Protein AF-A0A813C0C6-F1 (afdb_monomer)

pLDDT: mean 76.15, std 18.97, range [23.38, 97.12]

Mean predicted aligned error: 11.46 Å

Structure (mmCIF, N/CA/C/O backbone):
data_AF-A0A813C0C6-F1
#
_entry.id   AF-A0A813C0C6-F1
#
loop_
_atom_site.group_PDB
_atom_site.id
_atom_site.type_symbol
_atom_site.label_atom_id
_atom_site.label_alt_id
_atom_site.label_comp_id
_atom_site.label_asym_id
_atom_site.label_entity_id
_atom_site.label_seq_id
_atom_site.pdbx_PDB_ins_code
_atom_site.Cartn_x
_atom_site.Cartn_y
_atom_site.Cartn_z
_atom_site.occupancy
_atom_site.B_iso_or_equiv
_atom_site.auth_seq_id
_atom_site.auth_comp_id
_atom_site.auth_asym_id
_atom_site.auth_atom_id
_atom_site.pdbx_PDB_model_num
ATOM 1 N N . MET A 1 1 ? 31.265 -5.192 -57.444 1.00 56.19 1 MET A N 1
ATOM 2 C CA . MET A 1 1 ? 31.181 -3.802 -56.944 1.00 56.19 1 MET A CA 1
ATOM 3 C C . MET A 1 1 ? 31.839 -3.743 -55.571 1.00 56.19 1 MET A C 1
ATOM 5 O O . MET A 1 1 ? 31.662 -4.704 -54.824 1.00 56.19 1 MET A O 1
ATOM 9 N N . THR A 1 2 ? 32.615 -2.695 -55.278 1.00 45.66 2 THR A N 1
ATOM 10 C CA . THR A 1 2 ? 33.274 -2.484 -53.974 1.00 45.66 2 THR A CA 1
ATOM 11 C C . THR A 1 2 ? 32.716 -1.204 -53.369 1.00 45.66 2 THR A C 1
ATOM 13 O O . THR A 1 2 ? 32.769 -0.166 -54.023 1.00 45.66 2 THR A O 1
ATOM 16 N N . PHE A 1 3 ? 32.180 -1.284 -52.154 1.00 55.31 3 PHE A N 1
ATOM 17 C CA . PHE A 1 3 ? 31.682 -0.130 -51.405 1.00 55.31 3 PHE A CA 1
ATOM 18 C C . PHE A 1 3 ? 32.626 0.156 -50.244 1.00 55.31 3 PHE A C 1
ATOM 20 O O . PHE A 1 3 ? 32.996 -0.771 -49.528 1.00 55.31 3 PHE A O 1
ATOM 27 N N . ILE A 1 4 ? 33.003 1.424 -50.094 1.00 51.25 4 ILE A N 1
ATOM 28 C CA . ILE A 1 4 ? 33.770 1.969 -48.972 1.00 51.25 4 ILE A CA 1
ATOM 29 C C . ILE A 1 4 ? 32.989 3.220 -48.546 1.00 51.25 4 ILE A C 1
ATOM 31 O O . ILE A 1 4 ? 32.803 4.107 -49.375 1.00 51.25 4 ILE A O 1
ATOM 35 N N . ASN A 1 5 ? 32.487 3.278 -47.307 1.00 47.78 5 ASN A N 1
ATOM 36 C CA . ASN A 1 5 ? 31.740 4.424 -46.750 1.00 47.78 5 ASN A CA 1
ATOM 37 C C . ASN A 1 5 ? 30.477 4.867 -47.533 1.00 47.78 5 ASN A C 1
ATOM 39 O O . ASN A 1 5 ? 30.367 6.028 -47.922 1.00 47.78 5 ASN A O 1
ATOM 43 N N . ALA A 1 6 ? 29.501 3.974 -47.750 1.00 53.12 6 ALA A N 1
ATOM 44 C CA . ALA A 1 6 ? 28.238 4.309 -48.427 1.00 53.12 6 ALA A CA 1
ATOM 45 C C . ALA A 1 6 ? 27.000 4.067 -47.540 1.00 53.12 6 ALA A C 1
ATOM 47 O O . ALA A 1 6 ? 26.873 3.000 -46.942 1.00 53.12 6 ALA A O 1
ATOM 48 N N . THR A 1 7 ? 26.057 5.016 -47.522 1.00 52.62 7 THR A N 1
ATOM 49 C CA . THR A 1 7 ? 24.700 4.870 -46.966 1.00 52.62 7 THR A CA 1
ATOM 50 C C . THR A 1 7 ? 23.769 4.348 -48.064 1.00 52.62 7 THR A C 1
ATOM 52 O O . THR A 1 7 ? 23.291 5.100 -48.909 1.00 52.62 7 THR A O 1
ATOM 55 N N . ALA A 1 8 ? 23.563 3.033 -48.136 1.00 56.53 8 ALA A N 1
ATOM 56 C CA . ALA A 1 8 ? 22.844 2.419 -49.255 1.00 56.53 8 ALA A CA 1
ATOM 57 C C . ALA A 1 8 ? 21.439 1.947 -48.848 1.00 56.53 8 ALA A C 1
ATOM 59 O O . ALA A 1 8 ? 21.352 1.068 -47.998 1.00 56.53 8 ALA A O 1
ATOM 60 N N . PRO A 1 9 ? 20.345 2.441 -49.459 1.00 63.72 9 PRO A N 1
ATOM 61 C CA . PRO A 1 9 ? 19.010 1.963 -49.111 1.00 63.72 9 PRO A CA 1
ATOM 62 C C . PRO A 1 9 ? 18.737 0.555 -49.667 1.00 63.72 9 PRO A C 1
ATOM 64 O O . PRO A 1 9 ? 18.307 -0.306 -48.908 1.00 63.72 9 PRO A O 1
ATOM 67 N N . GLN A 1 10 ? 19.050 0.253 -50.936 1.00 74.50 10 GLN A N 1
ATOM 68 C CA . GLN A 1 10 ? 18.980 -1.111 -51.497 1.00 74.50 10 GLN A CA 1
ATOM 69 C C . GLN A 1 10 ? 19.941 -1.262 -52.692 1.00 74.50 10 GLN A C 1
ATOM 71 O O . GLN A 1 10 ? 19.917 -0.435 -53.601 1.00 74.50 10 GLN A O 1
ATOM 76 N N . ILE A 1 11 ? 20.791 -2.297 -52.715 1.00 79.00 11 ILE A N 1
ATOM 77 C CA . ILE A 1 11 ? 21.700 -2.591 -53.844 1.00 79.00 11 ILE A CA 1
ATOM 78 C C . ILE A 1 11 ? 21.477 -4.021 -54.326 1.00 79.00 11 ILE A C 1
ATOM 80 O O . ILE A 1 11 ? 21.644 -4.972 -53.565 1.00 79.00 11 ILE A O 1
ATOM 84 N N . GLN A 1 12 ? 21.201 -4.183 -55.620 1.00 82.62 12 GLN A N 1
ATOM 85 C CA . GLN A 1 12 ? 21.093 -5.487 -56.272 1.00 82.62 12 GLN A CA 1
ATOM 86 C C . GLN A 1 12 ? 22.272 -5.701 -57.231 1.00 82.62 12 GLN A C 1
ATOM 88 O O . GLN A 1 12 ? 22.540 -4.880 -58.105 1.00 82.62 12 GLN A O 1
ATOM 93 N N . CYS A 1 13 ? 23.002 -6.806 -57.071 1.00 83.31 13 CYS A N 1
ATOM 94 C CA . CYS A 1 13 ? 24.139 -7.176 -57.914 1.00 83.31 13 CYS A CA 1
ATOM 95 C C . CYS A 1 13 ? 23.932 -8.570 -58.522 1.00 83.31 13 CYS A C 1
ATOM 97 O O . CYS A 1 13 ? 23.749 -9.549 -57.804 1.00 83.31 13 CYS A O 1
ATOM 99 N N . ALA A 1 14 ? 24.048 -8.682 -59.849 1.00 79.56 14 ALA A N 1
ATOM 100 C CA . ALA A 1 14 ? 23.760 -9.921 -60.577 1.00 79.56 14 ALA A CA 1
ATOM 101 C C . ALA A 1 14 ? 24.769 -11.067 -60.343 1.00 79.56 14 ALA A C 1
ATOM 103 O O . ALA A 1 14 ? 24.453 -12.221 -60.616 1.00 79.56 14 ALA A O 1
ATOM 104 N N . SER A 1 15 ? 25.992 -10.785 -59.871 1.00 83.31 15 SER A N 1
ATOM 105 C CA . SER A 1 15 ? 27.087 -11.771 -59.905 1.00 83.31 15 SER A CA 1
ATOM 106 C C . SER A 1 15 ? 27.910 -11.875 -58.616 1.00 83.31 15 SER A C 1
ATOM 108 O O . SER A 1 15 ? 27.822 -12.887 -57.919 1.00 83.31 15 SER A O 1
ATOM 110 N N . ARG A 1 16 ? 28.744 -10.878 -58.289 1.00 84.56 16 ARG A N 1
ATOM 111 C CA . ARG A 1 16 ? 29.598 -10.882 -57.084 1.00 84.56 16 ARG A CA 1
ATOM 112 C C . ARG A 1 16 ? 29.627 -9.527 -56.381 1.00 84.56 16 ARG A C 1
ATOM 114 O O . ARG A 1 16 ? 29.935 -8.505 -57.000 1.00 84.56 16 ARG A O 1
ATOM 121 N N . LEU A 1 17 ? 29.405 -9.544 -55.068 1.00 85.25 17 LEU A N 1
ATOM 122 C CA . LEU A 1 17 ? 29.471 -8.366 -54.201 1.00 85.25 17 LEU A CA 1
ATOM 123 C C . LEU A 1 17 ? 30.583 -8.518 -53.152 1.00 85.25 17 LEU A C 1
ATOM 125 O O . LEU A 1 17 ? 30.678 -9.547 -52.483 1.00 85.25 17 LEU A O 1
ATOM 129 N N . ARG A 1 18 ? 31.433 -7.496 -53.001 1.00 86.69 18 ARG A N 1
ATOM 130 C CA . ARG A 1 18 ? 32.457 -7.441 -51.950 1.00 86.69 18 ARG A CA 1
ATOM 131 C C . ARG A 1 18 ? 32.201 -6.218 -51.075 1.00 86.69 18 ARG A C 1
ATOM 133 O O . ARG A 1 18 ? 32.205 -5.099 -51.581 1.00 86.69 18 ARG A O 1
ATOM 140 N N . ILE A 1 19 ? 31.977 -6.452 -49.786 1.00 84.00 19 ILE A N 1
ATOM 141 C CA . ILE A 1 19 ? 31.648 -5.422 -48.792 1.00 84.00 19 ILE A CA 1
ATOM 142 C C . ILE A 1 19 ? 32.852 -5.274 -47.865 1.00 84.00 19 ILE A C 1
ATOM 144 O O . ILE A 1 19 ? 33.279 -6.261 -47.260 1.00 84.00 19 ILE A O 1
ATOM 148 N N . ILE A 1 20 ? 33.417 -4.068 -47.792 1.00 89.06 20 ILE A N 1
ATOM 149 C CA . ILE A 1 20 ? 34.589 -3.749 -46.971 1.00 89.06 20 ILE A CA 1
ATOM 150 C C . ILE A 1 20 ? 34.239 -2.525 -46.131 1.00 89.06 20 ILE A C 1
ATOM 152 O O . ILE A 1 20 ? 34.003 -1.465 -46.699 1.00 89.06 20 ILE A O 1
ATOM 156 N N . ASP A 1 21 ? 34.187 -2.695 -44.808 1.00 86.06 21 ASP A N 1
ATOM 157 C CA . ASP A 1 21 ? 33.961 -1.618 -43.834 1.00 86.06 21 ASP A CA 1
ATOM 158 C C . ASP A 1 21 ? 32.795 -0.687 -44.208 1.00 86.06 21 ASP A C 1
ATOM 160 O O . ASP A 1 21 ? 32.948 0.522 -44.375 1.00 86.06 21 ASP A O 1
ATOM 164 N N . VAL A 1 22 ? 31.606 -1.273 -44.367 1.00 88.00 22 VAL A N 1
ATOM 165 C CA . VAL A 1 22 ? 30.377 -0.510 -44.623 1.00 88.00 22 VAL A CA 1
ATOM 166 C C . VAL A 1 22 ? 29.627 -0.302 -43.314 1.00 88.00 22 VAL A C 1
ATOM 168 O O . VAL A 1 22 ? 29.406 -1.254 -42.568 1.00 88.00 22 VAL A O 1
ATOM 171 N N . SER A 1 23 ? 29.207 0.937 -43.062 1.00 87.25 23 SER A N 1
ATOM 172 C CA . SER A 1 23 ? 28.347 1.294 -41.936 1.00 87.25 23 SER A CA 1
ATOM 173 C C . SER A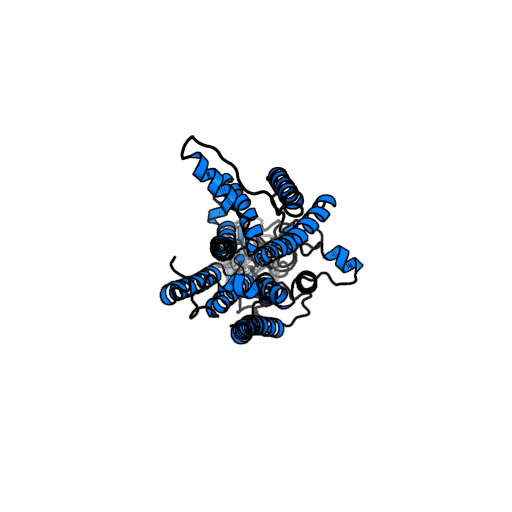 1 23 ? 26.987 1.757 -42.445 1.00 87.25 23 SER A C 1
ATOM 175 O O . SER A 1 23 ? 26.916 2.642 -43.299 1.00 87.25 23 SER A O 1
ATOM 177 N N . VAL A 1 24 ? 25.915 1.146 -41.946 1.00 86.31 24 VAL A N 1
ATOM 178 C CA . VAL A 1 24 ? 24.534 1.491 -42.297 1.00 86.31 24 VAL A CA 1
ATOM 179 C C . VAL A 1 24 ? 23.937 2.325 -41.179 1.00 86.31 24 VAL A C 1
ATOM 181 O O . VAL A 1 24 ? 23.741 1.802 -40.088 1.00 86.31 24 VAL A O 1
ATOM 184 N N . THR A 1 25 ? 23.595 3.582 -41.466 1.00 83.00 25 THR A N 1
ATOM 185 C CA . THR A 1 25 ? 23.006 4.516 -40.496 1.00 83.00 25 THR A CA 1
ATOM 186 C C . THR A 1 25 ? 21.558 4.885 -40.827 1.00 83.00 25 THR A C 1
ATOM 188 O O . THR A 1 25 ? 21.167 5.011 -41.991 1.00 83.00 25 THR A O 1
ATOM 191 N N . GLY A 1 26 ? 20.743 5.050 -39.781 1.00 76.56 26 GLY A N 1
ATOM 192 C CA . GLY A 1 26 ? 19.388 5.623 -39.819 1.00 76.56 26 GLY A CA 1
ATOM 193 C C . GLY A 1 26 ? 18.253 4.801 -40.462 1.00 76.56 26 GLY A C 1
ATOM 194 O O . GLY A 1 26 ? 17.115 4.843 -39.980 1.00 76.56 26 GLY A O 1
ATOM 195 N N . THR A 1 27 ? 18.496 4.062 -41.547 1.00 81.94 27 THR A N 1
ATOM 196 C CA . THR A 1 27 ? 17.434 3.358 -42.298 1.00 81.94 27 THR A CA 1
ATOM 197 C C . THR A 1 27 ? 17.811 1.931 -42.676 1.00 81.94 27 THR A C 1
ATOM 199 O O . THR A 1 27 ? 18.972 1.539 -42.608 1.00 81.94 27 THR A O 1
ATOM 202 N N . THR A 1 28 ? 16.798 1.141 -43.043 1.00 85.50 28 THR A N 1
ATOM 203 C CA . THR A 1 28 ? 16.981 -0.227 -43.531 1.00 85.50 28 THR A CA 1
ATOM 204 C C . THR A 1 28 ? 17.827 -0.223 -44.803 1.00 85.50 28 THR A C 1
ATOM 206 O O . THR A 1 28 ? 17.506 0.498 -45.746 1.00 85.50 28 THR A O 1
ATOM 209 N N . ALA A 1 29 ? 18.861 -1.059 -44.834 1.00 88.81 29 ALA A N 1
ATOM 210 C CA . ALA A 1 29 ? 19.713 -1.284 -45.992 1.00 88.81 29 ALA A CA 1
ATOM 211 C C . ALA A 1 29 ? 19.731 -2.766 -46.342 1.00 88.81 29 ALA A C 1
ATOM 213 O O . ALA A 1 29 ? 19.992 -3.595 -45.471 1.00 88.81 29 ALA A O 1
ATOM 214 N N . SER A 1 30 ? 19.518 -3.091 -47.614 1.00 88.81 30 SER A N 1
ATOM 215 C CA . SER A 1 30 ? 19.574 -4.469 -48.106 1.00 88.81 30 SER A CA 1
ATOM 216 C C . SER A 1 30 ? 20.511 -4.604 -49.305 1.00 88.81 30 SER A C 1
ATOM 218 O O . SER A 1 30 ? 20.494 -3.791 -50.233 1.00 88.81 30 SER A O 1
ATOM 220 N N . LEU A 1 31 ? 21.359 -5.633 -49.279 1.00 88.50 31 LEU A N 1
ATOM 221 C CA . LEU A 1 31 ? 22.332 -5.947 -50.318 1.00 88.50 31 LEU A CA 1
ATOM 222 C C . LEU A 1 31 ? 22.037 -7.346 -50.866 1.00 88.50 31 LEU A C 1
ATOM 224 O O . LEU A 1 31 ? 22.232 -8.351 -50.180 1.00 88.50 31 LEU A O 1
ATOM 228 N N . MET A 1 32 ? 21.596 -7.418 -52.121 1.00 88.88 32 MET A N 1
ATOM 229 C CA . MET A 1 32 ? 21.206 -8.668 -52.771 1.00 88.88 32 MET A CA 1
ATOM 230 C C . MET A 1 32 ? 22.282 -9.136 -53.757 1.00 88.88 32 MET A C 1
ATOM 232 O O . MET A 1 32 ? 22.569 -8.452 -54.743 1.00 88.88 32 MET A O 1
ATOM 236 N N . ALA A 1 33 ? 22.884 -10.304 -53.510 1.00 88.19 33 ALA A N 1
ATOM 237 C CA . ALA A 1 33 ? 23.849 -10.924 -54.421 1.00 88.19 33 ALA A CA 1
ATOM 238 C C . ALA A 1 33 ? 23.989 -12.443 -54.183 1.00 88.19 33 ALA A C 1
ATOM 240 O O . ALA A 1 33 ? 24.119 -12.866 -53.030 1.00 88.19 33 ALA A O 1
ATOM 241 N N . PRO A 1 34 ? 24.082 -13.264 -55.250 1.00 85.75 34 PRO A N 1
ATOM 242 C CA . PRO A 1 34 ? 24.197 -14.721 -55.128 1.00 85.75 34 PRO A CA 1
ATOM 243 C C . PRO A 1 34 ? 25.562 -15.184 -54.589 1.00 85.75 34 PRO A C 1
ATOM 245 O O . PRO A 1 34 ? 25.662 -16.242 -53.973 1.00 85.75 34 PRO A O 1
ATOM 248 N N . LYS A 1 35 ? 26.635 -14.411 -54.809 1.00 86.62 35 LYS A N 1
ATOM 249 C CA . LYS A 1 35 ? 27.965 -14.651 -54.223 1.00 86.62 35 LYS A CA 1
ATOM 250 C C . LYS A 1 35 ? 28.471 -13.371 -53.573 1.00 86.62 35 LYS A C 1
ATOM 252 O O . LYS A 1 35 ? 28.659 -12.358 -54.251 1.00 86.62 35 LYS A O 1
ATOM 257 N N . ARG A 1 36 ? 28.736 -13.423 -52.270 1.00 87.25 36 ARG A N 1
ATOM 258 C CA . ARG A 1 36 ? 29.177 -12.264 -51.489 1.00 87.25 36 ARG A CA 1
ATOM 259 C C . ARG A 1 36 ? 30.358 -12.595 -50.589 1.00 87.25 36 ARG A C 1
ATOM 261 O O . ARG A 1 36 ? 30.463 -13.709 -50.087 1.00 87.25 36 ARG A O 1
ATOM 268 N N . LYS A 1 37 ? 31.241 -11.616 -50.400 1.00 88.75 37 LYS A N 1
ATOM 269 C CA . LYS A 1 37 ? 32.327 -11.664 -49.415 1.00 88.75 37 LYS A CA 1
ATOM 270 C C . LYS A 1 37 ? 32.231 -10.419 -48.538 1.00 88.75 37 LYS A C 1
ATOM 272 O O . LYS A 1 37 ? 32.442 -9.312 -49.037 1.00 88.75 37 LYS A O 1
ATOM 277 N N . ILE A 1 38 ? 31.869 -10.616 -47.272 1.00 89.31 38 ILE A N 1
ATOM 278 C CA . ILE A 1 38 ? 31.649 -9.549 -46.290 1.00 89.31 38 ILE A CA 1
ATOM 279 C C . ILE A 1 38 ? 32.841 -9.525 -45.352 1.00 89.31 38 ILE A C 1
ATOM 281 O O . ILE A 1 38 ? 33.047 -10.482 -44.616 1.00 89.31 38 ILE A O 1
ATOM 285 N N . GLN A 1 39 ? 33.622 -8.449 -45.401 1.00 91.06 39 GLN A N 1
ATOM 286 C CA . GLN A 1 39 ? 34.711 -8.246 -44.454 1.00 91.06 39 GLN A CA 1
ATOM 287 C C . GLN A 1 39 ? 34.178 -7.674 -43.142 1.00 91.06 39 GLN A C 1
ATOM 289 O O . GLN A 1 39 ? 34.472 -8.207 -42.073 1.00 91.06 39 GLN A O 1
ATOM 294 N N . ARG A 1 40 ? 33.369 -6.614 -43.249 1.00 90.94 40 ARG A N 1
ATOM 295 C CA . ARG A 1 40 ? 32.752 -5.930 -42.118 1.00 90.94 40 ARG A CA 1
ATOM 296 C C . ARG A 1 40 ? 31.543 -5.120 -42.582 1.00 90.94 40 ARG A C 1
ATOM 298 O O . ARG A 1 40 ? 31.673 -4.289 -43.482 1.00 90.94 40 ARG A O 1
ATOM 305 N N . LEU A 1 41 ? 30.388 -5.376 -41.978 1.00 90.44 41 LEU A N 1
ATOM 306 C CA . LEU A 1 41 ? 29.182 -4.560 -42.111 1.00 90.44 41 LEU A CA 1
ATOM 307 C C . LEU A 1 41 ? 28.686 -4.225 -40.705 1.00 90.44 41 LEU A C 1
ATOM 309 O O . LEU A 1 41 ? 28.320 -5.135 -39.965 1.00 90.44 41 LEU A O 1
ATOM 313 N N . THR A 1 42 ? 28.696 -2.949 -40.334 1.00 91.44 42 THR A N 1
ATOM 314 C CA . THR A 1 42 ? 28.174 -2.467 -39.050 1.00 91.44 42 THR A CA 1
ATOM 315 C C . THR A 1 42 ? 26.814 -1.824 -39.251 1.00 91.44 42 THR A C 1
ATOM 317 O O . THR A 1 42 ? 26.665 -0.911 -40.063 1.00 91.44 42 THR A O 1
ATOM 320 N N . CYS A 1 43 ? 25.824 -2.296 -38.507 1.00 90.00 43 CYS A N 1
ATOM 321 C CA . CYS A 1 43 ? 24.522 -1.658 -38.432 1.00 90.00 43 CYS A CA 1
ATOM 322 C C . CYS A 1 43 ? 24.523 -0.587 -37.330 1.00 90.00 43 CYS A C 1
ATOM 324 O O . CYS A 1 43 ? 25.255 -0.701 -36.348 1.00 90.00 43 CYS A O 1
ATOM 326 N N . ASP A 1 44 ? 23.717 0.455 -37.493 1.00 88.00 44 ASP A N 1
ATOM 327 C CA . ASP A 1 44 ? 23.472 1.480 -36.475 1.00 88.00 44 ASP A CA 1
ATOM 328 C C . ASP A 1 44 ? 22.428 1.018 -35.440 1.00 88.00 44 ASP A C 1
ATOM 330 O O . ASP A 1 44 ? 21.777 -0.021 -35.598 1.00 88.00 44 ASP A O 1
ATOM 334 N N . ASN A 1 45 ? 22.272 1.776 -34.354 1.00 85.69 45 ASN A N 1
ATOM 335 C CA . ASN A 1 45 ? 21.329 1.459 -33.284 1.00 85.69 45 ASN A CA 1
ATOM 336 C C . ASN A 1 45 ? 19.884 1.377 -33.821 1.00 85.69 45 ASN A C 1
ATOM 338 O O . ASN A 1 45 ? 19.422 2.233 -34.578 1.00 85.69 45 ASN A O 1
ATOM 342 N N . GLY A 1 46 ? 19.148 0.343 -33.404 1.00 84.06 46 GLY A N 1
ATOM 343 C CA . GLY A 1 46 ? 17.768 0.097 -33.844 1.00 84.06 46 GLY A CA 1
ATOM 344 C C . GLY A 1 46 ? 17.628 -0.749 -35.118 1.00 84.06 46 GLY A C 1
ATOM 345 O O . GLY A 1 46 ? 16.502 -0.928 -35.597 1.00 84.06 46 GLY A O 1
ATOM 346 N N . LEU A 1 47 ? 18.732 -1.276 -35.660 1.00 87.88 47 LEU A N 1
ATOM 347 C CA . LEU A 1 47 ? 18.735 -2.161 -36.824 1.00 87.88 47 LEU A CA 1
ATOM 348 C C . LEU A 1 47 ? 19.228 -3.577 -36.464 1.00 87.88 47 LEU A C 1
ATOM 350 O O . LEU A 1 47 ? 20.312 -3.725 -35.922 1.00 87.88 47 LEU A O 1
ATOM 354 N N . GLU A 1 48 ? 18.503 -4.629 -36.845 1.00 91.12 48 GLU A N 1
ATOM 355 C CA . GLU A 1 48 ? 18.983 -6.016 -36.821 1.00 91.12 48 GLU A CA 1
ATOM 356 C C . GLU A 1 48 ? 19.793 -6.376 -38.070 1.00 91.12 48 GLU A C 1
ATOM 358 O O . GLU A 1 48 ? 19.468 -5.983 -39.190 1.00 91.12 48 GLU A O 1
ATOM 363 N N . GLY A 1 49 ? 20.827 -7.194 -37.881 1.00 90.25 49 GLY A N 1
ATOM 364 C CA . GLY A 1 49 ? 21.601 -7.782 -38.961 1.00 90.25 49 GLY A CA 1
ATOM 365 C C . GLY A 1 49 ? 20.799 -8.917 -39.577 1.00 90.25 49 GLY A C 1
ATOM 366 O O . GLY A 1 49 ? 20.433 -9.870 -38.891 1.00 90.25 49 GLY A O 1
ATOM 367 N N . TYR A 1 50 ? 20.530 -8.820 -40.872 1.00 90.31 50 TYR A N 1
ATOM 368 C CA . TYR A 1 50 ? 19.797 -9.827 -41.623 1.00 90.31 50 TYR A CA 1
ATOM 369 C C . TYR A 1 50 ? 20.735 -10.548 -42.577 1.00 90.31 50 TYR A C 1
ATOM 371 O O . TYR A 1 50 ? 21.518 -9.919 -43.293 1.00 90.31 50 TYR A O 1
ATOM 379 N N . LEU A 1 51 ? 20.647 -11.874 -42.591 1.00 90.19 51 LEU A N 1
ATOM 380 C CA . LEU A 1 51 ? 21.460 -12.721 -43.443 1.00 90.19 51 LEU A CA 1
ATOM 381 C C . LEU A 1 51 ? 20.615 -13.879 -43.984 1.00 90.19 51 LEU A C 1
ATOM 383 O O . LEU A 1 51 ? 20.314 -14.830 -43.270 1.00 90.19 51 LEU A O 1
ATOM 387 N N . ASP A 1 52 ? 20.288 -13.811 -45.269 1.00 90.88 52 ASP A N 1
ATOM 388 C CA . ASP A 1 52 ? 19.628 -14.868 -46.035 1.00 90.88 52 ASP A CA 1
ATOM 389 C C . ASP A 1 52 ? 20.494 -15.280 -47.239 1.00 90.88 52 ASP A C 1
ATOM 391 O O . ASP A 1 52 ? 21.445 -14.594 -47.604 1.00 90.88 52 ASP A O 1
ATOM 395 N N . LYS A 1 53 ? 20.215 -16.410 -47.894 1.00 88.00 53 LYS A N 1
ATOM 396 C CA . LYS A 1 53 ? 20.994 -16.920 -49.036 1.00 88.00 53 LYS A CA 1
ATOM 397 C C . LYS A 1 53 ? 21.220 -15.872 -50.124 1.00 88.00 53 LYS A C 1
ATOM 399 O O . LYS A 1 53 ? 22.313 -15.834 -50.682 1.00 88.00 53 LYS A O 1
ATOM 404 N N . MET A 1 54 ? 20.254 -14.992 -50.373 1.00 86.44 54 MET A N 1
ATOM 405 C CA . MET A 1 54 ? 20.340 -13.970 -51.423 1.00 86.44 54 MET A CA 1
ATOM 406 C C . MET A 1 54 ? 20.554 -12.552 -50.895 1.00 86.44 54 MET A C 1
ATOM 408 O O . MET A 1 54 ? 21.012 -11.702 -51.655 1.00 86.44 54 MET A O 1
ATOM 412 N N . GLU A 1 55 ? 20.275 -12.309 -49.618 1.00 88.19 55 GLU A N 1
ATOM 413 C CA . GLU A 1 55 ? 20.160 -10.973 -49.043 1.00 88.19 55 GLU A CA 1
ATOM 414 C C . GLU A 1 55 ? 21.041 -10.829 -47.800 1.00 88.19 55 GLU A C 1
ATOM 416 O O . GLU A 1 55 ? 21.148 -11.727 -46.965 1.00 88.19 55 GLU A O 1
ATOM 421 N N . THR A 1 56 ? 21.732 -9.704 -47.668 1.00 89.94 56 THR A N 1
ATOM 422 C CA . THR A 1 56 ? 22.410 -9.344 -46.423 1.00 89.94 56 THR A CA 1
ATOM 423 C C . THR A 1 56 ? 22.292 -7.859 -46.185 1.00 89.94 56 THR A C 1
ATOM 425 O O . THR A 1 56 ? 22.476 -7.069 -47.106 1.00 89.94 56 THR A O 1
ATOM 428 N N . GLY A 1 57 ? 21.992 -7.467 -44.957 1.00 91.19 57 GLY A N 1
ATOM 429 C CA . GLY A 1 57 ? 21.694 -6.078 -44.679 1.00 91.19 57 GLY A CA 1
ATOM 430 C C . GLY A 1 57 ? 21.436 -5.795 -43.214 1.00 91.19 57 GLY A C 1
ATOM 431 O O . GLY A 1 57 ? 21.631 -6.647 -42.350 1.00 91.19 57 GLY A O 1
ATOM 432 N N . CYS A 1 58 ? 20.979 -4.578 -42.968 1.00 91.69 58 CYS A N 1
ATOM 433 C CA . CYS A 1 58 ? 20.549 -4.093 -41.670 1.00 91.69 58 CYS A CA 1
ATOM 434 C C . CYS A 1 58 ? 19.078 -3.694 -41.804 1.00 91.69 58 CYS A C 1
ATOM 436 O O . CYS A 1 58 ? 18.768 -2.777 -42.562 1.00 91.69 58 CYS A O 1
ATOM 438 N N . HIS A 1 59 ? 18.169 -4.370 -41.110 1.00 90.75 59 HIS A N 1
ATOM 439 C CA . HIS A 1 59 ? 16.735 -4.069 -41.136 1.00 90.75 59 HIS A CA 1
ATOM 440 C C . HIS A 1 59 ? 16.313 -3.424 -39.833 1.00 90.75 59 HIS A C 1
ATOM 442 O O . HIS A 1 59 ? 16.861 -3.737 -38.789 1.00 90.75 59 HIS A O 1
ATOM 448 N N . ARG A 1 60 ? 15.313 -2.542 -39.857 1.00 89.12 60 ARG A N 1
ATOM 449 C CA . ARG A 1 60 ? 14.696 -2.085 -38.605 1.00 89.12 60 ARG A CA 1
ATOM 450 C C . ARG A 1 60 ? 14.181 -3.272 -37.800 1.00 89.12 60 ARG A C 1
ATOM 452 O O . ARG A 1 60 ? 13.606 -4.197 -38.376 1.00 89.12 60 ARG A O 1
ATOM 459 N N . CYS A 1 61 ? 14.348 -3.201 -36.479 1.00 89.25 61 CYS A N 1
ATOM 460 C CA . CYS A 1 61 ? 13.743 -4.172 -35.577 1.00 89.25 61 CYS A CA 1
ATOM 461 C C . CYS A 1 61 ? 12.248 -4.336 -35.891 1.00 89.25 61 CYS A C 1
ATOM 463 O O . CYS A 1 61 ? 11.537 -3.365 -36.173 1.00 89.25 61 CYS A O 1
ATOM 465 N N . ARG A 1 62 ? 11.767 -5.579 -35.838 1.00 90.44 62 ARG A N 1
ATOM 466 C CA . ARG A 1 62 ? 10.347 -5.889 -36.046 1.00 90.44 62 ARG A CA 1
ATOM 467 C C . ARG A 1 62 ? 9.481 -5.191 -34.988 1.00 90.44 62 ARG A C 1
ATOM 469 O O . ARG A 1 62 ? 9.961 -4.970 -33.876 1.00 90.44 62 ARG A O 1
ATOM 476 N N . PRO A 1 63 ? 8.200 -4.892 -35.273 1.00 87.19 63 PRO A N 1
ATOM 477 C CA . PRO A 1 63 ? 7.297 -4.316 -34.279 1.00 87.19 63 PRO A CA 1
ATOM 478 C C . PRO A 1 63 ? 7.298 -5.120 -32.972 1.00 87.19 63 PRO A C 1
ATOM 480 O O . PRO A 1 63 ? 7.148 -6.342 -32.989 1.00 87.19 63 PRO A O 1
ATOM 483 N N . GLY A 1 64 ? 7.488 -4.433 -31.843 1.00 88.44 64 GLY A N 1
ATOM 484 C CA . GLY A 1 64 ? 7.620 -5.066 -30.527 1.00 88.44 64 GLY A CA 1
ATOM 485 C C . GLY A 1 64 ? 9.032 -5.553 -30.185 1.00 88.44 64 GLY A C 1
ATOM 486 O O . GLY A 1 64 ? 9.201 -6.177 -29.140 1.00 88.44 64 GLY A O 1
ATOM 487 N N . PHE A 1 65 ? 10.035 -5.265 -31.016 1.00 91.38 65 PHE A N 1
ATOM 488 C CA . PHE A 1 65 ? 11.451 -5.473 -30.728 1.00 91.38 65 PHE A CA 1
ATOM 489 C C . PHE A 1 65 ? 12.220 -4.154 -30.844 1.00 91.38 65 PHE A C 1
ATOM 491 O O . PHE A 1 65 ? 11.872 -3.289 -31.642 1.00 91.38 65 PHE A O 1
ATOM 498 N N . PHE A 1 66 ? 13.281 -4.004 -30.059 1.00 89.81 66 PHE A N 1
ATOM 499 C CA . PHE A 1 66 ? 14.104 -2.799 -30.019 1.00 89.81 66 PHE A CA 1
ATOM 500 C C . PHE A 1 66 ? 15.568 -3.146 -29.744 1.00 89.81 66 PHE A C 1
ATOM 502 O O . PHE A 1 66 ? 15.888 -4.242 -29.285 1.00 89.81 66 PHE A O 1
ATOM 509 N N . GLN A 1 67 ? 16.463 -2.199 -30.005 1.00 87.94 67 GLN A N 1
ATOM 510 C CA . GLN A 1 67 ? 17.886 -2.344 -29.732 1.00 87.94 67 GLN A CA 1
ATOM 511 C C . GLN A 1 67 ? 18.424 -1.064 -29.107 1.00 87.94 67 GLN A C 1
ATOM 513 O O . GLN A 1 67 ? 18.329 0.001 -29.710 1.00 87.94 67 GLN A O 1
ATOM 518 N N . LEU A 1 68 ? 18.980 -1.184 -27.899 1.00 79.12 68 LEU A N 1
ATOM 519 C CA . LEU A 1 68 ? 19.523 -0.044 -27.163 1.00 79.12 68 LEU A CA 1
ATOM 520 C C . LEU A 1 68 ? 20.962 0.262 -27.544 1.00 79.12 68 LEU A C 1
ATOM 522 O O . LEU A 1 68 ? 21.258 1.410 -27.810 1.00 79.12 68 LEU A O 1
ATOM 526 N N . GLN A 1 69 ? 21.860 -0.719 -27.573 1.00 81.44 69 GLN A N 1
ATOM 527 C CA . GLN A 1 69 ? 23.282 -0.409 -27.687 1.00 81.44 69 GLN A CA 1
ATOM 528 C C . GLN A 1 69 ? 23.985 -1.310 -28.688 1.00 81.44 69 GLN A C 1
ATOM 530 O O . GLN A 1 69 ? 23.844 -2.529 -28.618 1.00 81.44 69 GLN A O 1
ATOM 535 N N . GLY A 1 70 ? 24.766 -0.681 -29.571 1.00 75.88 70 GLY A N 1
ATOM 536 C CA . GLY A 1 70 ? 25.691 -1.323 -30.495 1.00 75.88 70 GLY A CA 1
ATOM 537 C C . GLY A 1 70 ? 24.962 -2.179 -31.517 1.00 75.88 70 GLY A C 1
ATOM 538 O O . GLY A 1 70 ? 24.654 -3.337 -31.233 1.00 75.88 70 GLY A O 1
ATOM 539 N N . GLY A 1 71 ? 24.705 -1.611 -32.697 1.00 83.00 71 GLY A N 1
ATOM 540 C CA . GLY A 1 71 ? 24.154 -2.359 -33.820 1.00 83.00 71 GLY A CA 1
ATOM 541 C C . GLY A 1 71 ? 24.979 -3.619 -34.134 1.00 83.00 71 GLY A C 1
ATOM 542 O O . GLY A 1 71 ? 26.183 -3.672 -33.855 1.00 83.00 71 GLY A O 1
ATOM 543 N N . PRO A 1 72 ? 24.346 -4.673 -34.667 1.00 88.75 72 PRO A N 1
ATOM 544 C CA . PRO A 1 72 ? 25.032 -5.901 -35.013 1.00 88.75 72 PRO A CA 1
ATOM 545 C C . PRO A 1 72 ? 26.097 -5.650 -36.081 1.00 88.75 72 PRO A C 1
ATOM 547 O O . PRO A 1 72 ? 25.958 -4.831 -36.991 1.00 88.75 72 PRO A O 1
ATOM 550 N N . GLU A 1 73 ? 27.173 -6.407 -35.963 1.00 90.94 73 GLU A N 1
ATOM 551 C CA . GLU A 1 73 ? 28.300 -6.429 -36.867 1.00 90.94 73 GLU A CA 1
ATOM 552 C C . GLU A 1 73 ? 28.360 -7.787 -37.570 1.00 90.94 73 GLU A C 1
ATOM 554 O O . GLU A 1 73 ? 28.541 -8.834 -36.941 1.00 90.94 73 GLU A O 1
ATOM 559 N N . ILE A 1 74 ? 28.233 -7.778 -38.895 1.00 89.25 74 ILE A N 1
ATOM 560 C CA . ILE A 1 74 ? 28.378 -8.974 -39.726 1.00 89.25 74 ILE A CA 1
ATOM 561 C C . ILE A 1 74 ? 29.839 -9.060 -40.173 1.00 89.25 74 ILE A C 1
ATOM 563 O O . ILE A 1 74 ? 30.322 -8.202 -40.921 1.00 89.25 74 ILE A O 1
ATOM 567 N N . ARG A 1 75 ? 30.550 -10.085 -39.692 1.00 90.44 75 ARG A N 1
ATOM 568 C CA . ARG A 1 75 ? 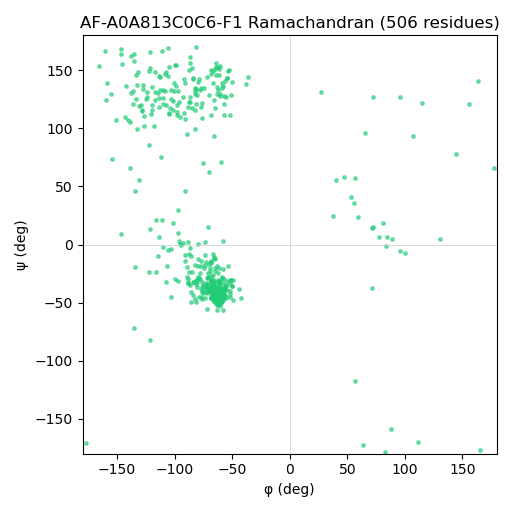31.970 -10.327 -39.998 1.00 90.44 75 ARG A CA 1
ATOM 569 C C . ARG A 1 75 ? 32.143 -11.496 -40.966 1.00 90.44 75 ARG A C 1
ATOM 571 O O . ARG A 1 75 ? 31.187 -12.214 -41.270 1.00 90.44 75 ARG A O 1
ATOM 578 N N . ASN A 1 76 ? 33.376 -11.642 -41.466 1.00 79.88 76 ASN A N 1
ATOM 579 C CA . ASN A 1 76 ? 33.817 -12.778 -42.282 1.00 79.88 76 ASN A CA 1
ATOM 580 C C . ASN A 1 76 ? 33.193 -14.089 -41.762 1.00 79.88 76 ASN A C 1
ATOM 582 O O . ASN A 1 76 ? 33.111 -14.289 -40.556 1.00 79.88 76 ASN A O 1
ATOM 586 N N . ASP A 1 77 ? 32.742 -14.941 -42.684 1.00 75.12 77 ASP A N 1
ATOM 587 C CA . ASP A 1 77 ? 32.025 -16.207 -42.430 1.00 75.12 77 ASP A CA 1
ATOM 588 C C . ASP A 1 77 ? 30.522 -16.089 -42.144 1.00 75.12 77 ASP A C 1
ATOM 590 O O . ASP A 1 77 ? 29.900 -17.037 -41.671 1.00 75.12 77 ASP A O 1
ATOM 594 N N . ASN A 1 78 ? 29.903 -14.960 -42.516 1.00 76.38 78 ASN A N 1
ATOM 595 C CA . ASN A 1 78 ? 28.458 -14.744 -42.372 1.00 76.38 78 ASN A CA 1
ATOM 596 C C . ASN A 1 78 ? 27.975 -14.857 -40.911 1.00 76.38 78 ASN A C 1
ATOM 598 O O . ASN A 1 78 ? 26.802 -15.130 -40.655 1.00 76.38 78 ASN A O 1
ATOM 602 N N . GLN A 1 79 ? 28.868 -14.643 -39.946 1.00 84.62 79 GLN A N 1
ATOM 603 C CA . GLN A 1 79 ? 28.510 -14.639 -38.539 1.00 84.62 79 GLN A CA 1
ATOM 604 C C . GLN A 1 79 ? 28.035 -13.238 -38.150 1.00 84.62 79 GLN A C 1
ATOM 606 O O . GLN A 1 79 ? 28.757 -12.250 -38.306 1.00 84.62 79 GLN A O 1
ATOM 611 N N . VAL A 1 80 ? 26.805 -13.156 -37.644 1.00 85.25 80 VAL A N 1
ATOM 612 C CA . VAL A 1 80 ? 26.280 -11.938 -37.025 1.00 85.25 80 VAL A CA 1
ATOM 613 C C . VAL A 1 80 ? 26.792 -11.906 -35.588 1.00 85.25 80 VAL A C 1
ATOM 615 O O . VAL A 1 80 ? 26.491 -12.791 -34.789 1.00 85.25 80 VAL A O 1
ATOM 618 N N . THR A 1 81 ? 27.615 -10.913 -35.279 1.00 81.62 81 THR A N 1
ATOM 619 C CA . THR A 1 81 ? 28.181 -10.667 -33.949 1.00 81.62 81 THR A CA 1
ATOM 620 C C . THR A 1 81 ? 27.624 -9.356 -33.403 1.00 81.62 81 THR A C 1
ATOM 622 O O . THR A 1 81 ? 27.387 -8.436 -34.169 1.00 81.62 81 THR A O 1
ATOM 625 N N . GLY A 1 82 ? 27.382 -9.244 -32.098 1.00 81.38 82 GLY A N 1
ATOM 626 C CA . GLY A 1 82 ? 26.807 -8.033 -31.493 1.00 81.38 82 GLY A CA 1
ATOM 627 C C . GLY A 1 82 ? 25.391 -8.233 -30.959 1.00 81.38 82 GLY A C 1
ATOM 628 O O . GLY A 1 82 ? 24.919 -9.363 -30.818 1.00 81.38 82 GLY A O 1
ATOM 629 N N . HIS A 1 83 ? 24.736 -7.134 -30.588 1.00 79.31 83 HIS A N 1
ATOM 630 C CA . HIS A 1 83 ? 23.417 -7.188 -29.971 1.00 79.31 83 HIS A CA 1
ATOM 631 C C . HIS A 1 83 ? 22.335 -7.334 -31.046 1.00 79.31 83 HIS A C 1
ATOM 633 O O . HIS A 1 83 ? 22.305 -6.593 -32.023 1.00 79.31 83 HIS A O 1
ATOM 639 N N . ASN A 1 84 ? 21.448 -8.309 -30.866 1.00 84.12 84 ASN A N 1
ATOM 640 C CA . ASN A 1 84 ? 20.251 -8.444 -31.689 1.00 84.12 84 ASN A CA 1
ATOM 641 C C . ASN A 1 84 ? 19.122 -7.589 -31.108 1.00 84.12 84 ASN A C 1
ATOM 643 O O . ASN A 1 84 ? 19.136 -7.249 -29.920 1.00 84.12 84 ASN A O 1
ATOM 647 N N . CYS A 1 85 ? 18.115 -7.300 -31.930 1.00 89.50 85 CYS A N 1
ATOM 648 C CA . CYS A 1 85 ? 16.870 -6.727 -31.444 1.00 89.50 85 CYS A CA 1
ATOM 649 C C . CYS A 1 85 ? 16.254 -7.652 -30.380 1.00 89.50 85 CYS A C 1
ATOM 651 O O . CYS A 1 85 ? 16.076 -8.853 -30.591 1.00 89.50 85 CYS A O 1
ATOM 653 N N . ILE A 1 86 ? 15.933 -7.085 -29.223 1.00 91.50 86 ILE A N 1
ATOM 654 C CA . ILE A 1 86 ? 15.311 -7.773 -28.091 1.00 91.50 86 ILE A CA 1
ATOM 655 C C . ILE A 1 86 ? 13.840 -7.394 -28.004 1.00 91.50 86 ILE A C 1
ATOM 657 O O . ILE A 1 86 ? 13.444 -6.311 -28.428 1.00 91.50 86 ILE A O 1
ATOM 661 N N . GLN A 1 87 ? 13.014 -8.279 -27.452 1.00 92.25 87 GLN A N 1
ATOM 662 C CA . GLN A 1 87 ? 11.595 -7.990 -27.278 1.00 92.25 87 GLN A CA 1
ATOM 663 C C . GLN A 1 87 ? 11.408 -6.794 -26.336 1.00 92.25 87 GLN A C 1
ATOM 665 O O . GLN A 1 87 ? 12.013 -6.743 -25.263 1.00 92.25 87 GLN A O 1
ATOM 670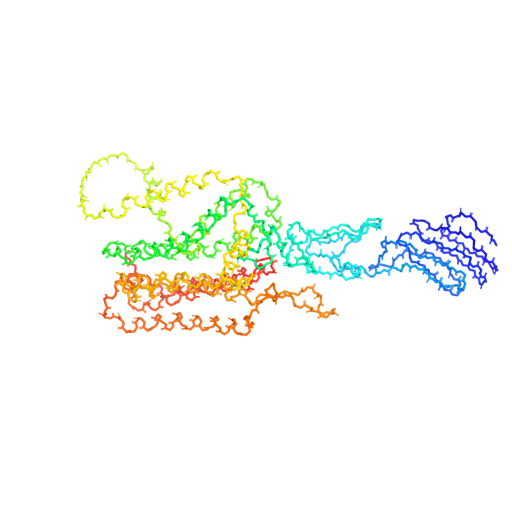 N N . ALA A 1 88 ? 10.560 -5.848 -26.735 1.00 91.81 88 ALA A N 1
ATOM 671 C CA . ALA A 1 88 ? 10.207 -4.693 -25.931 1.00 91.81 88 ALA A CA 1
ATOM 672 C C . ALA A 1 88 ? 9.552 -5.152 -24.612 1.00 91.81 88 ALA A C 1
ATOM 674 O O . ALA A 1 88 ? 8.607 -5.951 -24.641 1.00 91.81 88 ALA A O 1
ATOM 675 N N . PRO A 1 89 ? 10.041 -4.682 -23.450 1.00 91.69 89 PRO A N 1
ATOM 676 C CA . PRO A 1 89 ? 9.491 -5.050 -22.153 1.00 91.69 89 PRO A CA 1
ATOM 677 C C . PRO A 1 89 ? 8.025 -4.612 -22.034 1.00 91.69 89 PRO A C 1
ATOM 679 O O . PRO A 1 89 ? 7.600 -3.622 -22.635 1.00 91.69 89 PRO A O 1
ATOM 682 N N . GLN A 1 90 ? 7.222 -5.325 -21.242 1.00 90.62 90 GLN A N 1
ATOM 683 C CA . GLN A 1 90 ? 5.819 -4.943 -21.065 1.00 90.62 90 GLN A CA 1
ATOM 684 C C . GLN A 1 90 ? 5.703 -3.576 -20.387 1.00 90.62 90 GLN A C 1
ATOM 686 O O . GLN A 1 90 ? 6.505 -3.213 -19.527 1.00 90.62 90 GLN A O 1
ATOM 691 N N . GLY A 1 91 ? 4.678 -2.818 -20.777 1.00 89.75 91 GLY A N 1
ATOM 692 C CA . GLY A 1 91 ? 4.493 -1.456 -20.282 1.00 89.75 91 GLY A CA 1
ATOM 693 C C . GLY A 1 91 ? 5.496 -0.458 -20.861 1.00 89.75 91 GLY A C 1
ATOM 694 O O . GLY A 1 91 ? 5.616 0.637 -20.321 1.00 89.75 91 GLY A O 1
ATOM 695 N N . SER A 1 92 ? 6.199 -0.811 -21.938 1.00 93.31 92 SER A N 1
ATOM 696 C CA . SER A 1 92 ? 6.982 0.137 -22.723 1.00 93.31 92 SER A CA 1
ATOM 697 C C . SER A 1 92 ? 6.234 0.604 -23.968 1.00 93.31 92 SER A C 1
ATOM 699 O O . SER A 1 92 ? 5.342 -0.076 -24.478 1.00 93.31 92 SER A O 1
ATOM 701 N N . GLU A 1 93 ? 6.599 1.788 -24.433 1.00 92.50 93 GLU A N 1
ATOM 702 C CA . GLU A 1 93 ? 6.114 2.412 -25.650 1.00 92.50 93 GLU A CA 1
ATOM 703 C C . GLU A 1 93 ? 7.320 2.957 -26.406 1.00 92.50 93 GLU A C 1
ATOM 705 O O . GLU A 1 93 ? 8.155 3.666 -25.842 1.00 92.50 93 GLU A O 1
ATOM 710 N N . GLN A 1 94 ? 7.458 2.560 -27.667 1.00 85.88 94 GLN A N 1
ATOM 711 C CA . GLN A 1 94 ? 8.563 3.008 -28.498 1.00 85.88 94 GLN A CA 1
ATOM 712 C C . GLN A 1 94 ? 8.167 4.314 -29.184 1.00 85.88 94 GLN A C 1
ATOM 714 O O . GLN A 1 94 ? 7.225 4.334 -29.974 1.00 85.88 94 GLN A O 1
ATOM 719 N N . ILE A 1 95 ? 8.905 5.382 -28.889 1.00 85.38 95 ILE A N 1
ATOM 720 C CA . ILE A 1 95 ? 8.769 6.685 -29.538 1.00 85.38 95 ILE A CA 1
ATOM 721 C C . ILE A 1 95 ? 10.103 6.950 -30.234 1.00 85.38 95 ILE A C 1
ATOM 723 O O . ILE A 1 95 ? 11.111 7.247 -29.591 1.00 85.38 95 ILE A O 1
ATOM 727 N N . ASP A 1 96 ? 10.126 6.753 -31.550 1.00 81.88 96 ASP A N 1
ATOM 728 C CA . ASP A 1 96 ? 11.336 6.780 -32.376 1.00 81.88 96 ASP A CA 1
ATOM 729 C C . ASP A 1 96 ? 12.406 5.770 -31.903 1.00 81.88 96 ASP A C 1
ATOM 731 O O . ASP A 1 96 ? 12.194 4.552 -31.926 1.00 81.88 96 ASP A O 1
ATOM 735 N N . GLN A 1 97 ? 13.573 6.270 -31.491 1.00 76.12 97 GLN A N 1
ATOM 736 C CA . GLN A 1 97 ? 14.690 5.489 -30.947 1.00 76.12 97 GLN A CA 1
ATOM 737 C C . GLN A 1 97 ? 14.688 5.445 -29.411 1.00 76.12 97 GLN A C 1
ATOM 739 O O . GLN A 1 97 ? 15.572 4.836 -28.809 1.00 76.12 97 GLN A O 1
ATOM 744 N N . ILE A 1 98 ? 13.713 6.088 -28.766 1.00 84.31 98 ILE A N 1
ATOM 745 C CA . ILE A 1 98 ? 13.601 6.142 -27.313 1.00 84.31 98 ILE A CA 1
ATOM 746 C C . ILE A 1 98 ? 12.542 5.136 -26.878 1.00 84.31 98 ILE A C 1
ATOM 748 O O . ILE A 1 98 ? 11.383 5.195 -27.292 1.00 84.31 98 ILE A O 1
ATOM 752 N N . LEU A 1 99 ? 12.932 4.216 -25.998 1.00 90.00 99 LEU A N 1
ATOM 753 C CA . LEU A 1 99 ? 11.969 3.329 -25.363 1.00 90.00 99 LEU A CA 1
ATOM 754 C C . LEU A 1 99 ? 11.479 3.971 -24.063 1.00 90.00 99 LEU A C 1
ATOM 756 O O . LEU A 1 99 ? 12.218 4.053 -23.077 1.00 90.00 99 LEU A O 1
ATOM 760 N N . GLN A 1 100 ? 10.231 4.432 -24.061 1.00 92.62 100 GLN A N 1
ATOM 761 C CA . GLN A 1 100 ? 9.593 5.017 -22.891 1.00 92.62 100 GLN A CA 1
ATOM 762 C C . GLN A 1 100 ? 8.930 3.924 -22.051 1.00 92.62 100 GLN A C 1
ATOM 764 O O . GLN A 1 100 ? 8.066 3.189 -22.516 1.00 92.62 100 GLN A O 1
ATOM 769 N N . ILE A 1 101 ? 9.315 3.823 -20.785 1.00 94.31 101 ILE A N 1
ATOM 770 C CA . ILE A 1 101 ? 8.720 2.914 -19.807 1.00 94.31 101 ILE A CA 1
ATOM 771 C C . ILE A 1 101 ? 7.612 3.651 -19.061 1.00 94.31 101 ILE A C 1
ATOM 773 O O . ILE A 1 101 ? 7.834 4.735 -18.513 1.00 94.31 101 ILE A O 1
ATOM 777 N N . ARG A 1 102 ? 6.415 3.060 -19.030 1.00 94.44 102 ARG A N 1
ATOM 778 C CA . ARG A 1 102 ? 5.249 3.632 -18.349 1.00 94.44 102 ARG A CA 1
ATOM 779 C C . ARG A 1 102 ? 5.431 3.630 -16.823 1.00 94.44 102 ARG A C 1
ATOM 781 O O . ARG A 1 102 ? 6.068 2.721 -16.284 1.00 94.44 102 ARG A O 1
ATOM 788 N N . PRO A 1 103 ? 4.822 4.591 -16.104 1.00 92.50 103 PRO A N 1
ATOM 789 C CA . PRO A 1 103 ? 4.818 4.595 -14.645 1.00 92.50 103 PRO A CA 1
ATOM 790 C C . PRO A 1 103 ? 4.282 3.284 -14.057 1.00 92.50 103 PRO A C 1
ATOM 792 O O . PRO A 1 103 ? 3.342 2.683 -14.580 1.00 92.50 103 PRO A O 1
ATOM 795 N N . GLY A 1 104 ? 4.871 2.847 -12.946 1.00 91.62 104 GLY A N 1
ATOM 796 C CA . GLY A 1 104 ? 4.572 1.566 -12.300 1.00 91.62 104 GLY A CA 1
ATOM 797 C C . GLY A 1 104 ? 5.319 0.366 -12.890 1.00 91.62 104 GLY A C 1
ATOM 798 O O . GLY A 1 104 ? 5.174 -0.741 -12.370 1.00 91.62 104 GLY A O 1
ATOM 799 N N . PHE A 1 105 ? 6.138 0.571 -13.923 1.00 93.19 105 PHE A N 1
ATOM 800 C CA . PHE A 1 105 ? 7.017 -0.444 -14.495 1.00 93.19 105 PHE A CA 1
ATOM 801 C C . PHE A 1 105 ? 8.474 0.008 -14.440 1.00 93.19 105 PHE A C 1
ATOM 803 O O . PHE A 1 105 ? 8.783 1.197 -14.489 1.00 93.19 105 PHE A O 1
ATOM 810 N N . MET A 1 106 ? 9.373 -0.967 -14.362 1.00 93.00 106 MET A N 1
ATOM 811 C CA . MET A 1 106 ? 10.804 -0.770 -14.560 1.00 93.00 106 MET A CA 1
ATOM 812 C C . MET A 1 106 ? 11.387 -1.911 -15.390 1.00 93.00 106 MET A C 1
ATOM 814 O O . MET A 1 106 ? 10.798 -2.987 -15.479 1.00 93.00 106 MET A O 1
ATOM 818 N N . VAL A 1 107 ? 12.570 -1.708 -15.958 1.00 92.06 107 VAL A N 1
ATOM 819 C CA . VAL A 1 107 ? 13.290 -2.746 -16.704 1.00 92.06 107 VAL A CA 1
ATOM 820 C C . VAL A 1 107 ? 14.357 -3.381 -15.816 1.00 92.06 107 VAL A C 1
ATOM 822 O O . VAL A 1 107 ? 15.063 -2.690 -15.079 1.00 92.06 107 VAL A O 1
ATOM 825 N N . ALA A 1 108 ? 14.468 -4.709 -15.850 1.00 89.44 108 ALA A N 1
ATOM 826 C CA . ALA A 1 108 ? 15.487 -5.417 -15.090 1.00 89.44 108 ALA A CA 1
ATOM 827 C C . ALA A 1 108 ? 16.882 -5.150 -15.680 1.00 89.44 108 ALA A C 1
ATOM 829 O O . ALA A 1 108 ? 17.121 -5.373 -16.863 1.00 89.44 108 ALA A O 1
ATOM 830 N N . ARG A 1 109 ? 17.842 -4.738 -14.841 1.00 86.94 109 ARG A N 1
ATOM 831 C CA . ARG A 1 109 ? 19.231 -4.479 -15.275 1.00 86.94 109 ARG A CA 1
ATOM 832 C C . ARG A 1 109 ? 19.914 -5.688 -15.914 1.00 86.94 109 ARG A C 1
ATOM 834 O O . ARG A 1 109 ? 20.735 -5.516 -16.802 1.00 86.94 109 ARG A O 1
ATOM 841 N N . SER A 1 110 ? 19.589 -6.894 -15.452 1.00 87.06 110 SER A N 1
ATOM 842 C CA . SER A 1 110 ? 20.157 -8.138 -15.977 1.00 87.06 110 SER A CA 1
ATOM 843 C C . SER A 1 110 ? 19.535 -8.577 -17.302 1.00 87.06 110 SER A C 1
ATOM 845 O O . SER A 1 110 ? 20.170 -9.321 -18.043 1.00 87.06 110 SER A O 1
ATOM 847 N N . ASN A 1 111 ? 18.302 -8.151 -17.595 1.00 88.62 111 ASN A N 1
ATOM 848 C CA . ASN A 1 111 ? 17.614 -8.506 -18.826 1.00 88.62 111 ASN A CA 1
ATOM 849 C C . ASN A 1 111 ? 16.632 -7.405 -19.251 1.00 88.62 111 ASN A C 1
ATOM 851 O O . ASN A 1 111 ? 15.548 -7.260 -18.683 1.00 88.62 111 ASN A O 1
ATOM 855 N N . LEU A 1 112 ? 17.010 -6.683 -20.304 1.00 88.56 112 LEU A N 1
ATOM 856 C CA . LEU A 1 112 ? 16.272 -5.551 -20.859 1.00 88.56 112 LEU A CA 1
ATOM 857 C C . LEU A 1 112 ? 14.908 -5.926 -21.455 1.00 88.56 112 LEU A C 1
ATOM 859 O O . LEU A 1 112 ? 14.030 -5.069 -21.538 1.00 88.56 112 LEU A O 1
ATOM 863 N N . SER A 1 113 ? 14.706 -7.191 -21.841 1.00 89.25 113 SER A N 1
ATOM 864 C CA . SER A 1 113 ? 13.398 -7.665 -22.311 1.00 89.25 113 SER A CA 1
ATOM 865 C C . SER A 1 113 ? 12.415 -7.910 -21.163 1.00 89.25 113 SER A C 1
ATOM 867 O O . SER A 1 113 ? 11.217 -8.079 -21.388 1.00 89.25 113 SER A O 1
ATOM 869 N N . THR A 1 114 ? 12.905 -7.962 -19.921 1.00 90.25 114 THR A N 1
ATOM 870 C CA . THR A 1 114 ? 12.088 -8.257 -18.745 1.00 90.25 114 THR A CA 1
ATOM 871 C C . THR A 1 114 ? 11.676 -6.967 -18.045 1.00 90.25 114 THR A C 1
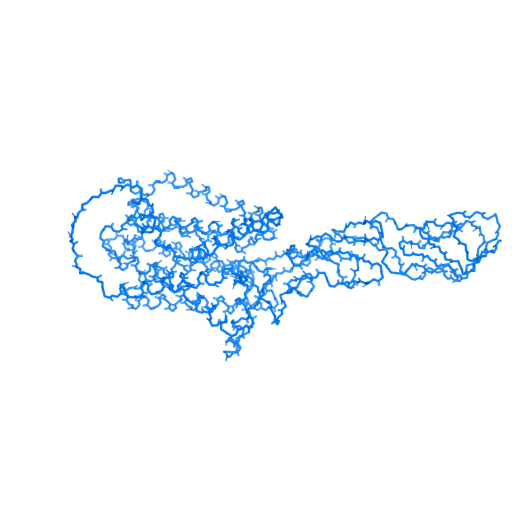ATOM 873 O O . THR A 1 114 ? 12.483 -6.281 -17.415 1.00 90.25 114 THR A O 1
ATOM 876 N N . SER A 1 115 ? 10.380 -6.670 -18.100 1.00 91.06 115 SER A N 1
ATOM 877 C CA . SER A 1 115 ? 9.740 -5.654 -17.264 1.00 91.06 115 SER A CA 1
ATOM 878 C C . SER A 1 115 ? 9.407 -6.218 -15.887 1.00 91.06 115 SER A C 1
ATOM 880 O O . SER A 1 115 ? 8.800 -7.284 -15.777 1.00 91.06 115 SER A O 1
ATOM 882 N N . LEU A 1 116 ? 9.709 -5.459 -14.844 1.00 91.94 116 LEU A N 1
ATOM 883 C CA . LEU A 1 116 ? 9.224 -5.692 -13.492 1.00 91.94 116 LEU A CA 1
ATOM 884 C C . LEU A 1 116 ? 8.106 -4.697 -13.201 1.00 91.94 116 LEU A C 1
ATOM 886 O O . LEU A 1 116 ? 8.249 -3.497 -13.445 1.00 91.94 116 LEU A O 1
ATOM 890 N N . ARG A 1 117 ? 6.995 -5.191 -12.658 1.00 92.19 117 ARG A N 1
ATOM 891 C CA . ARG A 1 117 ? 5.942 -4.335 -12.123 1.00 92.19 117 ARG A CA 1
ATOM 892 C C . ARG A 1 117 ? 6.345 -3.881 -10.729 1.00 92.19 117 ARG A C 1
ATOM 894 O O . ARG A 1 117 ? 6.681 -4.704 -9.881 1.00 92.19 117 ARG A O 1
ATOM 901 N N . CYS A 1 118 ? 6.286 -2.582 -10.497 1.00 92.06 118 CYS A N 1
ATOM 902 C CA . CYS A 1 118 ? 6.557 -1.989 -9.200 1.00 92.06 118 CYS A CA 1
ATOM 903 C C . CYS A 1 118 ? 5.281 -1.980 -8.351 1.00 92.06 118 CYS A C 1
ATOM 905 O O . CYS A 1 118 ? 4.171 -2.004 -8.895 1.00 92.06 118 CYS A O 1
ATOM 907 N N . PRO A 1 119 ? 5.392 -1.931 -7.016 1.00 89.75 119 PRO A N 1
ATOM 908 C CA . PRO A 1 119 ? 4.220 -2.071 -6.162 1.00 89.75 119 PRO A CA 1
ATOM 909 C C . PRO A 1 119 ? 3.307 -0.836 -6.175 1.00 89.75 119 PRO A C 1
ATOM 911 O O . PRO A 1 119 ? 2.172 -0.896 -5.712 1.00 89.75 119 PRO A O 1
ATOM 914 N N . ASN A 1 120 ? 3.795 0.301 -6.668 1.00 89.75 120 ASN A N 1
ATOM 915 C CA . ASN A 1 120 ? 2.998 1.488 -6.942 1.00 89.75 120 ASN A CA 1
ATOM 916 C C . ASN A 1 120 ? 3.739 2.410 -7.926 1.00 89.75 120 ASN A C 1
ATOM 918 O O . ASN A 1 120 ? 4.941 2.267 -8.152 1.00 89.75 120 ASN A O 1
ATOM 922 N N . VAL A 1 121 ? 3.021 3.384 -8.486 1.00 89.62 121 VAL A N 1
ATOM 923 C CA . VAL A 1 121 ? 3.567 4.356 -9.450 1.00 89.62 121 VAL A CA 1
ATOM 924 C C . VAL A 1 121 ? 4.544 5.366 -8.836 1.00 89.62 121 VAL A C 1
ATOM 926 O O . VAL A 1 121 ? 5.261 6.026 -9.575 1.00 89.62 121 VAL A O 1
ATOM 929 N N . MET A 1 122 ? 4.578 5.527 -7.505 1.00 88.00 122 MET A N 1
ATOM 930 C CA . MET A 1 122 ? 5.594 6.364 -6.847 1.00 88.00 122 MET A CA 1
ATOM 931 C C . MET A 1 122 ? 6.920 5.635 -6.698 1.00 88.00 122 MET A C 1
ATOM 933 O O . MET A 1 122 ? 7.943 6.292 -6.665 1.00 88.00 122 MET A O 1
ATOM 937 N N . ALA A 1 123 ? 6.908 4.307 -6.575 1.00 92.44 123 ALA A N 1
ATOM 938 C CA . ALA A 1 123 ? 8.127 3.516 -6.476 1.00 92.44 123 ALA A CA 1
ATOM 939 C C . ALA A 1 123 ? 8.906 3.540 -7.796 1.00 92.44 123 ALA A C 1
ATOM 941 O O . ALA A 1 123 ? 10.133 3.604 -7.786 1.00 92.44 123 ALA A O 1
ATOM 942 N N . CYS A 1 124 ? 8.176 3.523 -8.917 1.00 93.19 124 CYS A N 1
ATOM 943 C CA . CYS A 1 124 ? 8.725 3.612 -10.265 1.00 93.19 124 CYS A CA 1
ATOM 944 C C . CYS A 1 124 ? 7.935 4.639 -11.077 1.00 93.19 124 CYS A C 1
ATOM 946 O O . CYS A 1 124 ? 6.869 4.295 -11.602 1.00 93.19 124 CYS A O 1
ATOM 948 N N . PRO A 1 125 ? 8.437 5.873 -11.231 1.00 91.38 125 PRO A N 1
ATOM 949 C CA . PRO A 1 125 ? 7.807 6.875 -12.088 1.00 91.38 125 PRO A CA 1
ATOM 950 C C . PRO A 1 125 ? 7.865 6.496 -13.577 1.00 91.38 125 PRO A C 1
ATOM 952 O O . PRO A 1 125 ? 7.218 7.141 -14.397 1.00 91.38 125 PRO A O 1
ATOM 955 N N . GLY A 1 126 ? 8.598 5.435 -13.927 1.00 90.50 126 GLY A N 1
ATOM 956 C CA . GLY A 1 126 ? 8.928 5.082 -15.300 1.00 90.50 126 GLY A CA 1
ATOM 957 C C . GLY A 1 126 ? 10.208 5.792 -15.727 1.00 90.50 126 GLY A C 1
ATOM 958 O O . GLY A 1 126 ? 11.021 6.195 -14.895 1.00 90.50 126 GLY A O 1
ATOM 959 N N . GLY A 1 127 ? 10.410 5.936 -17.030 1.00 89.69 127 GLY A N 1
ATOM 960 C CA . GLY A 1 127 ? 11.591 6.620 -17.545 1.00 89.69 127 GLY A CA 1
ATOM 961 C C . GLY A 1 127 ? 11.819 6.373 -19.023 1.00 89.69 127 GLY A C 1
ATOM 962 O O . GLY A 1 127 ? 11.028 5.710 -19.687 1.00 89.69 127 GLY A O 1
ATOM 963 N N . GLN A 1 128 ? 12.915 6.913 -19.537 1.00 89.88 128 GLN A N 1
ATOM 964 C CA . GLN A 1 128 ? 13.343 6.712 -20.915 1.00 89.88 128 GLN A CA 1
ATOM 965 C C . GLN A 1 128 ? 14.635 5.905 -20.924 1.00 89.88 128 GLN A C 1
ATOM 967 O O . GLN A 1 128 ? 15.569 6.203 -20.177 1.00 89.88 128 GLN A O 1
ATOM 972 N N . LEU A 1 129 ? 14.681 4.881 -21.768 1.00 87.00 129 LEU A N 1
ATOM 973 C CA . LEU A 1 129 ? 15.904 4.157 -22.074 1.00 87.00 129 LEU A CA 1
ATOM 974 C C . LEU A 1 129 ? 16.496 4.754 -23.348 1.00 87.00 129 LEU A C 1
ATOM 976 O O . LEU A 1 129 ? 15.932 4.606 -24.432 1.00 87.00 129 LEU A O 1
ATOM 980 N N . ILE A 1 130 ? 17.615 5.459 -23.180 1.00 82.69 130 ILE A N 1
ATOM 981 C CA . ILE A 1 130 ? 18.391 6.057 -24.268 1.00 82.69 130 ILE A CA 1
ATOM 982 C C . ILE A 1 130 ? 19.578 5.140 -24.547 1.00 82.69 130 ILE A C 1
ATOM 984 O O . ILE A 1 130 ? 20.286 4.747 -23.617 1.00 82.69 130 ILE A O 1
ATOM 988 N N . ALA A 1 131 ? 19.791 4.843 -25.827 1.00 71.31 131 ALA A N 1
ATOM 989 C CA . ALA A 1 131 ? 20.840 3.971 -26.343 1.00 71.31 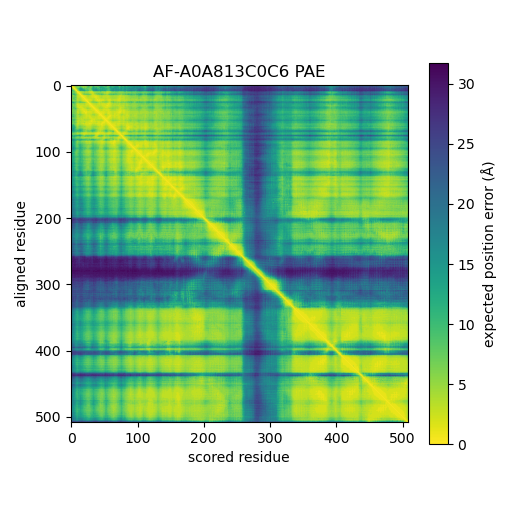131 ALA A CA 1
ATOM 990 C C . ALA A 1 131 ? 22.219 4.164 -25.681 1.00 71.31 131 ALA A C 1
ATOM 992 O O . ALA A 1 131 ? 22.852 3.203 -25.244 1.00 71.31 131 ALA A O 1
ATOM 993 N N . ASP A 1 132 ? 22.639 5.421 -25.533 1.00 70.00 132 ASP A N 1
ATOM 994 C CA . ASP A 1 132 ? 24.013 5.758 -25.150 1.00 70.00 132 ASP A CA 1
ATOM 995 C C . ASP A 1 132 ? 24.237 5.883 -23.635 1.00 70.00 132 ASP A C 1
ATOM 997 O O . ASP A 1 132 ? 25.376 5.917 -23.176 1.00 70.00 132 ASP A O 1
ATOM 1001 N N . GLN A 1 133 ? 23.170 5.969 -22.832 1.00 73.06 133 GLN A N 1
ATOM 1002 C CA . GLN A 1 133 ? 23.275 6.264 -21.392 1.00 73.06 133 GLN A CA 1
ATOM 1003 C C . GLN A 1 133 ? 23.103 5.036 -20.491 1.00 73.06 133 GLN A C 1
ATOM 1005 O O . GLN A 1 133 ? 23.246 5.143 -19.270 1.00 73.06 133 GLN A O 1
ATOM 1010 N N . GLY A 1 134 ? 22.803 3.875 -21.077 1.00 72.75 134 GLY A N 1
ATOM 1011 C CA . GLY A 1 134 ? 22.514 2.651 -20.339 1.00 72.75 134 GLY A CA 1
ATOM 1012 C C . GLY A 1 134 ? 21.252 2.743 -19.468 1.00 72.75 134 GLY A C 1
ATOM 1013 O O . GLY A 1 134 ? 20.472 3.696 -19.521 1.00 72.75 134 GLY A O 1
ATOM 1014 N N . VAL A 1 135 ? 21.031 1.713 -18.647 1.00 77.62 135 VAL A N 1
ATOM 1015 C CA . VAL A 1 135 ? 19.872 1.637 -17.742 1.00 77.62 135 VAL A CA 1
ATOM 1016 C C . VAL A 1 135 ? 20.153 2.425 -16.465 1.00 77.62 135 VAL A C 1
ATOM 1018 O O . VAL A 1 135 ? 20.796 1.924 -15.534 1.00 77.62 135 VAL A O 1
ATOM 1021 N N . ARG A 1 136 ? 19.637 3.655 -16.393 1.00 80.06 136 ARG A N 1
ATOM 1022 C CA . ARG A 1 136 ? 19.580 4.408 -15.132 1.00 80.06 136 ARG A CA 1
ATOM 1023 C C . ARG A 1 136 ? 18.668 3.701 -14.125 1.00 80.06 136 ARG A C 1
ATOM 1025 O O . ARG A 1 136 ? 17.754 2.973 -14.513 1.00 80.06 136 ARG A O 1
ATOM 1032 N N . ASP A 1 137 ? 18.922 3.904 -12.832 1.00 82.25 137 ASP A N 1
ATOM 1033 C CA . ASP A 1 137 ? 17.996 3.451 -11.790 1.00 82.25 137 ASP A CA 1
ATOM 1034 C C . ASP A 1 137 ? 16.617 4.076 -12.030 1.00 82.25 137 ASP A C 1
ATOM 1036 O O . ASP A 1 137 ? 16.481 5.295 -12.087 1.00 82.25 137 ASP A O 1
ATOM 1040 N N . MET A 1 138 ? 15.608 3.221 -12.200 1.00 91.00 138 MET A N 1
ATOM 1041 C CA . MET A 1 138 ? 14.209 3.627 -12.403 1.00 91.00 138 MET A CA 1
ATOM 1042 C C . MET A 1 138 ? 13.426 3.703 -11.087 1.00 91.00 138 MET A C 1
ATOM 1044 O O . MET A 1 138 ? 12.227 3.974 -11.103 1.00 91.00 138 MET A O 1
ATOM 1048 N N . CYS A 1 139 ? 14.084 3.422 -9.959 1.00 93.88 139 CYS A N 1
ATOM 1049 C CA . CYS A 1 139 ? 13.489 3.595 -8.642 1.00 93.88 139 CYS A CA 1
ATOM 1050 C C . CYS A 1 139 ? 13.486 5.071 -8.260 1.00 93.88 139 CYS A C 1
ATOM 1052 O O . CYS A 1 139 ? 14.502 5.755 -8.387 1.00 93.88 139 CYS A O 1
ATOM 1054 N N . GLU A 1 140 ? 12.357 5.537 -7.739 1.00 94.19 140 GLU A N 1
ATOM 1055 C CA . GLU A 1 140 ? 12.258 6.860 -7.130 1.00 94.19 140 GLU A CA 1
ATOM 1056 C C . GLU A 1 140 ? 13.143 6.959 -5.882 1.00 94.19 140 GLU A C 1
ATOM 1058 O O . GLU A 1 140 ? 13.440 5.957 -5.217 1.00 94.19 140 GLU A O 1
ATOM 1063 N N . HIS A 1 141 ? 13.541 8.181 -5.522 1.00 93.69 141 HIS A N 1
ATOM 1064 C CA . HIS A 1 141 ? 14.349 8.397 -4.330 1.00 93.69 141 HIS A CA 1
ATOM 1065 C C . HIS A 1 141 ? 13.670 7.812 -3.079 1.00 93.69 141 HIS A C 1
ATOM 1067 O O . HIS A 1 141 ? 12.516 8.111 -2.768 1.00 93.69 141 HIS A O 1
ATOM 1073 N N . GLY A 1 142 ? 14.410 6.979 -2.344 1.00 91.44 142 GLY A N 1
ATOM 1074 C CA . GLY A 1 142 ? 13.918 6.284 -1.156 1.00 91.44 142 GLY A CA 1
ATOM 1075 C C . GLY A 1 142 ? 13.410 4.864 -1.388 1.00 91.44 142 GLY A C 1
ATOM 1076 O O . GLY A 1 142 ? 13.143 4.170 -0.405 1.00 91.44 142 GLY A O 1
ATOM 1077 N N . TYR A 1 143 ? 13.339 4.413 -2.641 1.00 93.38 143 TYR A N 1
ATOM 1078 C CA . TYR A 1 143 ? 13.097 3.021 -3.010 1.00 93.38 143 TYR A CA 1
ATOM 1079 C C . TYR A 1 143 ? 14.390 2.362 -3.505 1.00 93.38 143 TYR A C 1
ATOM 1081 O O . TYR A 1 143 ? 15.226 2.998 -4.142 1.00 93.38 143 TYR A O 1
ATOM 1089 N N . GLU A 1 144 ? 14.567 1.079 -3.207 1.00 92.50 144 GLU A N 1
ATOM 1090 C CA . GLU A 1 144 ? 15.731 0.290 -3.604 1.00 92.50 144 GLU A CA 1
ATOM 1091 C C . GLU A 1 144 ? 15.366 -1.178 -3.880 1.00 92.50 144 GLU A C 1
ATOM 1093 O O . GLU A 1 144 ? 14.275 -1.663 -3.559 1.00 92.50 144 GLU A O 1
ATOM 1098 N N . GLY A 1 145 ? 16.313 -1.903 -4.474 1.00 89.62 145 GLY A N 1
ATOM 1099 C CA . GLY A 1 145 ? 16.176 -3.325 -4.777 1.00 89.62 145 GLY A CA 1
ATOM 1100 C C . GLY A 1 145 ? 15.420 -3.626 -6.075 1.00 89.62 145 GLY A C 1
ATOM 1101 O O . GLY A 1 145 ? 15.013 -2.742 -6.829 1.00 89.62 145 GLY A O 1
ATOM 1102 N N . ARG A 1 146 ? 15.256 -4.921 -6.358 1.00 88.25 146 ARG A N 1
ATOM 1103 C CA . ARG A 1 146 ? 14.574 -5.415 -7.560 1.00 88.25 146 ARG A CA 1
ATOM 1104 C C . ARG A 1 146 ? 13.090 -5.036 -7.506 1.00 88.25 146 ARG A C 1
ATOM 1106 O O . ARG A 1 146 ? 12.422 -5.371 -6.535 1.00 88.25 146 ARG A O 1
ATOM 1113 N N . GLY A 1 147 ? 12.586 -4.335 -8.524 1.00 89.50 147 GLY A N 1
ATOM 1114 C CA . GLY A 1 147 ? 11.194 -3.859 -8.566 1.00 89.50 147 GLY A CA 1
ATOM 1115 C C . GLY A 1 147 ? 10.881 -2.710 -7.600 1.00 89.50 147 GLY A C 1
ATOM 1116 O O . GLY A 1 147 ? 9.706 -2.456 -7.341 1.00 89.50 147 GLY A O 1
ATOM 1117 N N . CYS A 1 148 ? 11.905 -2.052 -7.036 1.00 92.50 148 CYS A N 1
ATOM 1118 C CA . CYS A 1 148 ? 11.759 -0.908 -6.128 1.00 92.50 148 CYS A CA 1
ATOM 1119 C C . CYS A 1 148 ? 10.819 -1.202 -4.941 1.00 92.50 148 CYS A C 1
ATOM 1121 O O . CYS A 1 148 ? 9.967 -0.395 -4.577 1.00 92.50 148 CYS A O 1
ATOM 1123 N N . VAL A 1 149 ? 10.928 -2.405 -4.367 1.00 89.50 149 VAL A N 1
ATOM 1124 C CA . VAL A 1 149 ? 10.030 -2.895 -3.299 1.00 89.50 149 VAL A CA 1
ATOM 1125 C C . VAL A 1 149 ? 10.513 -2.512 -1.912 1.00 89.50 149 VAL A C 1
ATOM 1127 O O . VAL A 1 149 ? 9.721 -2.366 -0.975 1.00 89.50 149 VAL A O 1
ATOM 1130 N N . ASN A 1 150 ? 11.826 -2.390 -1.766 1.00 88.44 150 ASN A N 1
ATOM 1131 C CA . ASN A 1 150 ? 12.444 -2.123 -0.488 1.00 88.44 150 ASN A CA 1
ATOM 1132 C C . ASN A 1 150 ? 12.593 -0.617 -0.312 1.00 88.44 150 ASN A C 1
ATOM 1134 O O . ASN A 1 150 ? 12.857 0.113 -1.262 1.00 88.44 150 ASN A O 1
ATOM 1138 N N . CYS A 1 151 ? 12.397 -0.144 0.915 1.00 88.31 151 CYS A N 1
ATOM 1139 C CA . CYS A 1 151 ? 12.705 1.240 1.240 1.00 88.31 151 CYS A CA 1
ATOM 1140 C C . CYS A 1 151 ? 14.186 1.356 1.562 1.00 88.31 151 CYS A C 1
ATOM 1142 O O . CYS A 1 151 ? 14.738 0.484 2.236 1.00 88.31 151 CYS A O 1
ATOM 1144 N N . GLN A 1 152 ? 14.794 2.459 1.139 1.00 90.50 152 GLN A N 1
ATOM 1145 C CA . GLN A 1 152 ? 16.199 2.734 1.383 1.00 90.50 152 GLN A CA 1
ATOM 1146 C C . GLN A 1 152 ? 16.507 2.719 2.884 1.00 90.50 152 GLN A C 1
ATOM 1148 O O . GLN A 1 152 ? 16.098 3.617 3.628 1.00 90.50 152 GLN A O 1
ATOM 1153 N N . LYS A 1 153 ? 17.275 1.715 3.329 1.00 84.75 153 LYS A N 1
ATOM 1154 C CA . LYS A 1 153 ? 17.493 1.409 4.759 1.00 84.75 153 LYS A CA 1
ATOM 1155 C C . LYS A 1 153 ? 18.093 2.553 5.586 1.00 84.75 153 LYS A C 1
ATOM 1157 O O . LYS A 1 153 ? 17.986 2.522 6.812 1.00 84.75 153 LYS A O 1
ATOM 1162 N N . SER A 1 154 ? 18.755 3.526 4.960 1.00 83.00 154 SER A N 1
ATOM 1163 C CA . SER A 1 154 ? 19.417 4.653 5.634 1.00 83.00 154 SER A CA 1
ATOM 1164 C C . SER A 1 154 ? 18.512 5.871 5.845 1.00 83.00 154 SER A C 1
ATOM 1166 O O . SER A 1 154 ? 18.727 6.634 6.788 1.00 83.00 154 SER A O 1
ATOM 1168 N N . SER A 1 155 ? 17.513 6.074 4.986 1.00 84.69 155 SER A N 1
ATOM 1169 C CA . SER A 1 155 ? 16.823 7.364 4.856 1.00 84.69 155 SER A CA 1
ATOM 1170 C C . SER A 1 155 ? 15.299 7.261 4.797 1.00 84.69 155 SER A C 1
ATOM 1172 O O . SER A 1 155 ? 14.645 8.261 5.086 1.00 84.69 155 SER A O 1
ATOM 1174 N N . HIS A 1 156 ? 14.724 6.098 4.469 1.00 87.56 156 HIS A N 1
ATOM 1175 C CA . HIS A 1 156 ? 13.287 5.942 4.221 1.00 87.56 156 HIS A CA 1
ATOM 1176 C C . HIS A 1 156 ? 12.687 4.739 4.950 1.00 87.56 156 HIS A C 1
ATOM 1178 O O . HIS A 1 156 ? 13.253 3.652 4.970 1.00 87.56 156 HIS A O 1
ATOM 1184 N N . GLY A 1 157 ? 11.504 4.933 5.531 1.00 83.38 157 GLY A N 1
ATOM 1185 C CA . GLY A 1 157 ? 10.712 3.889 6.174 1.00 83.38 157 GLY A CA 1
ATOM 1186 C C . GLY A 1 157 ? 9.440 3.580 5.391 1.00 83.38 157 GLY A C 1
ATOM 1187 O O . GLY A 1 157 ? 9.051 4.331 4.499 1.00 83.38 157 GLY A O 1
ATOM 1188 N N . ARG A 1 158 ? 8.787 2.468 5.738 1.00 83.88 158 ARG A N 1
ATOM 1189 C CA . ARG A 1 158 ? 7.464 2.134 5.201 1.00 83.88 158 ARG A CA 1
ATOM 1190 C C . ARG A 1 158 ? 6.373 2.909 5.919 1.00 83.88 158 ARG A C 1
ATOM 1192 O O . ARG A 1 158 ? 6.383 2.996 7.150 1.00 83.88 158 ARG A O 1
ATOM 1199 N N . VAL A 1 159 ? 5.395 3.373 5.150 1.00 79.81 159 VAL A N 1
ATOM 1200 C CA . VAL A 1 159 ? 4.191 4.006 5.690 1.00 79.81 159 VAL A CA 1
ATOM 1201 C C . VAL A 1 159 ? 3.299 2.946 6.353 1.00 79.81 159 VAL A C 1
ATOM 1203 O O . VAL A 1 159 ? 3.217 1.794 5.924 1.00 79.81 159 VAL A O 1
ATOM 1206 N N . THR A 1 160 ? 2.631 3.311 7.445 1.00 74.88 160 THR A N 1
ATOM 1207 C CA . THR A 1 160 ? 1.818 2.369 8.232 1.00 74.88 160 THR A CA 1
ATOM 1208 C C . THR A 1 160 ? 0.579 1.882 7.482 1.00 74.88 160 THR A C 1
ATOM 1210 O O . THR A 1 160 ? 0.262 0.698 7.555 1.00 74.88 160 THR A O 1
ATOM 1213 N N . ASN A 1 161 ? -0.096 2.770 6.747 1.00 75.56 161 ASN A N 1
ATOM 1214 C CA . ASN A 1 161 ? -1.311 2.466 5.981 1.00 75.56 161 ASN A CA 1
ATOM 1215 C C . ASN A 1 161 ? -1.039 1.769 4.637 1.00 75.56 161 ASN A C 1
ATOM 1217 O O . ASN A 1 161 ? -1.966 1.258 4.019 1.00 75.56 161 ASN A O 1
ATOM 1221 N N . ASN A 1 162 ? 0.218 1.733 4.187 1.00 80.50 162 ASN A N 1
ATOM 1222 C CA . ASN A 1 162 ? 0.584 1.150 2.908 1.00 80.50 162 ASN A CA 1
ATOM 1223 C C . ASN A 1 162 ? 1.942 0.429 2.991 1.00 80.50 162 ASN A C 1
ATOM 1225 O O . ASN A 1 162 ? 2.979 1.093 3.053 1.00 80.50 162 ASN A O 1
ATOM 1229 N N . PRO A 1 163 ? 1.957 -0.918 2.922 1.00 82.00 163 PRO A N 1
ATOM 1230 C CA . PRO A 1 163 ? 3.172 -1.736 2.924 1.00 82.00 163 PRO A CA 1
ATOM 1231 C C . PRO A 1 163 ? 4.261 -1.325 1.944 1.00 82.00 163 PRO A C 1
ATOM 1233 O O . PRO A 1 163 ? 5.437 -1.586 2.189 1.00 82.00 163 PRO A O 1
ATOM 1236 N N . PHE A 1 164 ? 3.852 -0.759 0.815 1.00 86.62 164 PHE A N 1
ATOM 1237 C CA . PHE A 1 164 ? 4.711 -0.553 -0.336 1.00 86.62 164 PHE A CA 1
ATOM 1238 C C . PHE A 1 164 ? 5.039 0.909 -0.585 1.00 86.62 164 PHE A C 1
ATOM 1240 O O . PHE A 1 164 ? 5.770 1.206 -1.522 1.00 86.62 164 PHE A O 1
ATOM 1247 N N . ALA A 1 165 ? 4.490 1.824 0.210 1.00 86.62 165 ALA A N 1
ATOM 1248 C CA . ALA A 1 165 ? 4.890 3.215 0.154 1.00 86.62 165 ALA A CA 1
ATOM 1249 C C . ALA A 1 165 ? 6.103 3.419 1.064 1.00 86.62 165 ALA A C 1
ATOM 1251 O O . ALA A 1 165 ? 6.067 3.089 2.253 1.00 86.62 165 ALA A O 1
ATOM 1252 N N . CYS A 1 166 ? 7.159 3.990 0.498 1.00 88.19 166 CYS A N 1
ATOM 1253 C CA . CYS A 1 166 ? 8.326 4.451 1.229 1.00 88.19 166 CYS A CA 1
ATOM 1254 C C . CYS A 1 166 ? 8.232 5.954 1.421 1.00 88.19 166 CYS A C 1
ATOM 1256 O O . CYS A 1 166 ? 7.849 6.685 0.507 1.00 88.19 166 CYS A O 1
ATOM 1258 N N . ALA A 1 167 ? 8.597 6.430 2.603 1.00 84.44 167 ALA A N 1
ATOM 1259 C CA . ALA A 1 167 ? 8.664 7.853 2.840 1.00 84.44 167 ALA A CA 1
ATOM 1260 C C . ALA A 1 167 ? 9.796 8.220 3.812 1.00 84.44 167 ALA A C 1
ATOM 1262 O O . ALA A 1 167 ? 10.295 7.401 4.591 1.00 84.44 167 ALA A O 1
ATOM 1263 N N . ALA A 1 168 ? 10.249 9.467 3.698 1.00 82.81 168 ALA A N 1
ATOM 1264 C CA . ALA A 1 168 ? 11.490 9.924 4.304 1.00 82.81 168 ALA A CA 1
ATOM 1265 C C . ALA A 1 168 ? 11.430 9.930 5.835 1.00 82.81 168 ALA A C 1
ATOM 1267 O O . ALA A 1 168 ? 10.463 10.358 6.465 1.00 82.81 168 ALA A O 1
ATOM 1268 N N . CYS A 1 169 ? 12.524 9.499 6.443 1.00 79.75 169 CYS A N 1
ATOM 1269 C CA . CYS A 1 169 ? 12.749 9.569 7.870 1.00 79.75 169 CYS A CA 1
ATOM 1270 C C . CYS A 1 169 ? 13.252 10.946 8.266 1.00 79.75 169 CYS A C 1
ATOM 1272 O O . CYS A 1 169 ? 14.219 11.443 7.691 1.00 79.75 169 CYS A O 1
ATOM 1274 N N . ALA A 1 170 ? 12.673 11.555 9.306 1.00 76.94 170 ALA A N 1
ATOM 1275 C CA . ALA A 1 170 ? 13.261 12.793 9.810 1.00 76.94 170 ALA A CA 1
ATOM 1276 C C . ALA A 1 170 ? 14.681 12.511 10.352 1.00 76.94 170 ALA A C 1
ATOM 1278 O O . ALA A 1 170 ? 14.922 11.584 11.135 1.00 76.94 170 ALA A O 1
ATOM 1279 N N . GLN A 1 171 ? 15.639 13.310 9.911 1.00 78.44 171 GLN A N 1
ATOM 1280 C CA . GLN A 1 171 ? 17.043 13.095 10.251 1.00 78.44 171 GLN A CA 1
ATOM 1281 C C . GLN A 1 171 ? 17.386 13.706 11.619 1.00 78.44 171 GLN A C 1
ATOM 1283 O O . GLN A 1 171 ? 18.170 13.143 12.384 1.00 78.44 171 GLN A O 1
ATOM 1288 N N . ARG A 1 172 ? 16.719 14.811 11.981 1.00 83.44 172 ARG A N 1
ATOM 1289 C CA . ARG A 1 172 ? 16.991 15.586 13.202 1.00 83.44 172 ARG A CA 1
ATOM 1290 C C . ARG A 1 172 ? 16.474 14.889 14.472 1.00 83.44 172 ARG A C 1
ATOM 1292 O O . ARG A 1 172 ? 15.313 14.480 14.474 1.00 83.44 172 ARG A O 1
ATOM 1299 N N . PRO A 1 173 ? 17.265 14.819 15.564 1.00 80.62 173 PRO A N 1
ATOM 1300 C CA . PRO A 1 173 ? 16.912 14.116 16.807 1.00 80.62 173 PRO A CA 1
ATOM 1301 C C . PRO A 1 173 ? 15.641 14.656 17.476 1.00 80.62 173 PRO A C 1
ATOM 1303 O O . PRO A 1 173 ? 14.821 13.871 17.940 1.00 80.62 173 PRO A O 1
ATOM 1306 N N . PHE A 1 174 ? 15.416 15.973 17.450 1.00 83.19 174 PHE A N 1
ATOM 1307 C CA . PHE A 1 174 ? 14.211 16.583 18.024 1.00 83.19 174 PHE A CA 1
ATOM 1308 C C . PHE A 1 174 ? 12.921 16.105 17.337 1.00 83.19 174 PHE A C 1
ATOM 1310 O O . PHE A 1 174 ? 11.991 15.655 18.004 1.00 83.19 174 PHE A O 1
ATOM 1317 N N . ARG A 1 175 ? 12.904 16.062 15.993 1.00 77.25 175 ARG A N 1
ATOM 1318 C CA . ARG A 1 175 ? 11.798 15.456 15.225 1.00 77.25 175 ARG A CA 1
ATOM 1319 C C . ARG A 1 175 ? 11.632 13.960 15.529 1.00 77.25 175 ARG A C 1
ATOM 1321 O O . ARG A 1 175 ? 10.566 13.406 15.274 1.00 77.25 175 ARG A O 1
ATOM 1328 N N . LYS A 1 176 ? 12.665 13.294 16.071 1.00 74.88 176 LYS A N 1
ATOM 1329 C CA . LYS A 1 176 ? 12.567 11.910 16.562 1.00 74.88 176 LYS A CA 1
ATOM 1330 C C . LYS A 1 176 ? 11.769 11.791 17.832 1.00 74.88 176 LYS A C 1
ATOM 1332 O O . LYS A 1 176 ? 10.788 11.053 17.838 1.00 74.88 176 LYS A O 1
ATOM 1337 N N . VAL A 1 177 ? 12.162 12.537 18.853 1.00 81.06 177 VAL A N 1
ATOM 1338 C CA . VAL A 1 177 ? 11.445 12.570 20.129 1.00 81.06 177 VAL A CA 1
ATOM 1339 C C . VAL A 1 177 ? 9.998 12.981 19.901 1.00 81.06 177 VAL A C 1
ATOM 1341 O O . VAL A 1 177 ? 9.092 12.307 20.370 1.00 81.06 177 VAL A O 1
ATOM 1344 N N . PHE A 1 178 ? 9.774 14.013 19.089 1.00 80.88 178 PHE A N 1
ATOM 1345 C CA . PHE A 1 178 ? 8.428 14.485 18.812 1.00 80.88 178 PHE A CA 1
ATOM 1346 C C . PHE A 1 178 ? 7.542 13.419 18.149 1.00 80.88 178 PHE A C 1
ATOM 1348 O O . PHE A 1 178 ? 6.427 13.202 18.606 1.00 80.88 178 PHE A O 1
ATOM 1355 N N . GLN A 1 179 ? 8.022 12.711 17.117 1.00 72.62 179 GLN A N 1
ATOM 1356 C CA . GLN A 1 179 ? 7.235 11.641 16.483 1.00 72.62 179 GLN A CA 1
ATOM 1357 C C . GLN A 1 179 ? 6.905 10.510 17.465 1.00 72.62 179 GLN A C 1
ATOM 1359 O O . GLN A 1 179 ? 5.795 9.988 17.449 1.00 72.62 179 GLN A O 1
ATOM 1364 N N . TRP A 1 180 ? 7.836 10.164 18.356 1.00 74.44 180 TRP A N 1
ATOM 1365 C CA . TRP A 1 180 ? 7.595 9.186 19.419 1.00 74.44 180 TRP A CA 1
ATOM 1366 C C . TRP A 1 180 ? 6.531 9.646 20.408 1.00 74.44 180 TRP A C 1
ATOM 1368 O O . TRP A 1 180 ? 5.581 8.909 20.672 1.00 74.44 180 TRP A O 1
ATOM 1378 N N . THR A 1 181 ? 6.673 10.866 20.923 1.00 79.62 181 THR A N 1
ATOM 1379 C CA . THR A 1 181 ? 5.686 11.467 21.817 1.00 79.62 181 THR A CA 1
ATOM 1380 C C . THR A 1 181 ? 4.331 11.509 21.135 1.00 79.62 181 THR A C 1
ATOM 1382 O O . THR A 1 181 ? 3.353 11.105 21.743 1.00 79.62 181 THR A O 1
ATOM 1385 N N . TRP A 1 182 ? 4.277 11.900 19.861 1.00 79.06 182 TRP A N 1
ATOM 1386 C CA . TRP A 1 182 ? 3.050 11.910 19.077 1.00 79.06 182 TRP A CA 1
ATOM 1387 C C . TRP A 1 182 ? 2.412 10.523 18.984 1.00 79.06 182 TRP A C 1
ATOM 1389 O O . TRP A 1 182 ? 1.228 10.391 19.255 1.00 79.06 182 TRP A O 1
ATOM 1399 N N . PHE A 1 183 ? 3.180 9.472 18.688 1.00 74.56 183 PHE A N 1
ATOM 1400 C CA . PHE A 1 183 ? 2.659 8.103 18.616 1.00 74.56 183 PHE A CA 1
ATOM 1401 C C . PHE A 1 183 ? 2.111 7.593 19.950 1.00 74.56 183 PHE A C 1
ATOM 1403 O O . PHE A 1 183 ? 1.016 7.030 20.008 1.00 74.56 183 PHE A O 1
ATOM 1410 N N . ILE A 1 184 ? 2.867 7.782 21.034 1.00 80.00 184 ILE A N 1
ATOM 1411 C CA . ILE A 1 184 ? 2.431 7.369 22.372 1.00 80.00 184 ILE A CA 1
ATOM 1412 C C . ILE A 1 184 ? 1.204 8.180 22.785 1.00 80.00 184 ILE A C 1
ATOM 1414 O O . ILE A 1 184 ? 0.252 7.611 23.315 1.00 80.00 184 ILE A O 1
ATOM 1418 N N . LEU A 1 185 ? 1.205 9.484 22.507 1.00 81.31 185 LEU A N 1
ATOM 1419 C CA . LEU A 1 185 ? 0.113 10.397 22.819 1.00 81.31 185 LEU A CA 1
ATOM 1420 C C . LEU A 1 185 ? -1.137 10.091 21.998 1.00 81.31 185 LEU A C 1
ATOM 1422 O O . LEU A 1 185 ? -2.233 10.199 22.527 1.00 81.31 185 LEU A O 1
ATOM 1426 N N . GLN A 1 186 ? -0.991 9.676 20.742 1.00 78.12 186 GLN A N 1
ATOM 1427 C CA . GLN A 1 186 ? -2.101 9.286 19.884 1.00 78.12 186 GLN A CA 1
ATOM 1428 C C . GLN A 1 186 ? -2.801 8.059 20.481 1.00 78.12 186 GLN A C 1
ATOM 1430 O O . GLN A 1 186 ? -3.972 8.137 20.837 1.00 78.12 186 GLN A O 1
ATOM 1435 N N . ASN A 1 187 ? -2.069 6.967 20.726 1.00 78.31 187 ASN A N 1
ATOM 1436 C CA . ASN A 1 187 ? -2.658 5.748 21.295 1.00 78.31 187 ASN A CA 1
ATOM 1437 C C . ASN A 1 187 ? -3.180 5.953 22.730 1.00 78.31 187 ASN A C 1
ATOM 1439 O O . ASN A 1 187 ? -4.292 5.540 23.058 1.00 78.31 187 ASN A O 1
ATOM 1443 N N . SER A 1 188 ? -2.399 6.623 23.583 1.00 82.81 188 SER A N 1
ATOM 1444 C CA . SER A 1 188 ? -2.777 6.883 24.979 1.00 82.81 188 SER A CA 1
ATOM 1445 C C . SER A 1 188 ? -3.916 7.889 25.088 1.00 82.81 188 SER A C 1
ATOM 1447 O O . SER A 1 188 ? -4.807 7.708 25.906 1.00 82.81 188 SER A O 1
ATOM 1449 N N . GLY A 1 189 ? -3.915 8.942 24.271 1.00 81.56 189 GLY A N 1
ATOM 1450 C CA . GLY A 1 189 ? -4.935 9.990 24.288 1.00 81.56 189 GLY A CA 1
ATOM 1451 C C . GLY A 1 189 ? -6.300 9.450 23.889 1.00 81.56 189 GLY A C 1
ATOM 1452 O O . GLY A 1 189 ? -7.305 9.761 24.514 1.00 81.56 189 GLY A O 1
ATOM 1453 N N . ILE A 1 190 ? -6.327 8.560 22.907 1.00 76.44 190 ILE A N 1
ATOM 1454 C CA . ILE A 1 190 ? -7.532 7.871 22.445 1.00 76.44 190 ILE A CA 1
ATOM 1455 C C . ILE A 1 190 ? -8.122 6.966 23.507 1.00 76.44 190 ILE A C 1
ATOM 1457 O O . ILE A 1 190 ? -9.325 7.000 23.783 1.00 76.44 190 ILE A O 1
ATOM 1461 N N . PHE A 1 191 ? -7.250 6.178 24.122 1.00 81.31 191 PHE A N 1
ATOM 1462 C CA . PHE A 1 191 ? -7.631 5.315 25.214 1.00 81.31 191 PHE A CA 1
ATOM 1463 C C . PHE A 1 191 ? -8.117 6.139 26.409 1.00 81.31 191 PHE A C 1
ATOM 1465 O O . PHE A 1 191 ? -9.161 5.833 26.972 1.00 81.31 191 PHE A O 1
ATOM 1472 N N . ALA A 1 192 ? -7.430 7.235 26.738 1.00 83.62 192 ALA A N 1
ATOM 1473 C CA . ALA A 1 192 ? -7.808 8.140 27.814 1.00 83.62 192 ALA A CA 1
ATOM 1474 C C . ALA A 1 192 ? -9.152 8.825 27.549 1.00 83.62 192 ALA A C 1
ATOM 1476 O O . ALA A 1 192 ? -9.958 8.913 28.467 1.00 83.62 192 ALA A O 1
ATOM 1477 N N . ILE A 1 193 ? -9.444 9.268 26.321 1.00 81.06 193 ILE A N 1
ATOM 1478 C CA . ILE A 1 193 ? -10.750 9.848 25.963 1.00 81.06 193 ILE A CA 1
ATOM 1479 C C . ILE A 1 193 ? -11.853 8.799 26.127 1.00 81.06 193 ILE A C 1
ATOM 1481 O O . ILE A 1 193 ? -12.878 9.070 26.752 1.00 81.06 193 ILE A O 1
ATOM 1485 N N . SER A 1 194 ? -11.619 7.588 25.622 1.00 80.25 194 SER A N 1
ATOM 1486 C CA . SER A 1 194 ? -12.581 6.484 25.704 1.00 80.25 194 SER A CA 1
ATOM 1487 C C . SER A 1 194 ? -12.829 6.051 27.155 1.00 80.25 194 SER A C 1
ATOM 1489 O O . SER A 1 194 ? -13.975 5.892 27.569 1.00 80.25 194 SER A O 1
ATOM 1491 N N . ALA A 1 195 ? -11.768 5.946 27.957 1.00 83.81 195 ALA A N 1
ATOM 1492 C CA . ALA A 1 195 ? -11.838 5.661 29.387 1.00 83.81 195 ALA A CA 1
ATOM 1493 C C . ALA A 1 195 ? -12.533 6.789 30.163 1.00 83.81 195 ALA A C 1
ATOM 1495 O O . ALA A 1 195 ? -13.354 6.525 31.037 1.00 83.81 195 ALA A O 1
ATOM 1496 N N . SER A 1 196 ? -12.254 8.049 29.815 1.00 83.19 196 SER A N 1
ATOM 1497 C CA . SER A 1 196 ? -12.896 9.213 30.437 1.00 83.19 196 SER A CA 1
ATOM 1498 C C . SER A 1 196 ? -14.403 9.217 30.181 1.00 83.19 196 SER A C 1
ATOM 1500 O O . SER A 1 196 ? -15.163 9.554 31.081 1.00 83.19 196 SER A O 1
ATOM 1502 N N . GLY A 1 197 ? -14.849 8.788 28.994 1.00 77.19 197 GLY A N 1
ATOM 1503 C CA . GLY A 1 197 ? -16.273 8.612 28.688 1.00 77.19 197 GLY A CA 1
ATOM 1504 C C . GLY A 1 197 ? -16.966 7.619 29.624 1.00 77.19 197 GLY A C 1
ATOM 1505 O O . GLY A 1 197 ? -18.072 7.887 30.082 1.00 77.19 197 GLY A O 1
ATOM 1506 N N . VAL A 1 198 ? -16.286 6.521 29.969 1.00 78.31 198 VAL A N 1
ATOM 1507 C CA . VAL A 1 198 ? -16.779 5.512 30.923 1.00 78.31 198 VAL A CA 1
ATOM 1508 C C . VAL A 1 198 ? -16.764 6.018 32.369 1.00 78.31 198 VAL A C 1
ATOM 1510 O O . VAL A 1 198 ? -17.641 5.664 33.153 1.00 78.31 198 VAL A O 1
ATOM 1513 N N . LEU A 1 199 ? -15.790 6.853 32.732 1.00 80.69 199 LEU A N 1
ATOM 1514 C CA . LEU A 1 199 ? -15.676 7.412 34.082 1.00 80.69 199 LEU A CA 1
ATOM 1515 C C . LEU A 1 199 ? -16.643 8.572 34.346 1.00 80.69 199 LEU A C 1
ATOM 1517 O O . LEU A 1 199 ? -17.060 8.771 35.481 1.00 80.69 199 LEU A O 1
ATOM 1521 N N . MET A 1 200 ? -16.999 9.338 33.314 1.00 76.81 200 MET A N 1
ATOM 1522 C CA . MET A 1 200 ? -17.831 10.544 33.427 1.00 76.81 200 MET A CA 1
ATOM 1523 C C . MET A 1 200 ? -19.314 10.278 33.130 1.00 76.81 200 MET A C 1
ATOM 1525 O O . MET A 1 200 ? -20.017 11.159 32.630 1.00 76.81 200 MET A O 1
ATOM 1529 N N . VAL A 1 201 ? -19.808 9.066 33.400 1.00 67.38 201 VAL A N 1
ATOM 1530 C CA . VAL A 1 201 ? -21.223 8.707 33.207 1.00 67.38 201 VAL A CA 1
ATOM 1531 C C . VAL A 1 201 ? -22.072 9.315 34.323 1.00 67.38 201 VAL A C 1
ATOM 1533 O O . VAL A 1 201 ? -22.600 8.625 35.186 1.00 67.38 201 VAL A O 1
ATOM 1536 N N . GLU A 1 202 ? -22.223 10.635 34.302 1.00 66.62 202 GLU A N 1
ATOM 1537 C CA . GLU A 1 202 ? -23.400 11.285 34.870 1.00 66.62 202 GLU A CA 1
ATOM 1538 C C . GLU A 1 202 ? -24.560 11.154 33.864 1.00 66.62 202 GLU A C 1
ATOM 1540 O O . GLU A 1 202 ? -24.361 11.195 32.643 1.00 66.62 202 GLU A O 1
ATOM 1545 N N . GLN A 1 203 ? -25.780 10.946 34.375 1.00 60.03 203 GLN A N 1
ATOM 1546 C CA . GLN A 1 203 ? -26.964 10.474 33.632 1.00 60.03 203 GLN A CA 1
ATOM 1547 C C . GLN A 1 203 ? -27.338 11.275 32.364 1.00 60.03 203 GLN A C 1
ATOM 1549 O O . GLN A 1 203 ? -28.044 10.747 31.503 1.00 60.03 203 GLN A O 1
ATOM 1554 N N . GLU A 1 204 ? -26.860 12.508 32.184 1.00 60.91 204 GLU A N 1
ATOM 1555 C CA . GLU A 1 204 ? -27.233 13.359 31.043 1.00 60.91 204 GLU A CA 1
ATOM 1556 C C . GLU A 1 204 ? -26.317 13.247 29.804 1.00 60.91 204 GLU A C 1
ATOM 1558 O O . GLU A 1 204 ? -26.663 13.741 28.728 1.00 60.91 204 GLU A O 1
ATOM 1563 N N . SER A 1 205 ? -25.177 12.550 29.887 1.00 57.62 205 SER A N 1
ATOM 1564 C CA . SER A 1 205 ? -24.141 12.556 28.829 1.00 57.62 205 SER A CA 1
ATOM 1565 C C . SER A 1 205 ? -24.418 11.640 27.610 1.00 57.62 205 SER A C 1
ATOM 1567 O O . SER A 1 205 ? -23.654 11.611 26.641 1.00 57.62 205 SER A O 1
ATOM 1569 N N . TYR A 1 206 ? -25.545 10.918 27.579 1.00 60.81 206 TYR A N 1
ATOM 1570 C CA . TYR A 1 206 ? -25.828 9.863 26.583 1.00 60.81 206 TYR A CA 1
ATOM 1571 C C . TYR A 1 206 ? -25.820 10.324 25.109 1.00 60.81 206 TYR A C 1
ATOM 1573 O O . TYR A 1 206 ? -25.474 9.545 24.219 1.00 60.81 206 TYR A O 1
ATOM 1581 N N . LYS A 1 207 ? -26.155 11.592 24.815 1.00 65.00 207 LYS A N 1
ATOM 1582 C CA . LYS A 1 207 ? -26.142 12.123 23.433 1.00 65.00 207 LYS A CA 1
ATOM 1583 C C . LYS A 1 207 ? -24.726 12.235 22.853 1.00 65.00 207 LYS A C 1
ATOM 1585 O O . LYS A 1 207 ? -24.556 12.151 21.638 1.00 65.00 207 LYS A O 1
ATOM 1590 N N . SER A 1 208 ? -23.713 12.407 23.704 1.00 67.38 208 SER A N 1
ATOM 1591 C CA . SER A 1 208 ? -22.320 12.574 23.273 1.00 67.38 208 SER A CA 1
ATOM 1592 C C . SER A 1 208 ? -21.723 11.263 22.746 1.00 67.38 208 SER A C 1
ATOM 1594 O O . SER A 1 208 ? -20.980 11.256 21.762 1.00 67.38 208 SER A O 1
ATOM 1596 N N . THR A 1 209 ? -22.103 10.130 23.342 1.00 64.75 209 THR A N 1
ATOM 1597 C CA . THR A 1 209 ? -21.552 8.805 23.020 1.00 64.75 209 THR A CA 1
ATOM 1598 C C . THR A 1 209 ? -21.939 8.335 21.620 1.00 64.75 209 THR A C 1
ATOM 1600 O O . THR A 1 209 ? -21.088 7.865 20.867 1.00 64.75 209 THR A O 1
ATOM 1603 N N . ILE A 1 210 ? -23.208 8.519 21.231 1.00 68.75 210 ILE A N 1
ATOM 1604 C CA . ILE A 1 210 ? -23.708 8.124 19.903 1.00 68.75 210 ILE A CA 1
ATOM 1605 C C . ILE A 1 210 ? -22.967 8.892 18.805 1.00 68.75 210 ILE A C 1
ATOM 1607 O O . ILE A 1 210 ? -22.449 8.287 17.866 1.00 68.75 210 ILE A O 1
ATOM 1611 N N . LEU A 1 211 ? -22.863 10.217 18.954 1.00 69.56 211 LEU A N 1
ATOM 1612 C CA . LEU A 1 211 ? -22.164 11.080 18.000 1.00 69.56 211 LEU A CA 1
ATOM 1613 C C . LEU A 1 211 ? -20.679 10.725 17.903 1.00 69.56 211 LEU A C 1
ATOM 1615 O O . LEU A 1 211 ? -20.130 10.683 16.806 1.00 69.56 211 LEU A O 1
ATOM 1619 N N . THR A 1 212 ? -20.044 10.410 19.032 1.00 67.06 212 THR A N 1
ATOM 1620 C CA . THR A 1 212 ? -18.639 9.986 19.077 1.00 67.06 212 THR A CA 1
ATOM 1621 C C . THR A 1 212 ? -18.440 8.667 18.325 1.00 67.06 212 THR A C 1
ATOM 1623 O O . THR A 1 212 ? -17.567 8.576 17.466 1.00 67.06 212 THR A O 1
ATOM 1626 N N . ASN A 1 213 ? -19.291 7.663 18.558 1.00 69.25 213 ASN A N 1
ATOM 1627 C CA . ASN A 1 213 ? -19.217 6.371 17.867 1.00 69.25 213 ASN A CA 1
ATOM 1628 C C . ASN A 1 213 ? -19.479 6.477 16.354 1.00 69.25 213 ASN A C 1
ATOM 1630 O O . ASN A 1 213 ? -18.836 5.784 15.553 1.00 69.25 213 ASN A O 1
ATOM 1634 N N . GLN A 1 214 ? -20.401 7.352 15.950 1.00 72.31 214 GLN A N 1
ATOM 1635 C CA . GLN A 1 214 ? -20.669 7.638 14.541 1.00 72.31 214 GLN A CA 1
ATOM 1636 C C . GLN A 1 214 ? -19.497 8.369 13.882 1.00 72.31 214 GLN A C 1
ATOM 1638 O O . GLN A 1 214 ? -19.050 7.947 12.816 1.00 72.31 214 GLN A O 1
ATOM 1643 N N . LEU A 1 215 ? -18.950 9.397 14.539 1.00 71.31 215 LEU A N 1
ATOM 1644 C CA . LEU A 1 215 ? -17.787 10.145 14.061 1.00 71.31 215 LEU A CA 1
ATOM 1645 C C . LEU A 1 215 ? -16.588 9.219 13.848 1.00 71.31 215 LEU A C 1
ATOM 1647 O O . LEU A 1 215 ? -15.976 9.243 12.787 1.00 71.31 215 LEU A O 1
ATOM 1651 N N . MET A 1 216 ? -16.311 8.345 14.814 1.00 67.38 216 MET A N 1
ATOM 1652 C CA . MET A 1 216 ? -15.258 7.337 14.717 1.00 67.38 216 MET A CA 1
ATOM 1653 C C . MET A 1 216 ? -15.413 6.440 13.487 1.00 67.38 216 MET A C 1
ATOM 1655 O O . MET A 1 216 ? -14.455 6.194 12.762 1.00 67.38 216 MET A O 1
ATOM 1659 N N . SER A 1 217 ? -16.639 5.989 13.219 1.00 67.38 217 SER A N 1
ATOM 1660 C CA . SER A 1 217 ? -16.922 5.153 12.050 1.00 67.38 217 SER A CA 1
ATOM 1661 C C . SER A 1 217 ? -16.747 5.926 10.739 1.00 67.38 217 SER A C 1
ATOM 1663 O O . SER A 1 217 ? -16.221 5.375 9.778 1.00 67.38 217 SER A O 1
ATOM 1665 N N . TYR A 1 218 ? -17.161 7.197 10.698 1.00 74.50 218 TYR A N 1
ATOM 1666 C CA . TYR A 1 218 ? -16.978 8.060 9.530 1.00 74.50 218 TYR A CA 1
ATOM 1667 C C . TYR A 1 218 ? -15.500 8.297 9.234 1.00 74.50 218 TYR A C 1
ATOM 1669 O O . TYR A 1 218 ? -15.074 8.240 8.085 1.00 74.50 218 TYR A O 1
ATOM 1677 N N . VAL A 1 219 ? -14.710 8.523 10.277 1.00 72.06 219 VAL A N 1
ATOM 1678 C CA . VAL A 1 219 ? -13.293 8.829 10.142 1.00 72.06 219 VAL A CA 1
ATOM 1679 C C . VAL A 1 219 ? -12.491 7.628 9.627 1.00 72.06 219 VAL A C 1
ATOM 1681 O O . VAL A 1 219 ? -11.672 7.779 8.722 1.00 72.06 219 VAL A O 1
ATOM 1684 N N . THR A 1 220 ? -12.785 6.420 10.113 1.00 69.06 220 THR A N 1
ATOM 1685 C CA . THR A 1 220 ? -12.155 5.192 9.598 1.00 69.06 220 THR A CA 1
ATOM 1686 C C . THR A 1 220 ? -12.466 4.926 8.125 1.00 69.06 220 THR A C 1
ATOM 1688 O O . THR A 1 220 ? -11.689 4.271 7.432 1.00 69.06 220 THR A O 1
ATOM 1691 N N . VAL A 1 221 ? -13.579 5.456 7.613 1.00 73.19 221 VAL A N 1
ATOM 1692 C CA . VAL A 1 221 ? -13.930 5.394 6.187 1.00 73.19 221 VAL A CA 1
ATOM 1693 C C . VAL A 1 221 ? -13.294 6.537 5.403 1.00 73.19 221 VAL A C 1
ATOM 1695 O O . VAL A 1 221 ? -12.822 6.327 4.287 1.00 73.19 221 VAL A O 1
ATOM 1698 N N . SER A 1 222 ? -13.279 7.748 5.958 1.00 78.38 222 SER A N 1
ATOM 1699 C CA . SER A 1 222 ? -12.791 8.923 5.244 1.00 78.38 222 SER A CA 1
ATOM 1700 C C . SER A 1 222 ? -11.286 8.863 5.006 1.00 78.38 222 SER A C 1
ATOM 1702 O O . SER A 1 222 ? -10.842 9.334 3.964 1.00 78.38 222 SER A O 1
ATOM 1704 N N . LEU A 1 223 ? -10.504 8.231 5.893 1.00 76.06 223 LEU A N 1
ATOM 1705 C CA . LEU A 1 223 ? -9.055 8.111 5.714 1.00 76.06 223 LEU A CA 1
ATOM 1706 C C . LEU A 1 223 ? -8.665 7.306 4.455 1.00 76.06 223 LEU A C 1
ATOM 1708 O O . LEU A 1 223 ? -7.899 7.837 3.648 1.00 76.06 223 LEU A O 1
ATOM 1712 N N . PRO A 1 224 ? -9.168 6.078 4.217 1.00 70.56 224 PRO A N 1
ATOM 1713 C CA . PRO A 1 224 ? -8.925 5.348 2.971 1.00 70.56 224 PRO A CA 1
ATOM 1714 C C . PRO A 1 224 ? -9.374 6.103 1.729 1.00 70.56 224 PRO A C 1
ATOM 1716 O O . PRO A 1 224 ? -8.636 6.136 0.750 1.00 70.56 224 PRO A O 1
ATOM 1719 N N . VAL A 1 225 ? -10.551 6.736 1.777 1.00 77.12 225 VAL A N 1
ATOM 1720 C CA . VAL A 1 225 ? -11.095 7.511 0.652 1.00 77.12 225 VAL A CA 1
ATOM 1721 C C . VAL A 1 225 ? -10.183 8.693 0.341 1.00 77.12 225 VAL A C 1
ATOM 1723 O O . VAL A 1 225 ? -9.787 8.881 -0.805 1.00 77.12 225 VAL A O 1
ATOM 1726 N N . LEU A 1 226 ? -9.787 9.451 1.363 1.00 78.62 226 LEU A N 1
ATOM 1727 C CA . LEU A 1 226 ? -8.860 10.571 1.237 1.00 78.62 226 LEU A CA 1
ATOM 1728 C C . LEU A 1 226 ? -7.512 10.103 0.685 1.00 78.62 226 LEU A C 1
ATOM 1730 O O . LEU A 1 226 ? -6.985 10.693 -0.251 1.00 78.62 226 LEU A O 1
ATOM 1734 N N . THR A 1 227 ? -6.999 8.989 1.203 1.00 73.56 227 THR A N 1
ATOM 1735 C CA . THR A 1 227 ? -5.751 8.380 0.739 1.00 73.56 227 THR A CA 1
ATOM 1736 C C . THR A 1 227 ? -5.864 7.936 -0.730 1.00 73.56 227 THR A C 1
ATOM 1738 O O . THR A 1 227 ? -4.942 8.157 -1.511 1.00 73.56 227 THR A O 1
ATOM 1741 N N . ALA A 1 228 ? -7.000 7.365 -1.145 1.00 75.75 228 ALA A N 1
ATOM 1742 C CA . ALA A 1 228 ? -7.271 6.983 -2.533 1.00 75.75 228 ALA A CA 1
ATOM 1743 C C . ALA A 1 228 ? -7.304 8.188 -3.466 1.00 75.75 228 ALA A C 1
ATOM 1745 O O . ALA A 1 228 ? -6.676 8.164 -4.526 1.00 75.75 228 ALA A O 1
ATOM 1746 N N . VAL A 1 229 ? -7.986 9.256 -3.047 1.00 79.75 229 VAL A N 1
ATOM 1747 C CA . VAL A 1 229 ? -8.015 10.524 -3.778 1.00 79.75 229 VAL A CA 1
ATOM 1748 C C . VAL A 1 229 ? -6.596 11.056 -3.925 1.00 79.75 229 VAL A C 1
ATOM 1750 O O . VAL A 1 229 ? -6.178 11.328 -5.046 1.00 79.75 229 VAL A O 1
ATOM 1753 N N . MET A 1 230 ? -5.821 11.100 -2.841 1.00 74.44 230 MET A N 1
ATOM 1754 C CA . MET A 1 230 ? -4.444 11.596 -2.851 1.00 74.44 230 MET A CA 1
ATOM 1755 C C . MET A 1 230 ? -3.495 10.782 -3.741 1.00 74.44 230 MET A C 1
ATOM 1757 O O . MET A 1 230 ? -2.547 11.331 -4.300 1.00 74.44 230 MET A O 1
ATOM 1761 N N . TYR A 1 231 ? -3.738 9.479 -3.905 1.00 73.56 231 TYR A N 1
ATOM 1762 C CA . TYR A 1 231 ? -2.950 8.638 -4.809 1.00 73.56 231 TYR A CA 1
ATOM 1763 C C . TYR A 1 231 ? -3.433 8.644 -6.260 1.00 73.56 231 TYR A C 1
ATOM 1765 O O . TYR A 1 231 ? -2.726 8.131 -7.130 1.00 73.56 231 TYR A O 1
ATOM 1773 N N . SER A 1 232 ? -4.599 9.221 -6.547 1.00 73.50 232 SER A N 1
ATOM 1774 C CA . SER A 1 232 ? -5.114 9.308 -7.911 1.00 73.50 232 SER A CA 1
ATOM 1775 C C . SER A 1 232 ? -4.276 10.258 -8.778 1.00 73.50 232 SER A C 1
ATOM 1777 O O . SER A 1 232 ? -3.765 11.281 -8.315 1.00 73.50 232 SER A O 1
ATOM 1779 N N . GLN A 1 233 ? -4.169 9.948 -10.074 1.00 70.94 233 GLN A N 1
ATOM 1780 C CA . GLN A 1 233 ? -3.496 10.827 -11.036 1.00 70.94 233 GLN A CA 1
ATOM 1781 C C . GLN A 1 233 ? -4.196 12.192 -11.137 1.00 70.94 233 GLN A C 1
ATOM 1783 O O . GLN A 1 233 ? -3.540 13.219 -11.286 1.00 70.94 233 GLN A O 1
ATOM 1788 N N . THR A 1 234 ? -5.524 12.212 -10.993 1.00 74.25 234 THR A N 1
ATOM 1789 C CA . THR A 1 234 ? -6.335 13.434 -11.002 1.00 74.25 234 THR A CA 1
ATOM 1790 C C . THR A 1 234 ? -5.906 14.402 -9.902 1.00 74.25 234 THR A C 1
ATOM 1792 O O . THR A 1 234 ? -5.733 15.588 -10.170 1.00 74.25 234 THR A O 1
ATOM 1795 N N . PHE A 1 235 ? -5.655 13.903 -8.687 1.00 73.62 235 PHE A N 1
ATOM 1796 C CA . PHE A 1 235 ? -5.201 14.732 -7.569 1.00 73.62 235 PHE A CA 1
ATOM 1797 C C . PHE A 1 235 ? -3.816 15.340 -7.808 1.00 73.62 235 PHE A C 1
ATOM 1799 O O . PHE A 1 235 ? -3.603 16.515 -7.511 1.00 73.62 235 PHE A O 1
ATOM 1806 N N . ARG A 1 236 ? -2.892 14.588 -8.423 1.00 69.19 236 ARG A N 1
ATOM 1807 C CA . ARG A 1 236 ? -1.573 15.125 -8.805 1.00 69.19 236 ARG A CA 1
ATOM 1808 C C . ARG A 1 236 ? -1.667 16.277 -9.800 1.00 69.19 236 ARG A C 1
ATOM 1810 O O . ARG A 1 236 ? -0.835 17.172 -9.759 1.00 69.19 236 ARG A O 1
ATOM 1817 N N . ASN A 1 237 ? -2.686 16.257 -10.653 1.00 74.06 237 ASN A N 1
ATOM 1818 C CA . ASN A 1 237 ? -2.946 17.310 -11.631 1.00 74.06 237 ASN A CA 1
ATOM 1819 C C . ASN A 1 237 ? -3.788 18.467 -11.057 1.00 74.06 237 ASN A C 1
ATOM 1821 O O . ASN A 1 237 ? -4.077 19.423 -11.773 1.00 74.06 237 ASN A O 1
ATOM 1825 N N . THR A 1 238 ? -4.229 18.381 -9.796 1.00 78.94 238 THR A N 1
ATOM 1826 C CA . THR A 1 238 ? -5.035 19.425 -9.146 1.00 78.94 238 THR A CA 1
ATOM 1827 C C . THR A 1 238 ? -4.129 20.510 -8.554 1.00 78.94 238 THR A C 1
ATOM 1829 O O . THR A 1 238 ? -2.994 20.232 -8.178 1.00 78.94 238 THR A O 1
ATOM 1832 N N . ALA A 1 239 ? -4.627 21.748 -8.459 1.00 72.12 239 ALA A N 1
ATOM 1833 C CA . ALA A 1 239 ? -3.889 22.887 -7.910 1.00 72.12 239 ALA A CA 1
ATOM 1834 C C . ALA A 1 239 ? -3.343 22.625 -6.490 1.00 72.12 239 ALA A C 1
ATOM 1836 O O . ALA A 1 239 ? -4.035 22.036 -5.656 1.00 72.12 239 ALA A O 1
ATOM 1837 N N . GLU A 1 240 ? -2.142 23.142 -6.203 1.00 79.56 240 GLU A N 1
ATOM 1838 C CA . GLU A 1 240 ? -1.415 22.982 -4.927 1.00 79.56 240 GLU A CA 1
ATOM 1839 C C . GLU A 1 240 ? -2.279 23.308 -3.693 1.00 79.56 240 GLU A C 1
ATOM 1841 O O . GLU A 1 240 ? -2.233 22.598 -2.694 1.00 79.56 240 GLU A O 1
ATOM 1846 N N . ILE A 1 241 ? -3.170 24.304 -3.791 1.00 73.94 241 ILE A N 1
ATOM 1847 C CA . ILE A 1 241 ? -4.084 24.713 -2.706 1.00 73.94 241 ILE A CA 1
ATOM 1848 C C . ILE A 1 241 ? -5.005 23.565 -2.258 1.00 73.94 241 ILE A C 1
ATOM 1850 O O . ILE A 1 241 ? -5.282 23.403 -1.069 1.00 73.94 241 ILE A O 1
ATOM 1854 N N . VAL A 1 242 ? -5.498 22.757 -3.200 1.00 76.75 242 VAL A N 1
ATOM 1855 C CA . VAL A 1 242 ? -6.375 21.616 -2.892 1.00 76.75 242 VAL A CA 1
ATOM 1856 C C . VAL A 1 242 ? -5.573 20.487 -2.249 1.00 76.75 242 VAL A C 1
ATOM 1858 O O . VAL A 1 242 ? -6.086 19.794 -1.367 1.00 76.75 242 VAL A O 1
ATOM 1861 N N . GLN A 1 243 ? -4.309 20.330 -2.649 1.00 72.19 243 GLN A N 1
ATOM 1862 C CA . GLN A 1 243 ? -3.408 19.351 -2.052 1.00 72.19 243 GLN A CA 1
ATOM 1863 C C . GLN A 1 243 ? -3.102 19.712 -0.594 1.00 72.19 243 GLN A C 1
ATOM 1865 O O . GLN A 1 243 ? -3.284 18.871 0.286 1.00 72.19 243 GLN A O 1
ATOM 1870 N N . ASP A 1 244 ? -2.761 20.973 -0.319 1.00 74.19 244 ASP A N 1
ATOM 1871 C CA . ASP A 1 244 ? -2.509 21.478 1.036 1.00 74.19 244 ASP A CA 1
ATOM 1872 C C . ASP A 1 244 ? -3.742 21.366 1.941 1.00 74.19 244 ASP A C 1
ATOM 1874 O O . ASP A 1 244 ? -3.642 20.960 3.106 1.00 74.19 244 ASP A O 1
ATOM 1878 N N . LEU A 1 245 ? -4.929 21.676 1.409 1.00 75.44 245 LEU A N 1
ATOM 1879 C CA . LEU A 1 245 ? -6.181 21.536 2.149 1.00 75.44 245 LEU A CA 1
ATOM 1880 C C . LEU A 1 245 ? -6.440 20.074 2.529 1.00 75.44 245 LEU A C 1
ATOM 1882 O O . LEU A 1 245 ? -6.741 19.784 3.687 1.00 75.44 245 LEU A O 1
ATOM 1886 N N . LEU A 1 246 ? -6.306 19.145 1.579 1.00 70.19 246 LEU A N 1
ATOM 1887 C CA . LEU A 1 246 ? -6.558 17.724 1.823 1.00 70.19 246 LEU A CA 1
ATOM 1888 C C . LEU A 1 246 ? -5.512 17.107 2.762 1.00 70.19 246 LEU A C 1
ATOM 1890 O O . LEU A 1 246 ? -5.882 16.342 3.653 1.00 70.19 246 LEU A O 1
ATOM 1894 N N . HIS A 1 247 ? -4.246 17.517 2.670 1.00 68.81 247 HIS A N 1
ATOM 1895 C CA . HIS A 1 247 ? -3.216 17.153 3.647 1.00 68.81 247 HIS A CA 1
ATOM 1896 C C . HIS A 1 247 ? -3.516 17.694 5.052 1.00 68.81 247 HIS A C 1
ATOM 1898 O O . HIS A 1 247 ? -3.326 16.996 6.048 1.00 68.81 247 HIS A O 1
ATOM 1904 N N . THR A 1 248 ? -4.040 18.916 5.153 1.00 70.75 248 THR A N 1
ATOM 1905 C CA . THR A 1 248 ? -4.438 19.505 6.439 1.00 70.75 248 THR A CA 1
ATOM 1906 C C . THR A 1 248 ? -5.646 18.788 7.039 1.00 70.75 248 THR A C 1
ATOM 1908 O O . THR A 1 248 ? -5.700 18.597 8.252 1.00 70.75 248 THR A O 1
ATOM 1911 N N . LEU A 1 249 ? -6.589 18.339 6.204 1.00 71.62 249 LEU A N 1
ATOM 1912 C CA . LEU A 1 249 ? -7.741 17.530 6.616 1.00 71.62 249 LEU A CA 1
ATOM 1913 C C . LEU A 1 249 ? -7.354 16.099 7.011 1.00 71.62 249 LEU A C 1
ATOM 1915 O O . LEU A 1 249 ? -8.048 15.486 7.821 1.00 71.62 249 LEU A O 1
ATOM 1919 N N . GLN A 1 250 ? -6.238 15.577 6.501 1.00 68.75 250 GLN A N 1
ATOM 1920 C CA . GLN A 1 250 ? -5.737 14.259 6.875 1.00 68.75 250 GLN A CA 1
ATOM 1921 C C . GLN A 1 250 ? -5.344 14.197 8.354 1.00 68.75 250 GLN A C 1
ATOM 1923 O O . GLN A 1 250 ? -5.619 13.197 8.999 1.00 68.75 250 GLN A O 1
ATOM 1928 N N . ILE A 1 251 ? -4.776 15.263 8.926 1.00 65.62 251 ILE A N 1
ATOM 1929 C CA . ILE A 1 251 ? -4.345 15.295 10.336 1.00 65.62 251 ILE A CA 1
ATOM 1930 C C . ILE A 1 251 ? -5.505 15.014 11.315 1.00 65.62 251 ILE A C 1
ATOM 1932 O O . ILE A 1 251 ? -5.395 14.077 12.106 1.00 65.62 251 ILE A O 1
ATOM 1936 N N . PRO A 1 252 ? -6.627 15.764 11.305 1.00 62.81 252 PRO A N 1
ATOM 1937 C CA . PRO A 1 252 ? -7.744 15.486 12.204 1.00 62.81 252 PRO A CA 1
ATOM 1938 C C . PRO A 1 252 ? -8.400 14.135 11.910 1.00 62.81 252 PRO A C 1
ATOM 1940 O O . PRO A 1 252 ? -8.856 13.479 12.843 1.00 62.81 252 PRO A O 1
ATOM 1943 N N . VAL A 1 253 ? -8.413 13.697 10.646 1.00 64.69 253 VAL A N 1
ATOM 1944 C CA . VAL A 1 253 ? -8.904 12.370 10.253 1.00 64.69 253 VAL A CA 1
ATOM 1945 C C . VAL A 1 253 ? -7.998 11.270 10.804 1.00 64.69 253 VAL A C 1
ATOM 1947 O O . VAL A 1 253 ? -8.498 10.301 11.339 1.00 64.69 253 VAL A O 1
ATOM 1950 N N . GLU A 1 254 ? -6.679 11.403 10.772 1.00 62.84 254 GLU A N 1
ATOM 1951 C CA . GLU A 1 254 ? -5.762 10.417 11.350 1.00 62.84 254 GLU A CA 1
ATOM 1952 C C . GLU A 1 254 ? -5.835 10.390 12.874 1.00 62.84 254 GLU A C 1
ATOM 1954 O O . GLU A 1 254 ? -5.813 9.312 13.464 1.00 62.84 254 GLU A O 1
ATOM 1959 N N . ILE A 1 255 ? -5.956 11.560 13.513 1.00 61.72 255 ILE A N 1
ATOM 1960 C CA . ILE A 1 255 ? -6.161 11.669 14.964 1.00 61.72 255 ILE A CA 1
ATOM 1961 C C . ILE A 1 255 ? -7.457 10.959 15.356 1.00 61.72 255 ILE A C 1
ATOM 1963 O O . ILE A 1 255 ? -7.479 10.181 16.314 1.00 61.72 255 ILE A O 1
ATOM 1967 N N . ALA A 1 256 ? -8.531 11.187 14.603 1.00 57.31 256 ALA A N 1
ATOM 1968 C CA . ALA A 1 256 ? -9.793 10.542 14.892 1.00 57.31 256 ALA A CA 1
ATOM 1969 C C . ALA A 1 256 ? -9.808 9.060 14.458 1.00 57.31 256 ALA A C 1
ATOM 1971 O O . ALA A 1 256 ? -10.375 8.264 15.190 1.00 57.31 256 ALA A O 1
ATOM 1972 N N . ASP A 1 257 ? -9.116 8.633 13.393 1.00 55.59 257 ASP A N 1
ATOM 1973 C CA . ASP A 1 257 ? -9.065 7.226 12.941 1.00 55.59 257 ASP A CA 1
ATOM 1974 C C . ASP A 1 257 ? -8.327 6.357 13.953 1.00 55.59 257 ASP A C 1
ATOM 1976 O O . ASP A 1 257 ? -8.672 5.202 14.194 1.00 55.59 257 ASP A O 1
ATOM 1980 N N . SER A 1 258 ? -7.345 6.943 14.634 1.00 45.03 258 SER A N 1
ATOM 1981 C CA . SER A 1 258 ? -6.653 6.243 15.699 1.00 45.03 258 SER A CA 1
ATOM 1982 C C . SER A 1 258 ? -7.532 5.912 16.916 1.00 45.03 258 SER A C 1
ATOM 1984 O O . SER A 1 258 ? -7.074 5.132 17.743 1.00 45.03 258 SER A O 1
ATOM 1986 N N . GLY A 1 259 ? -8.766 6.436 17.040 1.00 39.94 259 GLY A N 1
ATOM 1987 C CA . GLY A 1 259 ? -9.723 6.004 18.075 1.00 39.94 259 GLY A CA 1
ATOM 1988 C C . GLY A 1 259 ? -10.412 7.095 18.912 1.00 39.94 259 GLY A C 1
ATOM 1989 O O . GLY A 1 259 ? -11.113 6.754 19.862 1.00 39.94 259 GLY A O 1
ATOM 1990 N N . GLY A 1 260 ? -10.219 8.388 18.632 1.00 35.66 260 GLY A N 1
ATOM 1991 C CA . GLY A 1 260 ? -10.609 9.464 19.551 1.00 35.66 260 GLY A CA 1
ATOM 1992 C C . GLY A 1 260 ? -11.484 10.507 18.884 1.00 35.66 260 GLY A C 1
ATOM 1993 O O . GLY A 1 260 ? -10.978 11.399 18.204 1.00 35.66 260 GLY A O 1
ATOM 1994 N N . GLY A 1 261 ? -12.794 10.446 19.127 1.00 28.86 261 GLY A N 1
ATOM 1995 C CA . GLY A 1 261 ? -13.689 11.552 18.813 1.00 28.86 261 GLY A CA 1
ATOM 1996 C C . GLY A 1 261 ? -13.352 12.745 19.700 1.00 28.86 261 GLY A C 1
ATOM 1997 O O . GLY A 1 261 ? -13.823 12.863 20.828 1.00 28.86 261 GLY A O 1
ATOM 1998 N N . LEU A 1 262 ? -12.500 13.631 19.193 1.00 33.34 262 LEU A N 1
ATOM 1999 C CA . LEU A 1 262 ? -12.296 14.944 19.778 1.00 33.34 262 LEU A CA 1
ATOM 2000 C C . LEU A 1 262 ? -13.636 15.682 19.807 1.00 33.34 262 LEU A C 1
ATOM 2002 O O . LEU A 1 262 ? -14.397 15.666 18.839 1.00 33.34 262 LEU A O 1
ATOM 2006 N N . ALA A 1 263 ? -13.898 16.340 20.932 1.00 33.97 263 ALA A N 1
ATOM 2007 C CA . ALA A 1 263 ? -15.067 17.154 21.216 1.00 33.97 263 ALA A CA 1
ATOM 2008 C C . ALA A 1 263 ? -15.226 18.344 20.242 1.00 33.97 263 ALA A C 1
ATOM 2010 O O . ALA A 1 263 ? -15.128 19.506 20.630 1.00 33.97 263 ALA A O 1
ATOM 2011 N N . CYS A 1 264 ? -15.578 18.084 18.982 1.00 30.08 264 CYS A N 1
ATOM 2012 C CA . CYS A 1 264 ? -16.119 19.100 18.082 1.00 30.08 264 CYS A CA 1
ATOM 2013 C C . CYS A 1 264 ? -17.481 19.618 18.574 1.00 30.08 264 CYS A C 1
ATOM 2015 O O . CYS A 1 264 ? -17.918 20.676 18.133 1.00 30.08 264 CYS A O 1
ATOM 2017 N N . SER A 1 265 ? -18.132 18.964 19.546 1.00 31.42 265 SER A N 1
ATOM 2018 C CA . SER A 1 265 ? -19.409 19.446 20.082 1.00 31.42 265 SER A CA 1
ATOM 2019 C C . SER A 1 265 ? -19.304 20.770 20.855 1.00 31.42 265 SER A C 1
ATOM 2021 O O . SER A 1 265 ? -20.298 21.495 20.888 1.00 31.42 265 SER A O 1
ATOM 2023 N N . HIS A 1 266 ? -18.158 21.127 21.452 1.00 33.22 266 HIS A N 1
ATOM 2024 C CA . HIS A 1 266 ? -18.012 22.424 22.137 1.00 33.22 266 HIS A CA 1
ATOM 2025 C C . HIS A 1 266 ? -17.551 23.544 21.195 1.00 33.22 266 HIS A C 1
ATOM 2027 O O . HIS A 1 266 ? -18.002 24.682 21.335 1.00 33.22 266 HIS A O 1
ATOM 2033 N N . THR A 1 267 ? -16.730 23.231 20.189 1.00 31.89 267 THR A N 1
ATOM 2034 C CA . THR A 1 267 ? -16.256 24.216 19.201 1.00 31.89 267 THR A CA 1
ATOM 2035 C C . THR A 1 267 ? -17.330 24.538 18.156 1.00 31.89 267 THR A C 1
ATOM 2037 O O . THR A 1 267 ? -17.524 25.705 17.822 1.00 31.89 267 THR A O 1
ATOM 2040 N N . VAL A 1 268 ? -18.119 23.547 17.717 1.00 32.22 268 VAL A N 1
ATOM 2041 C CA . VAL A 1 268 ? -19.230 23.753 16.766 1.00 32.22 268 VAL A CA 1
ATOM 2042 C C . VAL A 1 268 ? -20.425 24.437 17.437 1.00 32.22 268 VAL A C 1
ATOM 2044 O O . VAL A 1 268 ? -21.010 25.341 16.846 1.00 32.22 268 VAL A O 1
ATOM 2047 N N . LYS A 1 269 ? -20.733 24.135 18.712 1.00 29.77 269 LYS A N 1
ATOM 2048 C CA . LYS A 1 269 ? -21.735 24.917 19.465 1.00 29.77 269 LYS A CA 1
ATOM 2049 C C . LYS A 1 269 ? -21.331 26.386 19.620 1.00 29.77 269 LYS A C 1
ATOM 2051 O O . LYS A 1 269 ? -22.216 27.233 19.611 1.00 29.77 269 LYS A O 1
ATOM 2056 N N . ARG A 1 270 ? -20.033 26.710 19.724 1.00 31.42 270 ARG A N 1
ATOM 2057 C CA . ARG A 1 270 ? -19.552 28.107 19.733 1.00 31.42 270 ARG A CA 1
ATOM 2058 C C . ARG A 1 270 ? -19.635 28.769 18.355 1.00 31.42 270 ARG A C 1
ATOM 2060 O O . ARG A 1 270 ? -20.004 29.934 18.284 1.00 31.42 270 ARG A O 1
ATOM 2067 N N . SER A 1 271 ? -19.363 28.031 17.279 1.00 28.14 271 SER A N 1
ATOM 2068 C CA . SER A 1 271 ? -19.462 28.567 15.915 1.00 28.14 271 SER A CA 1
ATOM 2069 C C . SER A 1 271 ? -20.908 28.782 15.449 1.00 28.14 271 SER A C 1
ATOM 2071 O O . SER A 1 271 ? -21.143 29.682 14.655 1.00 28.14 271 SER A O 1
ATOM 2073 N N . ILE A 1 272 ? -21.876 28.006 15.956 1.00 31.64 272 ILE A N 1
ATOM 2074 C CA . ILE A 1 272 ? -23.305 28.169 15.628 1.00 31.64 272 ILE A CA 1
ATOM 2075 C C . ILE A 1 272 ? -23.995 29.162 16.582 1.00 31.64 272 ILE A C 1
ATOM 2077 O O . ILE A 1 272 ? -24.856 29.925 16.150 1.00 31.64 272 ILE A O 1
ATOM 2081 N N . LYS A 1 273 ? -23.586 29.247 17.860 1.00 29.47 273 LYS A N 1
ATOM 2082 C CA . LYS A 1 273 ? -24.127 30.265 18.786 1.00 29.47 273 LYS A CA 1
ATOM 2083 C C . LYS A 1 273 ? -23.691 31.696 18.463 1.00 29.47 273 LYS A C 1
ATOM 2085 O O . LYS A 1 273 ? -24.415 32.618 18.810 1.00 29.47 273 LYS A O 1
ATOM 2090 N N . ASN A 1 274 ? -22.582 31.901 17.749 1.00 31.00 274 ASN A N 1
ATOM 2091 C CA . ASN A 1 274 ? -22.177 33.243 17.313 1.00 31.00 274 ASN A CA 1
ATOM 2092 C C . ASN A 1 274 ? -23.025 33.817 16.156 1.00 31.00 274 ASN A C 1
ATOM 2094 O O . ASN A 1 274 ? -22.764 34.937 15.727 1.00 31.00 274 ASN A O 1
ATOM 2098 N N . SER A 1 275 ? -24.059 33.105 15.687 1.00 32.19 275 SER A N 1
ATOM 2099 C CA . SER A 1 275 ? -25.045 33.631 14.727 1.00 32.19 275 SER A CA 1
ATOM 2100 C C . SER A 1 275 ? -26.464 33.789 15.287 1.00 32.19 275 SER A C 1
ATOM 2102 O O . SER A 1 275 ? -27.353 34.173 14.534 1.00 32.19 275 SER A O 1
ATOM 2104 N N . GLN A 1 276 ? -26.701 33.576 16.590 1.00 28.00 276 GLN A N 1
ATOM 2105 C CA . GLN A 1 276 ? -27.985 33.913 17.216 1.00 28.00 276 GLN A CA 1
ATOM 2106 C C . GLN A 1 276 ? -27.818 34.553 18.603 1.00 28.00 276 GLN A C 1
ATOM 2108 O O . GLN A 1 276 ? -27.586 33.880 19.601 1.00 28.00 276 GLN A O 1
ATOM 2113 N N . ALA A 1 277 ? -28.046 35.869 18.588 1.00 28.75 277 ALA A N 1
ATOM 2114 C CA . ALA A 1 277 ? -28.622 36.727 19.622 1.00 28.75 277 ALA A CA 1
ATOM 2115 C C . ALA A 1 277 ? -27.832 37.076 20.902 1.00 28.75 277 ALA A C 1
ATOM 2117 O O . ALA A 1 277 ? -27.404 36.246 21.700 1.00 28.75 277 ALA A O 1
ATOM 2118 N N . HIS A 1 278 ? -27.782 38.397 21.099 1.00 28.80 278 HIS A N 1
ATOM 2119 C CA . HIS A 1 278 ? -27.728 39.120 22.363 1.00 28.80 278 HIS A CA 1
ATOM 2120 C C . HIS A 1 278 ? -28.560 38.477 23.485 1.00 28.80 278 HIS A C 1
ATOM 2122 O O . HIS A 1 278 ? -29.709 38.101 23.269 1.00 28.80 278 HIS A O 1
ATOM 2128 N N . GLY A 1 279 ? -28.036 38.564 24.712 1.00 25.27 279 GLY A N 1
ATOM 2129 C CA . GLY A 1 279 ? -28.860 38.804 25.898 1.00 25.27 279 GLY A CA 1
ATOM 2130 C C . GLY A 1 279 ? -28.936 37.685 26.939 1.00 25.27 279 GLY A C 1
ATOM 2131 O O . GLY A 1 279 ? -29.478 36.618 26.691 1.00 25.27 279 GLY A O 1
ATOM 2132 N N . PHE A 1 280 ? -28.523 38.070 28.149 1.00 23.47 280 PHE A N 1
ATOM 2133 C CA . PHE A 1 280 ? -28.949 37.598 29.473 1.00 23.47 280 PHE A CA 1
ATOM 2134 C C . PHE A 1 280 ? -28.167 36.513 30.239 1.00 23.47 280 PHE A C 1
ATOM 2136 O O . PHE A 1 280 ? -27.869 35.416 29.775 1.00 23.47 280 PHE A O 1
ATOM 2143 N N . LEU A 1 281 ? -27.860 36.918 31.479 1.00 26.94 281 LEU A N 1
ATOM 2144 C CA . LEU A 1 281 ? -27.181 36.239 32.580 1.00 26.94 281 LEU A CA 1
ATOM 2145 C C . LEU A 1 281 ? -27.992 35.053 33.138 1.00 26.94 281 LEU A C 1
ATOM 2147 O O . LEU A 1 281 ? -29.204 35.151 33.278 1.00 26.94 281 LEU A O 1
ATOM 2151 N N . SER A 1 282 ? -27.336 34.009 33.652 1.00 25.28 282 SER A N 1
ATOM 2152 C CA . SER A 1 282 ? -26.929 33.921 35.071 1.00 25.28 282 SER A CA 1
ATOM 2153 C C . SER A 1 282 ? -26.567 32.483 35.497 1.00 25.28 282 SER A C 1
ATOM 2155 O O . SER A 1 282 ? -27.167 31.510 35.058 1.00 25.28 282 SER A O 1
ATOM 2157 N N . SER A 1 283 ? -25.512 32.413 36.317 1.00 25.59 283 SER A N 1
ATOM 2158 C CA . SER A 1 283 ? -25.204 31.495 37.433 1.00 25.59 283 SER A CA 1
ATOM 2159 C C . SER A 1 283 ? -25.759 30.062 37.501 1.00 25.59 283 SER A C 1
ATOM 2161 O O . SER A 1 283 ? -26.962 29.853 37.600 1.00 25.59 283 SER A O 1
ATOM 2163 N N . GLY A 1 284 ? -24.843 29.117 37.763 1.00 23.38 284 GLY A N 1
ATOM 2164 C CA . GLY A 1 284 ? -25.111 28.001 38.676 1.00 23.38 284 GLY A CA 1
ATOM 2165 C C . GLY A 1 284 ? -24.272 26.740 38.449 1.00 23.38 284 GLY A C 1
ATOM 2166 O O . GLY A 1 284 ? -24.404 26.095 37.420 1.00 23.38 284 GLY A O 1
ATOM 2167 N N . ILE A 1 285 ? -23.526 26.361 39.494 1.00 25.25 285 ILE A N 1
ATOM 2168 C CA . ILE A 1 285 ? -22.972 25.031 39.829 1.00 25.25 285 ILE A CA 1
ATOM 2169 C C . ILE A 1 285 ? -21.453 24.870 39.632 1.00 25.25 285 ILE A C 1
ATOM 2171 O O . ILE A 1 285 ? -20.917 24.523 38.582 1.00 25.25 285 ILE A O 1
ATOM 2175 N N . ILE A 1 286 ? -20.784 25.120 40.759 1.00 31.28 286 ILE A N 1
ATOM 2176 C CA . ILE A 1 286 ? -19.450 24.676 41.152 1.00 31.28 286 ILE A CA 1
ATOM 2177 C C . ILE A 1 286 ? -19.593 23.246 41.685 1.00 31.28 286 ILE A C 1
ATOM 2179 O O . ILE A 1 286 ? -20.458 23.024 42.527 1.00 31.28 286 ILE A O 1
ATOM 2183 N N . SER A 1 287 ? -18.718 22.331 41.250 1.00 30.45 287 SER A N 1
ATOM 2184 C CA . SER A 1 287 ? -18.061 21.294 42.079 1.00 30.45 287 SER A CA 1
ATOM 2185 C C . SER A 1 287 ? -17.858 19.962 41.343 1.00 30.45 287 SER A C 1
ATOM 2187 O O . SER A 1 287 ? -18.562 18.997 41.615 1.00 30.45 287 SER A O 1
ATOM 2189 N N . SER A 1 288 ? -16.838 19.901 40.475 1.00 27.83 288 SER A N 1
ATOM 2190 C CA . SER A 1 288 ? -16.067 18.676 40.154 1.00 27.83 288 SER A CA 1
ATOM 2191 C C . SER A 1 288 ? -15.018 18.972 39.065 1.00 27.83 288 SER A C 1
ATOM 2193 O O . SER A 1 288 ? -15.111 18.537 37.922 1.00 27.83 288 SER A O 1
ATOM 2195 N N . SER A 1 289 ? -14.008 19.805 39.358 1.00 34.81 289 SER A N 1
ATOM 2196 C CA . SER A 1 289 ? -13.000 20.200 38.350 1.00 34.81 289 SER A CA 1
ATOM 2197 C C . SER A 1 289 ? -11.655 20.596 38.959 1.00 34.81 289 SER A C 1
ATOM 2199 O O . SER A 1 289 ? -11.290 21.770 38.971 1.00 34.81 289 SER A O 1
ATOM 2201 N N . ILE A 1 290 ? -10.882 19.617 39.434 1.00 34.22 290 ILE A N 1
ATOM 2202 C CA . ILE A 1 290 ? -9.462 19.843 39.772 1.00 34.22 290 ILE A CA 1
ATOM 2203 C C . ILE A 1 290 ? -8.517 19.013 38.885 1.00 34.22 290 ILE A C 1
ATOM 2205 O O . ILE A 1 290 ? -7.404 19.453 38.617 1.00 34.22 290 ILE A O 1
ATOM 2209 N N . ILE A 1 291 ? -8.970 17.895 38.302 1.00 34.47 291 ILE A N 1
ATOM 2210 C CA . ILE A 1 291 ? -8.115 17.046 37.447 1.00 34.47 291 ILE A CA 1
ATOM 2211 C C . ILE A 1 291 ? -8.301 17.350 35.942 1.00 34.47 291 ILE A C 1
ATOM 2213 O O . ILE A 1 291 ? -7.339 17.320 35.178 1.00 34.47 291 ILE A O 1
ATOM 2217 N N . THR A 1 292 ? -9.495 17.763 35.504 1.00 37.94 292 THR A N 1
ATOM 2218 C CA . THR A 1 292 ? -9.816 18.054 34.089 1.00 37.94 292 THR A CA 1
ATOM 2219 C C . THR A 1 292 ? -9.514 19.491 33.638 1.00 37.94 292 THR A C 1
ATOM 2221 O O . THR A 1 292 ? -9.272 19.714 32.452 1.00 37.94 292 THR A O 1
ATOM 2224 N N . SER A 1 293 ? -9.458 20.476 34.545 1.00 36.28 293 SER A N 1
ATOM 2225 C CA . SER A 1 293 ? -9.330 21.901 34.176 1.00 36.28 293 SER A CA 1
ATOM 2226 C C . SER A 1 293 ? -7.901 22.367 33.870 1.00 36.28 293 SER A C 1
ATOM 2228 O O . SER A 1 293 ? -7.732 23.398 33.223 1.00 36.28 293 SER A O 1
ATOM 2230 N N . ARG A 1 294 ? -6.865 21.624 34.285 1.00 38.41 294 ARG A N 1
ATOM 2231 C CA . ARG A 1 294 ? -5.457 22.023 34.070 1.00 38.41 294 ARG A CA 1
ATOM 2232 C C . ARG A 1 294 ? -4.718 21.203 33.013 1.00 38.41 294 ARG A C 1
ATOM 2234 O O . ARG A 1 294 ? -3.879 21.757 32.311 1.00 38.41 294 ARG A O 1
ATOM 2241 N N . LEU A 1 295 ? -5.046 19.920 32.851 1.00 37.59 295 LEU A N 1
ATOM 2242 C CA . LEU A 1 295 ? -4.336 19.033 31.920 1.00 37.59 295 LEU A CA 1
ATOM 2243 C C . LEU A 1 295 ? -4.856 19.134 30.478 1.00 37.59 295 LEU A C 1
ATOM 2245 O O . LEU A 1 295 ? -4.056 19.246 29.551 1.00 37.59 295 LEU A O 1
ATOM 2249 N N . LEU A 1 296 ? -6.178 19.170 30.270 1.00 37.19 296 LEU A N 1
ATOM 2250 C CA . LEU A 1 296 ? -6.761 19.187 28.922 1.00 37.19 296 LEU A CA 1
ATOM 2251 C C . LEU A 1 296 ? -6.500 20.489 28.139 1.00 37.19 296 LEU A C 1
ATOM 2253 O O . LEU A 1 296 ? -6.102 20.395 26.978 1.00 37.19 296 LEU A O 1
ATOM 2257 N N . PRO A 1 297 ? -6.674 21.700 28.715 1.00 43.75 297 PRO A N 1
ATOM 2258 C CA . PRO A 1 297 ? -6.419 22.941 27.982 1.00 43.75 297 PRO A CA 1
ATOM 2259 C C . PRO A 1 297 ? -4.941 23.109 27.631 1.00 43.75 297 PRO A C 1
ATOM 2261 O O . PRO A 1 297 ? -4.634 23.560 26.533 1.00 43.75 297 PRO A O 1
ATOM 2264 N N . GLY A 1 298 ? -4.033 22.688 28.520 1.00 41.09 298 GLY A N 1
ATOM 2265 C CA . GLY A 1 298 ? -2.590 22.701 28.271 1.00 41.09 298 GLY A CA 1
ATOM 2266 C C . GLY A 1 298 ? -2.197 21.769 27.126 1.00 41.09 298 GLY A C 1
ATOM 2267 O O . GLY A 1 298 ? -1.508 22.191 26.201 1.00 41.09 298 GLY A O 1
ATOM 2268 N N . MET A 1 299 ? -2.710 20.534 27.123 1.00 37.88 299 MET A N 1
ATOM 2269 C CA . MET A 1 299 ? -2.461 19.581 26.036 1.00 37.88 299 MET A CA 1
ATOM 2270 C C . MET A 1 299 ? -3.044 20.078 24.704 1.00 37.88 299 MET A C 1
ATOM 2272 O O . MET A 1 299 ? -2.391 19.979 23.672 1.00 37.88 299 MET A O 1
ATOM 2276 N N . MET A 1 300 ? -4.231 20.690 24.725 1.00 38.53 300 MET A N 1
ATOM 2277 C CA . MET A 1 300 ? -4.898 21.240 23.538 1.00 38.53 300 MET A CA 1
ATOM 2278 C C . MET A 1 300 ? -4.204 22.488 22.980 1.00 38.53 300 MET A C 1
ATOM 2280 O O . MET A 1 300 ? -4.108 22.631 21.763 1.00 38.53 300 MET A O 1
ATOM 2284 N N . LEU A 1 301 ? -3.686 23.375 23.837 1.00 43.91 301 LEU A N 1
ATOM 2285 C CA . LEU A 1 301 ? -2.924 24.549 23.399 1.00 43.91 301 LEU A CA 1
ATOM 2286 C C . LEU A 1 301 ? -1.583 24.133 22.786 1.00 43.91 301 LEU A C 1
ATOM 2288 O O . LEU A 1 301 ? -1.179 24.693 21.771 1.00 43.91 301 LEU A O 1
ATOM 2292 N N . VAL A 1 302 ? -0.931 23.117 23.363 1.00 43.25 302 VAL A N 1
ATOM 2293 C CA . VAL A 1 302 ? 0.300 22.529 22.822 1.00 43.25 302 VAL A CA 1
ATOM 2294 C C . VAL A 1 302 ? 0.019 21.862 21.477 1.00 43.25 302 VAL A C 1
ATOM 2296 O O . VAL A 1 302 ? 0.691 22.184 20.506 1.00 43.25 302 VAL A O 1
ATOM 2299 N N . LEU A 1 303 ? -1.016 21.022 21.369 1.00 41.22 303 LEU A N 1
ATOM 2300 C CA . LEU A 1 303 ? -1.409 20.379 20.108 1.00 41.22 303 LEU A CA 1
ATOM 2301 C C . LEU A 1 303 ? -1.765 21.406 19.018 1.00 41.22 303 LEU A C 1
ATOM 2303 O O . LEU A 1 303 ? -1.339 21.256 17.876 1.00 41.22 303 LEU A O 1
ATOM 2307 N N . ALA A 1 304 ? -2.486 22.479 19.360 1.00 45.09 304 ALA A N 1
ATOM 2308 C CA . ALA A 1 304 ? -2.890 23.517 18.410 1.00 45.09 304 ALA A CA 1
ATOM 2309 C C . ALA A 1 304 ? -1.748 24.469 18.003 1.00 45.09 304 ALA A C 1
ATOM 2311 O O . ALA A 1 304 ? -1.713 24.916 16.855 1.00 45.09 304 ALA A O 1
ATOM 2312 N N . ALA A 1 305 ? -0.824 24.791 18.915 1.00 45.19 305 ALA A N 1
ATOM 2313 C CA . ALA A 1 305 ? 0.364 25.595 18.617 1.00 45.19 305 ALA A CA 1
ATOM 2314 C C . ALA A 1 305 ? 1.378 24.805 17.773 1.00 45.19 305 ALA A C 1
ATOM 2316 O O . ALA A 1 305 ? 1.956 25.341 16.830 1.00 45.19 305 ALA A O 1
ATOM 2317 N N . VAL A 1 306 ? 1.526 23.511 18.059 1.00 44.38 306 VAL A N 1
ATOM 2318 C CA . VAL A 1 306 ? 2.375 22.581 17.308 1.00 44.38 306 VAL A CA 1
ATOM 2319 C C . VAL A 1 306 ? 1.816 22.317 15.909 1.00 44.38 306 VAL A C 1
ATOM 2321 O O . VAL A 1 306 ? 2.563 22.400 14.938 1.00 44.38 306 VAL A O 1
ATOM 2324 N N . ALA A 1 307 ? 0.502 22.098 15.776 1.00 41.47 307 ALA A N 1
ATOM 2325 C CA . ALA A 1 307 ? -0.145 21.942 14.473 1.00 41.47 307 ALA A CA 1
ATOM 2326 C C . ALA A 1 307 ? 0.009 23.191 13.586 1.00 41.47 307 ALA A C 1
ATOM 2328 O O . ALA A 1 307 ? 0.110 23.064 12.372 1.00 41.47 307 ALA A O 1
ATOM 2329 N N . ARG A 1 308 ? 0.070 24.396 14.176 1.00 42.62 308 ARG A N 1
ATOM 2330 C CA . ARG A 1 308 ? 0.274 25.657 13.440 1.00 42.62 308 ARG A CA 1
ATOM 2331 C C . ARG A 1 308 ? 1.727 25.928 13.039 1.00 42.62 308 ARG A C 1
ATOM 2333 O O . ARG A 1 308 ? 1.941 26.603 12.038 1.00 42.62 308 ARG A O 1
ATOM 2340 N N . ALA A 1 309 ? 2.712 25.431 13.787 1.00 39.78 309 ALA A N 1
ATOM 2341 C CA . ALA A 1 309 ? 4.127 25.702 13.519 1.00 39.78 309 ALA A CA 1
ATOM 2342 C C . ALA A 1 309 ? 4.728 24.846 12.381 1.00 39.78 309 ALA A C 1
ATOM 2344 O O . ALA A 1 309 ? 5.764 25.219 11.835 1.00 39.78 309 ALA A O 1
ATOM 2345 N N . GLU A 1 310 ? 4.098 23.726 11.998 1.00 43.62 310 GLU A N 1
ATOM 2346 C CA . GLU A 1 310 ? 4.712 22.716 11.112 1.00 43.62 310 GLU A CA 1
ATOM 2347 C C . GLU A 1 310 ? 3.964 22.428 9.790 1.00 43.62 310 GLU A C 1
ATOM 2349 O O . GLU A 1 310 ? 4.349 21.523 9.053 1.00 43.62 310 GLU A O 1
ATOM 2354 N N . VAL A 1 311 ? 2.996 23.268 9.401 1.00 44.12 311 VAL A N 1
ATOM 2355 C CA . VAL A 1 311 ? 2.287 23.251 8.090 1.00 44.12 311 VAL A CA 1
ATOM 2356 C C . VAL A 1 311 ? 3.225 23.393 6.865 1.00 44.12 311 VAL A C 1
ATOM 2358 O O . VAL A 1 311 ? 2.779 23.430 5.734 1.00 44.12 311 VAL A O 1
ATOM 2361 N N . LYS A 1 312 ? 4.552 23.457 7.025 1.00 38.50 312 LYS A N 1
ATOM 2362 C CA . LYS A 1 312 ? 5.498 23.536 5.894 1.00 38.50 312 LYS A CA 1
ATOM 2363 C C . LYS A 1 312 ? 6.285 22.253 5.599 1.00 38.50 312 LYS A C 1
ATOM 2365 O O . LYS A 1 312 ? 6.996 22.233 4.605 1.00 38.50 312 LYS A O 1
ATOM 2370 N N . ASP A 1 313 ? 6.164 21.185 6.396 1.00 41.69 313 ASP A N 1
ATOM 2371 C CA . ASP A 1 313 ? 6.978 19.959 6.239 1.00 41.69 313 ASP A CA 1
ATOM 2372 C C . ASP A 1 313 ? 6.144 18.665 6.448 1.00 41.69 313 ASP A C 1
ATOM 2374 O O . ASP A 1 313 ? 6.347 17.882 7.376 1.00 41.69 313 ASP A O 1
ATOM 2378 N N . TYR A 1 314 ? 5.183 18.412 5.553 1.00 43.06 314 TYR A N 1
ATOM 2379 C CA . TYR A 1 314 ? 4.114 17.398 5.677 1.00 43.06 314 TYR A CA 1
ATOM 2380 C C . TYR A 1 314 ? 4.507 15.902 5.570 1.00 43.06 314 TYR A C 1
ATOM 2382 O O . TYR A 1 314 ? 3.643 15.034 5.447 1.00 43.06 314 TYR A O 1
ATOM 2390 N N . ARG A 1 315 ? 5.787 15.518 5.664 1.00 47.38 315 ARG A N 1
ATOM 2391 C CA . ARG A 1 315 ? 6.220 14.099 5.555 1.00 47.38 315 ARG A CA 1
ATOM 2392 C C . ARG A 1 315 ? 6.276 13.372 6.908 1.00 47.38 315 ARG A C 1
ATOM 2394 O O . ARG A 1 315 ? 7.258 12.697 7.219 1.00 47.38 315 ARG A O 1
ATOM 2401 N N . PHE A 1 316 ? 5.247 13.521 7.743 1.00 46.06 316 PHE A N 1
ATOM 2402 C CA . PHE A 1 316 ? 5.320 13.119 9.156 1.00 46.06 316 PHE A CA 1
ATOM 2403 C C . PHE A 1 316 ? 5.121 11.616 9.425 1.00 46.06 316 PHE A C 1
ATOM 2405 O O . PHE A 1 316 ? 5.772 11.060 10.308 1.00 46.06 316 PHE A O 1
ATOM 2412 N N . ASN A 1 317 ? 4.307 10.925 8.622 1.00 47.38 317 ASN A N 1
ATOM 2413 C CA . ASN A 1 317 ? 3.796 9.577 8.954 1.00 47.38 317 ASN A CA 1
ATOM 2414 C C . ASN A 1 317 ? 4.574 8.411 8.335 1.00 47.38 317 ASN A C 1
ATOM 2416 O O . ASN A 1 317 ? 4.165 7.251 8.362 1.00 47.38 317 ASN A O 1
ATOM 2420 N N . ALA A 1 318 ? 5.708 8.746 7.752 1.00 43.75 318 ALA A N 1
ATOM 2421 C CA . ALA A 1 318 ? 6.462 7.934 6.828 1.00 43.75 318 ALA A CA 1
ATOM 2422 C C . ALA A 1 318 ? 7.400 6.905 7.463 1.00 43.75 318 ALA A C 1
ATOM 2424 O O . ALA A 1 318 ? 7.685 5.858 6.889 1.00 43.75 318 ALA A O 1
ATOM 2425 N N . CYS A 1 319 ? 7.938 7.238 8.634 1.00 45.31 319 CYS A N 1
ATOM 2426 C CA . CYS A 1 319 ? 9.132 6.586 9.149 1.00 45.31 319 CYS A CA 1
ATOM 2427 C C . CYS A 1 319 ? 8.974 6.125 10.600 1.00 45.31 319 CYS A C 1
ATOM 2429 O O . CYS A 1 319 ? 9.771 6.430 11.488 1.00 45.31 319 CYS A O 1
ATOM 2431 N N . TRP A 1 320 ? 7.934 5.331 10.827 1.00 48.38 320 TRP A N 1
ATOM 2432 C CA . TRP A 1 320 ? 7.733 4.612 12.085 1.00 48.38 320 TRP A CA 1
ATOM 2433 C C . TRP A 1 320 ? 8.685 3.408 12.191 1.00 48.38 320 TRP A C 1
ATOM 2435 O O . TRP A 1 320 ? 9.336 3.187 13.215 1.00 48.38 320 TRP A O 1
ATOM 2445 N N . VAL A 1 321 ? 8.859 2.686 11.077 1.00 43.00 321 VAL A N 1
ATOM 2446 C CA . VAL A 1 321 ? 9.605 1.414 11.002 1.00 43.00 321 VAL A CA 1
ATOM 2447 C C . VAL A 1 321 ? 11.114 1.594 11.225 1.00 43.00 321 VAL A C 1
ATOM 2449 O O . VAL A 1 321 ? 11.772 0.735 11.809 1.00 43.00 321 VAL A O 1
ATOM 2452 N N . LEU A 1 322 ? 11.682 2.743 10.843 1.00 37.59 322 LEU A N 1
ATOM 2453 C CA . LEU A 1 322 ? 13.126 2.993 10.944 1.00 37.59 322 LEU A CA 1
ATOM 2454 C C . LEU A 1 322 ? 13.570 3.589 12.290 1.00 37.59 322 LEU A C 1
ATOM 2456 O O . LEU A 1 322 ? 14.754 3.863 12.456 1.00 37.59 322 LEU A O 1
ATOM 2460 N N . ARG A 1 323 ? 12.669 3.790 13.266 1.00 47.47 323 ARG A N 1
ATOM 2461 C CA . ARG A 1 323 ? 13.015 4.391 14.576 1.00 47.47 323 ARG A CA 1
ATOM 2462 C C . ARG A 1 323 ? 12.695 3.553 15.797 1.00 47.47 323 ARG A C 1
ATOM 2464 O O . ARG A 1 323 ? 13.435 3.664 16.773 1.00 47.47 323 ARG A O 1
ATOM 2471 N N . LEU A 1 324 ? 11.744 2.623 15.696 1.00 44.19 324 LEU A N 1
ATOM 2472 C CA . LEU A 1 324 ? 11.799 1.415 16.525 1.00 44.19 324 LEU A CA 1
ATOM 2473 C C . LEU A 1 324 ? 13.177 0.747 16.382 1.00 44.19 324 LEU A C 1
ATOM 2475 O O . LEU A 1 324 ? 13.742 0.273 17.344 1.00 44.19 324 LEU A O 1
ATOM 2479 N N . HIS A 1 325 ? 13.783 0.845 15.202 1.00 44.16 325 HIS A N 1
ATOM 2480 C CA . HIS A 1 325 ? 15.132 0.414 14.837 1.00 44.16 325 HIS A CA 1
ATOM 2481 C C . HIS A 1 325 ? 16.265 0.733 15.830 1.00 44.16 325 HIS A C 1
ATOM 2483 O O . HIS A 1 325 ? 17.165 -0.088 15.943 1.00 44.16 325 HIS A O 1
ATOM 2489 N N . GLN A 1 326 ? 16.299 1.895 16.501 1.00 41.72 326 GLN A N 1
ATOM 2490 C CA . GLN A 1 326 ? 17.393 2.205 17.443 1.00 41.72 326 GLN A CA 1
ATOM 2491 C C . GLN A 1 326 ? 17.121 1.675 18.850 1.00 41.72 326 GLN A C 1
ATOM 2493 O O . GLN A 1 326 ? 18.046 1.190 19.490 1.00 41.72 326 GLN A O 1
ATOM 2498 N N . ILE A 1 327 ? 15.863 1.684 19.292 1.00 48.06 327 ILE A N 1
ATOM 2499 C CA . ILE A 1 327 ? 15.461 1.153 20.601 1.00 48.06 327 ILE A CA 1
ATOM 2500 C C . ILE A 1 327 ? 15.359 -0.372 20.555 1.00 48.06 327 ILE A C 1
ATOM 2502 O O . ILE A 1 327 ? 15.932 -1.039 21.398 1.00 48.06 327 ILE A O 1
ATOM 2506 N N . CYS A 1 328 ? 14.738 -0.953 19.528 1.00 46.38 328 CYS A N 1
ATOM 2507 C CA . CYS A 1 328 ? 14.784 -2.388 19.265 1.00 46.38 328 CYS A CA 1
ATOM 2508 C C . CYS A 1 328 ? 16.224 -2.867 19.125 1.00 46.38 328 CYS A C 1
ATOM 2510 O O . CYS A 1 328 ? 16.547 -3.887 19.701 1.00 46.38 328 CYS A O 1
ATOM 2512 N N . ARG A 1 329 ? 17.127 -2.113 18.483 1.00 44.47 329 ARG A N 1
ATOM 2513 C CA . ARG A 1 329 ? 18.558 -2.464 18.475 1.00 44.47 329 ARG A CA 1
ATOM 2514 C C . ARG A 1 329 ? 19.202 -2.363 19.861 1.00 44.47 329 ARG A C 1
ATOM 2516 O O . ARG A 1 329 ? 20.054 -3.188 20.161 1.00 44.47 329 ARG A O 1
ATOM 2523 N N . TYR A 1 330 ? 18.778 -1.415 20.698 1.00 47.44 330 TYR A N 1
ATOM 2524 C CA . TYR A 1 330 ? 19.192 -1.320 22.105 1.00 47.44 330 TYR A CA 1
ATOM 2525 C C . TYR A 1 330 ? 18.649 -2.487 22.956 1.00 47.44 330 TYR A C 1
ATOM 2527 O O . TYR A 1 330 ? 19.313 -2.929 23.883 1.00 47.44 330 TYR A O 1
ATOM 2535 N N . ILE A 1 331 ? 17.477 -3.025 22.599 1.00 54.59 331 ILE A N 1
ATOM 2536 C CA . ILE A 1 331 ? 16.797 -4.164 23.248 1.00 54.59 331 ILE A CA 1
ATOM 2537 C C . ILE A 1 331 ? 17.125 -5.509 22.542 1.00 54.59 331 ILE A C 1
ATOM 2539 O O . ILE A 1 331 ? 16.666 -6.568 22.952 1.00 54.59 331 ILE A O 1
ATOM 2543 N N . GLY A 1 332 ? 17.930 -5.511 21.472 1.00 46.66 332 GLY A N 1
ATOM 2544 C CA . GLY A 1 332 ? 18.283 -6.712 20.692 1.00 46.66 332 GLY A CA 1
ATOM 2545 C C . GLY A 1 332 ? 17.218 -7.242 19.707 1.00 46.66 332 GLY A C 1
ATOM 2546 O O . GLY A 1 332 ? 17.421 -8.281 19.084 1.00 46.66 332 GLY A O 1
ATOM 2547 N N . LEU A 1 333 ? 16.099 -6.545 19.507 1.00 51.69 333 LEU A N 1
ATOM 2548 C CA . LEU A 1 333 ? 15.042 -6.878 18.543 1.00 51.69 333 LEU A CA 1
ATOM 2549 C C . LEU A 1 333 ? 15.423 -6.487 17.098 1.00 51.69 333 LEU A C 1
ATOM 2551 O O . LEU A 1 333 ? 15.858 -5.363 16.823 1.00 51.69 333 LEU A O 1
ATOM 2555 N N . LYS A 1 334 ? 15.219 -7.409 16.143 1.00 55.53 334 LYS A N 1
ATOM 2556 C CA . LYS A 1 334 ? 15.458 -7.185 14.703 1.00 55.53 334 LYS A CA 1
ATOM 2557 C C . LYS A 1 334 ? 14.509 -6.126 14.121 1.00 55.53 334 LYS A C 1
ATOM 2559 O O . LYS A 1 334 ? 13.376 -5.965 14.572 1.00 55.53 334 LYS A O 1
ATOM 2564 N N . LYS A 1 335 ? 14.983 -5.425 13.082 1.00 59.59 335 LYS A N 1
ATOM 2565 C CA . LYS A 1 335 ? 14.355 -4.272 12.396 1.00 59.59 335 LYS A CA 1
ATOM 2566 C C . LYS A 1 335 ? 13.122 -4.666 11.573 1.00 59.59 335 LYS A C 1
ATOM 2568 O O . LYS A 1 335 ? 13.106 -4.515 10.358 1.00 59.59 335 LYS A O 1
ATOM 2573 N N . THR A 1 336 ? 12.096 -5.181 12.229 1.00 66.25 336 THR A N 1
ATOM 2574 C CA . THR A 1 336 ? 10.942 -5.770 11.551 1.00 66.25 336 THR A CA 1
ATOM 2575 C C . THR A 1 336 ? 9.680 -4.985 11.860 1.00 66.25 336 THR A C 1
ATOM 2577 O O . THR A 1 336 ? 9.524 -4.430 12.949 1.00 66.25 336 THR A O 1
ATOM 2580 N N . LEU A 1 337 ? 8.755 -4.953 10.900 1.00 68.00 337 LEU A N 1
ATOM 2581 C CA . LEU A 1 337 ? 7.407 -4.426 11.115 1.00 68.00 337 LEU A CA 1
ATOM 2582 C C . LEU A 1 337 ? 6.716 -5.113 12.303 1.00 68.00 337 LEU A C 1
ATOM 2584 O O . LEU A 1 337 ? 6.020 -4.466 13.079 1.00 68.00 337 LEU A O 1
ATOM 2588 N N . TYR A 1 338 ? 7.000 -6.404 12.477 1.00 77.31 338 TYR A N 1
ATOM 2589 C CA . TYR A 1 338 ? 6.581 -7.193 13.625 1.00 77.31 338 TYR A CA 1
ATOM 2590 C C . TYR A 1 338 ? 6.950 -6.525 14.954 1.00 77.31 338 TYR A C 1
ATOM 2592 O O . TYR A 1 338 ? 6.124 -6.471 15.855 1.00 77.31 338 TYR A O 1
ATOM 2600 N N . GLY A 1 339 ? 8.138 -5.921 15.064 1.00 77.62 339 GLY A N 1
ATOM 2601 C CA . GLY A 1 339 ? 8.508 -5.148 16.248 1.00 77.62 339 GLY A CA 1
ATOM 2602 C C . GLY A 1 339 ? 7.536 -4.000 16.532 1.00 77.62 339 GLY A C 1
ATOM 2603 O O . GLY A 1 339 ? 7.170 -3.781 17.683 1.00 77.62 339 GLY A O 1
ATOM 2604 N N . THR A 1 340 ? 7.074 -3.285 15.499 1.00 77.44 340 THR A N 1
ATOM 2605 C CA . THR A 1 340 ? 6.099 -2.191 15.659 1.00 77.44 340 THR A CA 1
ATOM 2606 C C . THR A 1 340 ? 4.747 -2.721 16.115 1.00 77.44 340 THR A C 1
ATOM 2608 O O . THR A 1 340 ? 4.148 -2.145 17.021 1.00 77.44 340 THR A O 1
ATOM 2611 N N . ASP A 1 341 ? 4.301 -3.837 15.539 1.00 83.56 341 ASP A N 1
ATOM 2612 C CA . ASP A 1 341 ? 3.046 -4.487 15.917 1.00 83.56 341 ASP A CA 1
ATOM 2613 C C . ASP A 1 341 ? 3.102 -5.009 17.366 1.00 83.56 341 ASP A C 1
ATOM 2615 O O . ASP A 1 341 ? 2.154 -4.824 18.128 1.00 83.56 341 ASP A O 1
ATOM 2619 N N . VAL A 1 342 ? 4.242 -5.573 17.786 1.00 83.75 342 VAL A N 1
ATOM 2620 C CA . VAL A 1 342 ? 4.486 -6.023 19.167 1.00 83.75 342 VAL A CA 1
ATOM 2621 C C . VAL A 1 342 ? 4.491 -4.849 20.141 1.00 83.75 342 VAL A C 1
ATOM 2623 O O . VAL A 1 342 ? 3.849 -4.930 21.182 1.00 83.75 342 VAL A O 1
ATOM 2626 N N . VAL A 1 343 ? 5.171 -3.743 19.820 1.00 83.56 343 VAL A N 1
ATOM 2627 C CA . VAL A 1 343 ? 5.175 -2.546 20.680 1.00 83.56 343 VAL A CA 1
ATOM 2628 C C . VAL A 1 343 ? 3.772 -1.957 20.802 1.00 83.56 343 VAL A C 1
ATOM 2630 O O . VAL A 1 343 ? 3.374 -1.558 21.897 1.00 83.56 343 VAL A O 1
ATOM 2633 N N . PHE A 1 344 ? 3.000 -1.934 19.714 1.00 86.06 344 PHE A N 1
ATOM 2634 C CA . PHE A 1 344 ? 1.603 -1.511 19.753 1.00 86.06 344 PHE A CA 1
ATOM 2635 C C . PHE A 1 344 ? 0.765 -2.423 20.659 1.00 86.06 344 PHE A C 1
ATOM 2637 O O . PHE A 1 344 ? 0.094 -1.927 21.561 1.00 86.06 344 PHE A O 1
ATOM 2644 N N . ALA A 1 345 ? 0.850 -3.744 20.472 1.00 87.75 345 ALA A N 1
ATOM 2645 C CA . ALA A 1 345 ? 0.123 -4.712 21.287 1.00 87.75 345 ALA A CA 1
ATOM 2646 C C . ALA A 1 345 ? 0.517 -4.620 22.770 1.00 87.75 345 ALA A C 1
ATOM 2648 O O . ALA A 1 345 ? -0.354 -4.583 23.634 1.00 87.75 345 ALA A O 1
ATOM 2649 N N . ALA A 1 346 ? 1.811 -4.499 23.074 1.00 88.38 346 ALA A N 1
ATOM 2650 C CA . ALA A 1 346 ? 2.302 -4.313 24.435 1.00 88.38 346 ALA A CA 1
ATOM 2651 C C . ALA A 1 346 ? 1.772 -3.011 25.055 1.00 88.38 346 ALA A C 1
ATOM 2653 O O . ALA A 1 346 ? 1.299 -3.020 26.186 1.00 88.38 346 ALA A O 1
ATOM 2654 N N . THR A 1 347 ? 1.780 -1.905 24.303 1.00 87.81 347 THR A N 1
ATOM 2655 C CA . THR A 1 347 ? 1.232 -0.617 24.763 1.00 87.81 347 THR A CA 1
ATOM 2656 C C . THR A 1 347 ? -0.263 -0.733 25.062 1.00 87.81 347 THR A C 1
ATOM 2658 O O . THR A 1 347 ? -0.712 -0.293 26.118 1.00 87.81 347 THR A O 1
ATOM 2661 N N . ALA A 1 348 ? -1.028 -1.373 24.174 1.00 90.06 348 ALA A N 1
ATOM 2662 C CA . ALA A 1 348 ? -2.454 -1.628 24.357 1.00 90.06 348 ALA A CA 1
ATOM 2663 C C . ALA A 1 348 ? -2.734 -2.473 25.611 1.00 90.06 348 ALA A C 1
ATOM 2665 O O . ALA A 1 348 ? -3.577 -2.102 26.426 1.00 90.06 348 ALA A O 1
ATOM 2666 N N . LEU A 1 349 ? -1.990 -3.568 25.805 1.00 91.69 349 LEU A N 1
ATOM 2667 C CA . LEU A 1 349 ? -2.112 -4.431 26.982 1.00 91.69 349 LEU A CA 1
ATOM 2668 C C . LEU A 1 349 ? -1.766 -3.686 28.275 1.00 91.69 349 LEU A C 1
ATOM 2670 O O . LEU A 1 349 ? -2.504 -3.804 29.249 1.00 91.69 349 LEU A O 1
ATOM 2674 N N . CYS A 1 350 ? -0.700 -2.881 28.282 1.00 92.88 350 CYS A N 1
ATOM 2675 C CA . CYS A 1 350 ? -0.334 -2.054 29.432 1.00 92.88 350 CYS A CA 1
ATOM 2676 C C . CYS A 1 350 ? -1.429 -1.035 29.770 1.00 92.88 350 CYS A C 1
ATOM 2678 O O . CYS A 1 350 ? -1.803 -0.905 30.932 1.00 92.88 350 CYS A O 1
ATOM 2680 N N . LEU A 1 351 ? -1.980 -0.341 28.768 1.00 91.50 351 LEU A N 1
ATOM 2681 C CA . LEU A 1 351 ? -3.068 0.620 28.969 1.00 91.50 351 LEU A CA 1
ATOM 2682 C C . LEU A 1 351 ? -4.331 -0.059 29.517 1.00 91.50 351 LEU A C 1
ATOM 2684 O O . LEU A 1 351 ? -4.926 0.436 30.474 1.00 91.50 351 LEU A O 1
ATOM 2688 N N . MET A 1 352 ? -4.704 -1.221 28.973 1.00 92.25 352 MET A N 1
ATOM 2689 C CA . MET A 1 352 ? -5.810 -2.027 29.498 1.00 92.25 352 MET A CA 1
ATOM 2690 C C . MET A 1 352 ? -5.550 -2.494 30.933 1.00 92.25 352 MET A C 1
ATOM 2692 O O . MET A 1 352 ? -6.449 -2.408 31.762 1.00 92.25 352 MET A O 1
ATOM 2696 N N . ALA A 1 353 ? -4.338 -2.953 31.250 1.00 94.06 353 ALA A N 1
ATOM 2697 C CA . ALA A 1 353 ? -3.983 -3.387 32.599 1.00 94.06 353 ALA A CA 1
ATOM 2698 C C . ALA A 1 353 ? -4.076 -2.230 33.606 1.00 94.06 353 ALA A C 1
ATOM 2700 O O . ALA A 1 353 ? -4.658 -2.397 34.675 1.00 94.06 353 ALA A O 1
ATOM 2701 N N . ILE A 1 354 ? -3.579 -1.044 33.238 1.00 93.12 354 ILE A N 1
ATOM 2702 C CA . ILE A 1 354 ? -3.681 0.169 34.058 1.00 93.12 354 ILE A CA 1
ATOM 2703 C C . ILE A 1 354 ? -5.150 0.538 34.291 1.00 93.12 354 ILE A C 1
ATOM 2705 O O . ILE A 1 354 ? -5.545 0.762 35.431 1.00 93.12 354 ILE A O 1
ATOM 2709 N N . LEU A 1 355 ? -5.982 0.565 33.245 1.00 90.12 355 LEU A N 1
ATOM 2710 C CA . LEU A 1 355 ? -7.406 0.881 33.396 1.00 90.12 355 LEU A CA 1
ATOM 2711 C C . LEU A 1 355 ? -8.145 -0.171 34.228 1.00 90.12 355 LEU A C 1
ATOM 2713 O O . LEU A 1 355 ? -9.000 0.178 35.036 1.00 90.12 355 LEU A O 1
ATOM 2717 N N . GLY A 1 356 ? -7.796 -1.446 34.055 1.00 92.19 356 GLY A N 1
ATOM 2718 C CA . GLY A 1 356 ? -8.384 -2.551 34.807 1.00 92.19 356 GLY A CA 1
ATOM 2719 C C . GLY A 1 356 ? -8.040 -2.485 36.290 1.00 92.19 356 GLY A C 1
ATOM 2720 O O . GLY A 1 356 ? -8.870 -2.839 37.121 1.00 92.19 356 GLY A O 1
ATOM 2721 N N . TRP A 1 357 ? -6.842 -1.992 36.609 1.00 95.06 357 TRP A N 1
ATOM 2722 C CA . TRP A 1 357 ? -6.398 -1.750 37.977 1.00 95.06 357 TRP A CA 1
ATOM 2723 C C . TRP A 1 357 ? -7.043 -0.507 38.601 1.00 95.06 357 TRP A C 1
ATOM 2725 O O . TRP A 1 357 ? -7.404 -0.535 39.773 1.00 95.06 357 TRP A O 1
ATOM 2735 N N . LEU A 1 358 ? -7.201 0.574 37.830 1.00 91.69 358 LEU A N 1
ATOM 2736 C CA . LEU A 1 358 ? -7.730 1.848 38.330 1.00 91.69 358 LEU A CA 1
ATOM 2737 C C . LEU A 1 358 ? -9.261 1.899 38.426 1.00 91.69 358 LEU A C 1
ATOM 2739 O O . LEU A 1 358 ? -9.780 2.644 39.252 1.00 91.69 358 LEU A O 1
ATOM 2743 N N . VAL A 1 359 ? -9.976 1.184 37.554 1.00 88.25 359 VAL A N 1
ATOM 2744 C CA . VAL A 1 359 ? -11.435 1.307 37.400 1.00 88.25 359 VAL A CA 1
ATOM 2745 C C . VAL A 1 359 ? -12.098 -0.035 37.661 1.00 88.25 359 VAL A C 1
ATOM 2747 O O . VAL A 1 359 ? -12.557 -0.295 38.767 1.00 88.25 359 VAL A O 1
ATOM 2750 N N . ASP A 1 360 ? -12.121 -0.900 36.653 1.00 89.62 360 ASP A N 1
ATOM 2751 C CA . ASP A 1 360 ? -12.529 -2.289 36.775 1.00 89.62 360 ASP A CA 1
ATOM 2752 C C . ASP A 1 360 ? -12.096 -3.068 35.529 1.00 89.62 360 ASP A C 1
ATOM 2754 O O . ASP A 1 360 ? -11.963 -2.522 34.426 1.00 89.62 360 ASP A O 1
ATOM 2758 N N . PHE A 1 361 ? -11.900 -4.374 35.704 1.00 91.06 361 PHE A N 1
ATOM 2759 C CA . PHE A 1 361 ? -11.480 -5.276 34.635 1.00 91.06 361 PH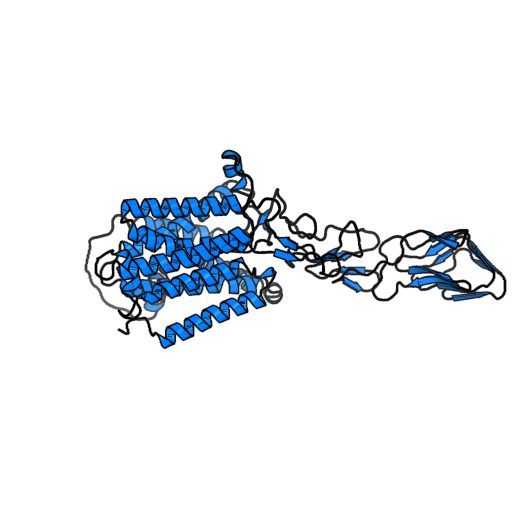E A CA 1
ATOM 2760 C C . PHE A 1 361 ? -12.402 -5.217 33.406 1.00 91.06 361 PHE A C 1
ATOM 2762 O O . PHE A 1 361 ? -11.923 -5.243 32.274 1.00 91.06 361 PHE A O 1
ATOM 2769 N N . TRP A 1 362 ? -13.719 -5.108 33.596 1.00 88.94 362 TRP A N 1
ATOM 2770 C CA . TRP A 1 362 ? -14.675 -5.173 32.492 1.00 88.94 362 TRP A CA 1
ATOM 2771 C C . TRP A 1 362 ? -14.704 -3.888 31.677 1.00 88.94 362 TRP A C 1
ATOM 2773 O O . TRP A 1 362 ? -14.708 -3.960 30.450 1.00 88.94 362 TRP A O 1
ATOM 2783 N N . SER A 1 363 ? -14.652 -2.724 32.320 1.00 87.31 363 SER A N 1
ATOM 2784 C CA . SER A 1 363 ? -14.479 -1.446 31.627 1.00 87.31 363 SER A CA 1
ATOM 2785 C C . SER A 1 363 ? -13.182 -1.434 30.823 1.00 87.31 363 SER A C 1
ATOM 2787 O O . SER A 1 363 ? -13.180 -0.988 29.676 1.00 87.31 363 SER A O 1
ATOM 2789 N N . ALA A 1 364 ? -12.100 -2.002 31.363 1.00 91.19 364 ALA A N 1
ATOM 2790 C CA . ALA A 1 364 ? -10.847 -2.134 30.631 1.00 91.19 364 ALA A CA 1
ATOM 2791 C C . ALA A 1 364 ? -10.949 -3.040 29.401 1.00 91.19 364 ALA A C 1
ATOM 2793 O O . ALA A 1 364 ? -10.438 -2.681 28.341 1.00 91.19 364 ALA A O 1
ATOM 2794 N N . VAL A 1 365 ? -11.641 -4.176 29.514 1.00 91.06 365 VAL A N 1
ATOM 2795 C CA . VAL A 1 365 ? -11.905 -5.076 28.383 1.00 91.06 365 VAL A CA 1
ATOM 2796 C C . VAL A 1 365 ? -12.776 -4.390 27.328 1.00 91.06 365 VAL A C 1
ATOM 2798 O O . VAL A 1 365 ? -12.435 -4.413 26.148 1.00 91.06 365 VAL A O 1
ATOM 2801 N N . VAL A 1 366 ? -13.862 -3.731 27.737 1.00 89.06 366 VAL A N 1
ATOM 2802 C CA . VAL A 1 366 ? -14.792 -3.026 26.841 1.00 89.06 366 VAL A CA 1
ATOM 2803 C C . VAL A 1 366 ? -14.084 -1.916 26.069 1.00 89.06 366 VAL A C 1
ATOM 2805 O O . VAL A 1 366 ? -14.151 -1.881 24.837 1.00 89.06 366 VAL A O 1
ATOM 2808 N N . VAL A 1 367 ? -13.391 -1.022 26.778 1.00 88.06 367 VAL A N 1
ATOM 2809 C CA . VAL A 1 367 ? -12.663 0.100 26.172 1.00 88.06 367 VAL A CA 1
ATOM 2810 C C . VAL A 1 367 ? -11.508 -0.429 25.328 1.00 88.06 367 VAL A C 1
ATOM 2812 O O . VAL A 1 367 ? -11.371 -0.073 24.159 1.00 88.06 367 VAL A O 1
ATOM 2815 N N . GLY A 1 368 ? -10.714 -1.341 25.887 1.00 90.69 368 GLY A N 1
ATOM 2816 C CA . GLY A 1 368 ? -9.550 -1.915 25.230 1.00 90.69 368 GLY A CA 1
ATOM 2817 C C . GLY A 1 368 ? -9.884 -2.617 23.920 1.00 90.69 368 GLY A C 1
ATOM 2818 O O . GLY A 1 368 ? -9.242 -2.361 22.904 1.00 90.69 368 GLY A O 1
ATOM 2819 N N . PHE A 1 369 ? -10.919 -3.456 23.895 1.00 91.69 369 PHE A N 1
ATOM 2820 C CA . PHE A 1 369 ? -11.277 -4.193 22.684 1.00 91.69 369 PHE A CA 1
ATOM 2821 C C . PHE A 1 369 ? -11.850 -3.260 21.616 1.00 91.69 369 PHE A C 1
ATOM 2823 O O . PHE A 1 369 ? -11.513 -3.407 20.444 1.00 91.69 369 PHE A O 1
ATOM 2830 N N . ASN A 1 370 ? -12.651 -2.261 21.994 1.00 89.06 370 ASN A N 1
ATOM 2831 C CA . ASN A 1 370 ? -13.180 -1.298 21.028 1.00 89.06 370 ASN A CA 1
ATOM 2832 C C . ASN A 1 370 ? -12.103 -0.401 20.411 1.00 89.06 370 ASN A C 1
ATOM 2834 O O . ASN A 1 370 ? -12.214 -0.052 19.235 1.00 89.06 370 ASN A O 1
ATOM 2838 N N . CYS A 1 371 ? -11.072 -0.044 21.179 1.00 86.88 371 CYS A N 1
ATOM 2839 C CA . CYS A 1 371 ? -9.980 0.800 20.702 1.00 86.88 371 CYS A CA 1
ATOM 2840 C C . CYS A 1 371 ? -8.916 0.003 19.935 1.00 86.88 371 CYS A C 1
ATOM 2842 O O . CYS A 1 371 ? -8.482 0.415 18.861 1.00 86.88 371 CYS A O 1
ATOM 2844 N N . PHE A 1 372 ? -8.475 -1.136 20.472 1.00 90.50 372 PHE A N 1
ATOM 2845 C CA . PHE A 1 372 ? -7.265 -1.805 19.993 1.00 90.50 372 PHE A CA 1
ATOM 2846 C C . PHE A 1 372 ? -7.539 -2.971 19.043 1.00 90.50 372 PHE A C 1
ATOM 2848 O O . PHE A 1 372 ? -6.730 -3.213 18.148 1.00 90.50 372 PHE A O 1
ATOM 2855 N N . LEU A 1 373 ? -8.669 -3.676 19.165 1.00 91.94 373 LEU A N 1
ATOM 2856 C CA . LEU A 1 373 ? -8.928 -4.880 18.367 1.00 91.94 373 LEU A CA 1
ATOM 2857 C C . LEU A 1 373 ? -9.047 -4.607 16.852 1.00 91.94 373 LEU A C 1
ATOM 2859 O O . LEU A 1 373 ? -8.444 -5.359 16.077 1.00 91.94 373 LEU A O 1
ATOM 2863 N N . PRO A 1 374 ? -9.715 -3.526 16.386 1.00 91.88 374 PRO A N 1
ATOM 2864 C CA . PRO A 1 374 ? -9.687 -3.152 14.971 1.00 91.88 374 PRO A CA 1
ATOM 2865 C C . PRO A 1 374 ? -8.266 -2.893 14.465 1.00 91.88 374 PRO A C 1
ATOM 2867 O O . PRO A 1 374 ? -7.908 -3.307 13.363 1.00 91.88 374 PRO A O 1
ATOM 2870 N N . ARG A 1 375 ? -7.421 -2.266 15.290 1.00 89.19 375 ARG A N 1
ATOM 2871 C CA . ARG A 1 375 ? -6.032 -1.973 14.932 1.00 89.19 375 ARG A CA 1
ATOM 2872 C C . ARG A 1 375 ? -5.148 -3.221 14.923 1.00 89.19 375 ARG A C 1
ATOM 2874 O O . ARG A 1 375 ? -4.285 -3.331 14.059 1.00 89.19 375 ARG A O 1
ATOM 2881 N N . ILE A 1 376 ? -5.390 -4.184 15.811 1.00 91.62 376 ILE A N 1
ATOM 2882 C CA . ILE A 1 376 ? -4.742 -5.503 15.758 1.00 91.62 376 ILE A CA 1
ATOM 2883 C C . ILE A 1 376 ? -5.102 -6.211 14.445 1.00 91.62 376 ILE A C 1
ATOM 2885 O O . ILE A 1 376 ? -4.211 -6.714 13.764 1.00 91.62 376 ILE A O 1
ATOM 2889 N N . CYS A 1 377 ? -6.375 -6.183 14.031 1.00 93.31 377 CYS A N 1
ATOM 2890 C CA . CYS A 1 377 ? -6.792 -6.739 12.737 1.00 93.31 377 CYS A CA 1
ATOM 2891 C C . CYS A 1 377 ? -6.106 -6.039 11.564 1.00 93.31 377 CYS A C 1
ATOM 2893 O O . CYS A 1 377 ? -5.658 -6.702 10.631 1.00 93.31 377 CYS A O 1
ATOM 2895 N N . PHE A 1 378 ? -5.968 -4.714 11.635 1.00 90.81 378 PHE A N 1
ATOM 2896 C CA . PHE A 1 378 ? -5.201 -3.950 10.660 1.00 90.81 378 PHE A CA 1
ATOM 2897 C C . PHE A 1 378 ? -3.736 -4.425 10.589 1.00 90.81 378 PHE A C 1
ATOM 2899 O O . PHE A 1 378 ? -3.236 -4.716 9.505 1.00 90.81 378 PHE A O 1
ATOM 2906 N N . CYS A 1 379 ? -3.049 -4.572 11.727 1.00 89.00 379 CYS A N 1
ATOM 2907 C CA . CYS A 1 379 ? -1.674 -5.083 11.775 1.00 89.00 379 CYS A CA 1
ATOM 2908 C C . CYS A 1 379 ? -1.561 -6.487 11.160 1.00 89.00 379 CYS A C 1
ATOM 2910 O O . CYS A 1 379 ? -0.714 -6.710 10.298 1.00 89.00 379 CYS A O 1
ATOM 2912 N N . LEU A 1 380 ? -2.457 -7.407 11.531 1.00 91.19 380 LEU A N 1
ATOM 2913 C CA . LEU A 1 380 ? -2.499 -8.767 10.985 1.00 91.19 380 LEU A CA 1
ATOM 2914 C C . LEU A 1 380 ? -2.757 -8.781 9.472 1.00 91.19 380 LEU A C 1
ATOM 2916 O O . LEU A 1 380 ? -2.117 -9.540 8.748 1.00 91.19 380 LEU A O 1
ATOM 2920 N N . GLY A 1 381 ? -3.642 -7.912 8.979 1.00 91.88 381 GLY A N 1
ATOM 2921 C CA . GLY A 1 381 ? -3.987 -7.840 7.559 1.00 91.88 381 GLY A CA 1
ATOM 2922 C C . GLY A 1 381 ? -2.837 -7.399 6.673 1.00 91.88 381 GLY A C 1
ATOM 2923 O O . GLY A 1 381 ? -2.714 -7.889 5.555 1.00 91.88 381 GLY A O 1
ATOM 2924 N N . ARG A 1 382 ? -1.926 -6.568 7.187 1.00 88.00 382 ARG A N 1
ATOM 2925 C CA . ARG A 1 382 ? -0.734 -6.152 6.436 1.00 88.00 382 ARG A CA 1
ATOM 2926 C C . ARG A 1 382 ? 0.162 -7.335 6.084 1.00 88.00 382 ARG A C 1
ATOM 2928 O O . ARG A 1 382 ? 0.724 -7.359 4.994 1.00 88.00 382 ARG A O 1
ATOM 2935 N N . HIS A 1 383 ? 0.256 -8.339 6.956 1.00 88.00 383 HIS A N 1
ATOM 2936 C CA . HIS A 1 383 ? 1.044 -9.552 6.696 1.00 88.00 383 HIS A CA 1
ATOM 2937 C C . HIS A 1 383 ? 0.450 -10.427 5.582 1.00 88.00 383 HIS A C 1
ATOM 2939 O O . HIS A 1 383 ? 1.153 -11.274 5.037 1.00 88.00 383 HIS A O 1
ATOM 2945 N N . LEU A 1 384 ? -0.816 -10.213 5.209 1.00 90.38 384 LEU A N 1
ATOM 2946 C CA . LEU A 1 384 ? -1.495 -10.946 4.136 1.00 90.38 384 LEU A CA 1
ATOM 2947 C C . LEU A 1 384 ? -1.290 -10.319 2.750 1.00 90.38 384 LEU A C 1
ATOM 2949 O O . LEU A 1 384 ? -1.678 -10.915 1.747 1.00 90.38 384 LEU A O 1
ATOM 2953 N N . VAL A 1 385 ? -0.684 -9.133 2.674 1.00 89.62 385 VAL A N 1
ATOM 2954 C CA . VAL A 1 385 ? -0.558 -8.401 1.416 1.00 89.62 385 VAL A CA 1
ATOM 2955 C C . VAL A 1 385 ? 0.606 -8.923 0.583 1.00 89.62 385 VAL A C 1
ATOM 2957 O O . VAL A 1 385 ? 1.777 -8.845 0.968 1.00 89.62 385 VAL A O 1
ATOM 2960 N N . CYS A 1 386 ? 0.274 -9.370 -0.621 1.00 87.12 386 CYS A N 1
ATOM 2961 C CA . CYS A 1 386 ? 1.214 -9.815 -1.634 1.00 87.12 386 CYS A CA 1
ATOM 2962 C C . CYS A 1 386 ? 0.883 -9.163 -2.967 1.00 87.12 386 CYS A C 1
ATOM 2964 O O . CYS A 1 386 ? -0.283 -8.930 -3.278 1.00 87.12 386 CYS A O 1
ATOM 2966 N N . TYR A 1 387 ? 1.902 -8.911 -3.778 1.00 86.38 387 TYR A N 1
ATOM 2967 C CA . TYR A 1 387 ? 1.698 -8.497 -5.156 1.00 86.38 387 TYR A CA 1
ATOM 2968 C C . TYR A 1 387 ? 2.634 -9.275 -6.074 1.00 86.38 387 TYR A C 1
ATOM 2970 O O . TYR A 1 387 ? 3.642 -9.836 -5.647 1.00 86.38 387 TYR A O 1
ATOM 2978 N N . ARG A 1 388 ? 2.275 -9.359 -7.352 1.00 84.94 388 ARG A N 1
ATOM 2979 C CA . ARG A 1 388 ? 3.053 -10.110 -8.333 1.00 84.94 388 ARG A CA 1
ATOM 2980 C C . ARG A 1 388 ? 3.951 -9.156 -9.115 1.00 84.94 388 ARG A C 1
ATOM 2982 O O . ARG A 1 388 ? 3.446 -8.243 -9.769 1.00 84.94 388 ARG A O 1
ATOM 2989 N N . MET A 1 389 ? 5.263 -9.376 -9.043 1.00 83.94 389 MET A N 1
ATOM 2990 C CA . MET A 1 389 ? 6.257 -8.529 -9.714 1.00 83.94 389 MET A CA 1
ATOM 2991 C C . MET A 1 389 ? 6.398 -8.884 -11.198 1.00 83.94 389 MET A C 1
ATOM 2993 O O . MET A 1 389 ? 6.572 -7.998 -12.034 1.00 83.94 389 MET A O 1
ATOM 2997 N N . LEU A 1 390 ? 6.298 -10.175 -11.526 1.00 83.19 390 LEU A N 1
ATOM 2998 C CA . LEU A 1 390 ? 6.383 -10.693 -12.892 1.00 83.19 390 LEU A CA 1
ATOM 2999 C C . LEU A 1 390 ? 5.018 -11.181 -13.394 1.00 83.19 390 LEU A C 1
ATOM 3001 O O . LEU A 1 390 ? 4.239 -11.738 -12.618 1.00 83.19 390 LEU A O 1
ATOM 3005 N N . PRO A 1 391 ? 4.711 -11.050 -14.693 1.00 75.25 391 PRO A N 1
ATOM 3006 C CA . PRO A 1 391 ? 3.547 -11.702 -15.286 1.00 75.25 391 PRO A CA 1
ATOM 3007 C C . PRO A 1 391 ? 3.547 -13.213 -15.007 1.00 75.25 391 PRO A C 1
ATOM 3009 O O . PRO A 1 391 ? 4.602 -13.842 -14.921 1.00 75.25 391 PRO A O 1
ATOM 3012 N N . GLN A 1 392 ? 2.361 -13.824 -14.908 1.00 76.38 392 GLN A N 1
ATOM 3013 C CA . GLN A 1 392 ? 2.234 -15.266 -14.632 1.00 76.38 392 GLN A CA 1
ATOM 3014 C C . GLN A 1 392 ? 2.979 -16.130 -15.656 1.00 76.38 392 GLN A C 1
ATOM 3016 O O . GLN A 1 392 ? 3.581 -17.134 -15.291 1.00 76.38 392 GLN A O 1
ATOM 3021 N N . ALA A 1 393 ? 2.989 -15.693 -16.917 1.00 72.50 393 ALA A N 1
ATOM 3022 C CA . ALA A 1 393 ? 3.686 -16.361 -18.012 1.00 72.50 393 ALA A CA 1
ATOM 3023 C C . ALA A 1 393 ? 5.218 -16.416 -17.837 1.00 72.50 393 ALA A C 1
ATOM 3025 O O . ALA A 1 393 ? 5.868 -17.225 -18.484 1.00 72.50 393 ALA A O 1
ATOM 3026 N N . GLN A 1 394 ? 5.797 -15.575 -16.972 1.00 70.44 394 GLN A N 1
ATOM 3027 C CA . GLN A 1 394 ? 7.246 -15.445 -16.766 1.00 70.44 394 GLN A CA 1
ATOM 3028 C C . GLN A 1 394 ? 7.701 -15.969 -15.391 1.00 70.44 394 GLN A C 1
ATOM 3030 O O . GLN A 1 394 ? 8.747 -15.572 -14.886 1.00 70.44 394 GLN A O 1
ATOM 3035 N N . GLY A 1 395 ? 6.902 -16.832 -14.754 1.00 68.25 395 GLY A N 1
ATOM 3036 C CA . GLY A 1 395 ? 7.224 -17.442 -13.457 1.00 68.25 395 GLY A CA 1
ATOM 3037 C C . GLY A 1 395 ? 6.538 -16.792 -12.253 1.00 68.25 395 GLY A C 1
ATOM 3038 O O . GLY A 1 395 ? 6.581 -17.352 -11.164 1.00 68.25 395 GLY A O 1
ATOM 3039 N N . GLY A 1 396 ? 5.847 -15.660 -12.440 1.00 71.56 396 GLY A N 1
ATOM 3040 C CA . GLY A 1 396 ? 4.859 -15.148 -11.486 1.00 71.56 396 GLY A CA 1
ATOM 3041 C C . GLY A 1 396 ? 5.354 -14.923 -10.055 1.00 71.56 396 GLY A C 1
ATOM 3042 O O . GLY A 1 396 ? 4.578 -15.150 -9.126 1.00 71.56 396 GLY A O 1
ATOM 3043 N N . GLU A 1 397 ? 6.605 -14.482 -9.882 1.00 80.25 397 GLU A N 1
ATOM 3044 C CA . GLU A 1 397 ? 7.214 -14.230 -8.571 1.00 80.25 397 GLU A CA 1
ATOM 3045 C C . GLU A 1 397 ? 6.309 -13.313 -7.731 1.00 80.25 397 GLU A C 1
ATOM 3047 O O . GLU A 1 397 ? 6.063 -12.146 -8.069 1.00 80.25 397 GLU A O 1
ATOM 3052 N N . MET A 1 398 ? 5.744 -13.889 -6.668 1.00 81.62 398 MET A N 1
ATOM 3053 C CA . MET A 1 398 ? 4.932 -13.166 -5.702 1.00 81.62 398 MET A CA 1
ATOM 3054 C C . MET A 1 398 ? 5.870 -12.545 -4.688 1.00 81.62 398 MET A C 1
ATOM 3056 O O . MET A 1 398 ? 6.575 -13.248 -3.972 1.00 81.62 398 MET A O 1
ATOM 3060 N N . VAL A 1 399 ? 5.858 -11.223 -4.632 1.00 81.94 399 VAL A N 1
ATOM 3061 C CA . VAL A 1 399 ? 6.602 -10.472 -3.641 1.00 81.94 399 VAL A CA 1
ATOM 3062 C C . VAL A 1 399 ? 5.613 -9.974 -2.615 1.00 81.94 399 VAL A C 1
ATOM 3064 O O . VAL A 1 399 ? 4.739 -9.145 -2.879 1.00 81.94 399 VAL A O 1
ATOM 3067 N N . CYS A 1 400 ? 5.738 -10.509 -1.415 1.00 81.75 400 CYS A N 1
ATOM 3068 C CA . CYS A 1 400 ? 4.986 -10.021 -0.284 1.00 81.75 400 CYS A CA 1
ATOM 3069 C C . CYS A 1 400 ? 5.894 -9.056 0.445 1.00 81.75 400 CYS A C 1
ATOM 3071 O O . CYS A 1 400 ? 7.021 -9.397 0.800 1.00 81.75 400 CYS A O 1
ATOM 3073 N N . GLY A 1 401 ? 5.425 -7.816 0.608 1.00 64.25 401 GLY A N 1
ATOM 3074 C CA . GLY A 1 401 ? 6.287 -6.717 1.035 1.00 64.25 401 GLY A CA 1
ATOM 3075 C C . GLY A 1 401 ? 7.072 -7.055 2.302 1.00 64.25 401 GLY A C 1
ATOM 3076 O O . GLY A 1 401 ? 8.191 -6.592 2.474 1.00 64.25 401 GLY A O 1
ATOM 3077 N N . PHE A 1 402 ? 6.535 -7.887 3.186 1.00 65.56 402 PHE A N 1
ATOM 3078 C CA . PHE A 1 402 ? 7.090 -8.140 4.514 1.00 65.56 402 PHE A CA 1
ATOM 3079 C C . PHE A 1 402 ? 7.982 -9.386 4.630 1.00 65.56 402 PHE A C 1
ATOM 3081 O O . PHE A 1 402 ? 8.449 -9.677 5.724 1.00 65.56 402 PHE A O 1
ATOM 3088 N N . GLU A 1 403 ? 8.249 -10.102 3.535 1.00 54.16 403 GLU A N 1
ATOM 3089 C CA . GLU A 1 403 ? 8.798 -11.467 3.577 1.00 54.16 403 GLU A CA 1
ATOM 3090 C C . GLU A 1 403 ? 10.306 -11.556 3.880 1.00 54.16 403 GLU A C 1
ATOM 3092 O O . GLU A 1 403 ? 10.743 -12.593 4.363 1.00 54.16 403 GLU A O 1
ATOM 3097 N N . GLU A 1 404 ? 11.096 -10.482 3.716 1.00 56.62 404 GLU A N 1
ATOM 3098 C CA . GLU A 1 404 ? 12.543 -10.544 4.019 1.00 56.62 404 GLU A CA 1
ATOM 3099 C C . GLU A 1 404 ? 12.851 -10.788 5.514 1.00 56.62 404 GLU A C 1
ATOM 3101 O O . GLU A 1 404 ? 13.929 -11.284 5.819 1.00 56.62 404 GLU A O 1
ATOM 3106 N N . ASP A 1 405 ? 11.913 -10.527 6.442 1.00 55.97 405 ASP A N 1
ATOM 3107 C CA . ASP A 1 405 ? 12.114 -10.773 7.884 1.00 55.97 405 ASP A CA 1
ATOM 3108 C C . ASP A 1 405 ? 10.833 -11.193 8.666 1.00 55.97 405 ASP A C 1
ATOM 3110 O O . ASP A 1 405 ? 10.831 -11.210 9.903 1.00 55.97 405 ASP A O 1
ATOM 3114 N N . ALA A 1 406 ? 9.704 -11.488 8.004 1.00 55.16 406 ALA A N 1
ATOM 3115 C CA . ALA A 1 406 ? 8.453 -11.816 8.705 1.00 55.16 406 ALA A CA 1
ATOM 3116 C C . ALA A 1 406 ? 8.455 -13.246 9.275 1.00 55.16 406 ALA A C 1
ATOM 3118 O O . ALA A 1 406 ? 8.312 -14.228 8.554 1.00 55.16 406 ALA A O 1
ATOM 3119 N N . HIS A 1 407 ? 8.533 -13.352 10.604 1.00 66.81 407 HIS A N 1
ATOM 3120 C CA . HIS A 1 407 ? 8.423 -14.611 11.353 1.00 66.81 407 HIS A CA 1
ATOM 3121 C C . HIS A 1 407 ? 6.998 -15.192 11.430 1.00 66.81 407 HIS A C 1
ATOM 3123 O O . HIS A 1 407 ? 6.844 -16.311 11.910 1.00 66.81 407 HIS A O 1
ATOM 3129 N N . ILE A 1 408 ? 5.960 -14.461 10.997 1.00 76.00 408 ILE A N 1
ATOM 3130 C CA . ILE A 1 408 ? 4.571 -14.941 11.040 1.00 76.00 408 ILE A CA 1
ATOM 3131 C C . ILE A 1 408 ? 4.188 -15.499 9.663 1.00 76.00 408 ILE A C 1
ATOM 3133 O O . ILE A 1 408 ? 4.056 -14.725 8.712 1.00 76.00 408 ILE A O 1
ATOM 3137 N N . PRO A 1 409 ? 3.939 -16.815 9.534 1.00 85.44 409 PRO A N 1
ATOM 3138 C CA . PRO A 1 409 ? 3.398 -17.383 8.307 1.00 85.44 409 PRO A CA 1
ATOM 3139 C C . PRO A 1 409 ? 2.043 -16.755 7.957 1.00 85.44 409 PRO A C 1
ATOM 3141 O O . PRO A 1 409 ? 1.183 -16.597 8.823 1.00 85.44 409 PRO A O 1
ATOM 3144 N N . LYS A 1 410 ? 1.796 -16.463 6.676 1.00 86.75 410 LYS A N 1
ATOM 3145 C CA . LYS A 1 410 ? 0.522 -15.881 6.198 1.00 86.75 410 LYS A CA 1
ATOM 3146 C C . LYS A 1 410 ? -0.722 -16.659 6.668 1.00 86.75 410 LYS A C 1
ATOM 3148 O O . LYS A 1 410 ? -1.662 -16.015 7.134 1.00 86.75 410 LYS A O 1
ATOM 3153 N N . PRO A 1 411 ? -0.739 -18.012 6.652 1.00 90.19 411 PRO A N 1
ATOM 3154 C CA . PRO A 1 411 ? -1.861 -18.771 7.206 1.00 90.19 411 PRO A CA 1
ATOM 3155 C C . PRO A 1 411 ? -2.092 -18.475 8.691 1.00 90.19 411 PRO A C 1
ATOM 3157 O O . PRO A 1 411 ? -3.231 -18.328 9.117 1.00 90.19 411 PRO A O 1
ATOM 3160 N N . MET A 1 412 ? -1.019 -18.307 9.469 1.00 90.88 412 MET A N 1
ATOM 3161 C CA . MET A 1 412 ? -1.106 -17.957 10.885 1.00 90.88 412 MET A CA 1
ATOM 3162 C C . MET A 1 412 ? -1.673 -16.547 11.077 1.00 90.88 412 MET A C 1
ATOM 3164 O O . MET A 1 412 ? -2.547 -16.367 11.917 1.00 90.88 412 MET A O 1
ATOM 3168 N N . ALA A 1 413 ? -1.243 -15.558 10.284 1.00 90.75 413 ALA A N 1
ATOM 3169 C CA . ALA A 1 413 ? -1.814 -14.207 10.330 1.00 90.75 413 ALA A CA 1
ATOM 3170 C C . ALA A 1 413 ? -3.318 -14.203 9.998 1.00 90.75 413 ALA A C 1
ATOM 3172 O O . ALA A 1 413 ? -4.095 -13.521 10.665 1.00 90.75 413 ALA A O 1
ATOM 3173 N N . CYS A 1 414 ? -3.737 -15.010 9.018 1.00 93.56 414 CYS A N 1
ATOM 3174 C CA . CYS A 1 414 ? -5.143 -15.183 8.658 1.00 93.56 414 CYS A CA 1
ATOM 3175 C C . CYS A 1 414 ? -5.946 -15.825 9.801 1.00 93.56 414 CYS A C 1
ATOM 3177 O O . CYS A 1 414 ? -6.970 -15.280 10.210 1.00 93.56 414 CYS A O 1
ATOM 3179 N N . VAL A 1 415 ? -5.445 -16.921 10.383 1.00 95.38 415 VAL A N 1
ATOM 3180 C CA . VAL A 1 415 ? -6.077 -17.584 11.536 1.00 95.38 415 VAL A CA 1
ATOM 3181 C C . VAL A 1 415 ? -6.172 -16.635 12.728 1.00 95.38 415 VAL A C 1
ATOM 3183 O O . VAL A 1 415 ? -7.244 -16.507 13.312 1.00 95.38 415 VAL A O 1
ATOM 3186 N N . MET A 1 416 ? -5.095 -15.918 13.064 1.00 94.06 416 MET A N 1
ATOM 3187 C CA . MET A 1 416 ? -5.103 -14.932 14.150 1.00 94.06 416 MET A CA 1
ATOM 3188 C C . MET A 1 416 ? -6.131 -13.831 13.904 1.00 94.06 416 MET A C 1
ATOM 3190 O O . MET A 1 416 ? -6.821 -13.433 14.836 1.00 94.06 416 MET A O 1
ATOM 3194 N N . MET A 1 417 ? -6.285 -13.374 12.659 1.00 94.94 417 MET A N 1
ATOM 3195 C CA . MET A 1 417 ? -7.303 -12.384 12.326 1.00 94.94 417 MET A CA 1
ATOM 3196 C C . MET A 1 417 ? -8.706 -12.945 12.565 1.00 94.94 417 MET A C 1
ATOM 3198 O O . MET A 1 417 ? -9.486 -12.313 13.268 1.00 94.94 417 MET A O 1
ATOM 3202 N N . VAL A 1 418 ? -9.018 -14.145 12.062 1.00 96.56 418 VAL A N 1
ATOM 3203 C CA . VAL A 1 418 ? -10.317 -14.803 12.304 1.00 96.56 418 VAL A CA 1
ATOM 3204 C C . VAL A 1 418 ? -10.575 -14.974 13.803 1.00 96.56 418 VAL A C 1
ATOM 3206 O O . VAL A 1 418 ? -11.661 -14.648 14.281 1.00 96.56 418 VAL A O 1
ATOM 3209 N N . VAL A 1 419 ? -9.565 -15.400 14.567 1.00 96.31 419 VAL A N 1
ATOM 3210 C CA . VAL A 1 419 ? -9.644 -15.496 16.030 1.00 96.31 419 VAL A CA 1
ATOM 3211 C C . VAL A 1 419 ? -9.940 -14.133 16.652 1.00 96.31 419 VAL A C 1
ATOM 3213 O O . VAL A 1 419 ? -10.800 -14.063 17.522 1.00 96.31 419 VAL A O 1
ATOM 3216 N N . CYS A 1 420 ? -9.323 -13.038 16.193 1.00 95.38 420 CYS A N 1
ATOM 3217 C CA . CYS A 1 420 ? -9.657 -11.697 16.676 1.00 95.38 420 CYS A CA 1
ATOM 3218 C C . CYS A 1 420 ? -11.141 -11.365 16.460 1.00 95.38 420 CYS A C 1
ATOM 3220 O O . CYS A 1 420 ? -11.775 -10.873 17.391 1.00 95.38 420 CYS A O 1
ATOM 3222 N N . PHE A 1 421 ? -11.716 -11.660 15.287 1.00 96.69 421 PHE A N 1
ATOM 3223 C CA . PHE A 1 421 ? -13.150 -11.447 15.025 1.00 96.69 421 PHE A CA 1
ATOM 3224 C C . PHE A 1 421 ? -14.037 -12.270 15.969 1.00 96.69 421 PHE A C 1
ATOM 3226 O O . PHE A 1 421 ? -14.973 -11.730 16.563 1.00 96.69 421 PHE A O 1
ATOM 3233 N N . LEU A 1 422 ? -13.716 -13.553 16.157 1.00 97.12 422 LEU A N 1
ATOM 3234 C CA . LEU A 1 422 ? -14.465 -14.444 17.046 1.00 97.12 422 LEU A CA 1
ATOM 3235 C C . LEU A 1 422 ? -14.354 -14.026 18.515 1.00 97.12 422 LEU A C 1
ATOM 3237 O O . LEU A 1 422 ? -15.357 -14.015 19.222 1.00 97.12 422 LEU A O 1
ATOM 3241 N N . VAL A 1 423 ? -13.161 -13.639 18.970 1.00 95.69 423 VAL A N 1
ATOM 3242 C CA . VAL A 1 423 ? -12.919 -13.151 20.333 1.00 95.69 423 VAL A CA 1
ATOM 3243 C C . VAL A 1 423 ? -13.643 -11.828 20.564 1.00 95.69 423 VAL A C 1
ATOM 3245 O O . VAL A 1 423 ? -14.285 -11.672 21.597 1.00 95.69 423 VAL A O 1
ATOM 3248 N N . GLY A 1 424 ? -13.606 -10.897 19.607 1.00 94.06 424 GLY A N 1
ATOM 3249 C CA . GLY A 1 424 ? -14.327 -9.626 19.696 1.00 94.06 424 GLY A CA 1
ATOM 3250 C C . GLY A 1 424 ? -15.839 -9.815 19.824 1.00 94.06 424 GLY A C 1
ATOM 3251 O O . GLY A 1 424 ? -16.452 -9.261 20.737 1.00 94.06 424 GLY A O 1
ATOM 3252 N N . ALA A 1 425 ? -16.433 -10.638 18.954 1.00 96.06 425 ALA A N 1
ATOM 3253 C CA . ALA A 1 425 ? -17.864 -10.943 18.998 1.00 96.06 425 ALA A CA 1
ATOM 3254 C C . ALA A 1 425 ? -18.256 -11.762 20.236 1.00 96.06 425 ALA A C 1
ATOM 3256 O O . ALA A 1 425 ? -19.236 -11.442 20.908 1.00 96.06 425 ALA A O 1
ATOM 3257 N N . GLY A 1 426 ? -17.484 -12.803 20.553 1.00 95.69 426 GLY A N 1
ATOM 3258 C CA . GLY A 1 426 ? -17.728 -13.694 21.683 1.00 95.69 426 GLY A CA 1
ATOM 3259 C C . GLY A 1 426 ? -17.625 -12.971 23.022 1.00 95.69 426 GLY A C 1
ATOM 3260 O O . GLY A 1 426 ? -18.499 -13.137 23.867 1.00 95.69 426 GLY A O 1
ATOM 3261 N N . MET A 1 427 ? -16.617 -12.111 23.193 1.00 93.81 427 MET A N 1
ATOM 3262 C CA . MET A 1 427 ? -16.448 -11.294 24.397 1.00 93.81 427 MET A CA 1
ATOM 3263 C C . MET A 1 427 ? -17.671 -10.402 24.630 1.00 93.81 427 MET A C 1
ATOM 3265 O O . MET A 1 427 ? -18.234 -10.407 25.723 1.00 93.81 427 MET A O 1
ATOM 3269 N N . TRP A 1 428 ? -18.144 -9.705 23.594 1.00 92.81 428 TRP A N 1
ATOM 3270 C CA . TRP A 1 428 ? -19.339 -8.871 23.707 1.00 92.81 428 TRP A CA 1
ATOM 3271 C C . TRP A 1 428 ? -20.613 -9.684 23.956 1.00 92.81 428 TRP A C 1
ATOM 3273 O O . TRP A 1 428 ? -21.437 -9.287 24.777 1.00 92.81 428 TRP A O 1
ATOM 3283 N N . ALA A 1 429 ? -20.770 -10.843 23.314 1.00 93.31 429 ALA A N 1
ATOM 3284 C CA . ALA A 1 429 ? -21.898 -11.732 23.577 1.00 93.31 429 ALA A CA 1
ATOM 3285 C C . ALA A 1 429 ? -21.912 -12.223 25.037 1.00 93.31 429 ALA A C 1
ATOM 3287 O O . ALA A 1 429 ? -22.971 -12.279 25.660 1.00 93.31 429 ALA A O 1
ATOM 3288 N N . VAL A 1 430 ? -20.741 -12.536 25.604 1.00 92.06 430 VAL A N 1
ATOM 3289 C CA . VAL A 1 430 ? -20.582 -12.904 27.019 1.00 92.06 430 VAL A CA 1
ATOM 3290 C C . VAL A 1 430 ? -20.920 -11.721 27.926 1.00 92.06 430 VAL A C 1
ATOM 3292 O O . VAL A 1 430 ? -21.719 -11.887 28.845 1.00 92.06 430 VAL A O 1
ATOM 3295 N N . LEU A 1 431 ? -20.389 -10.525 27.648 1.00 89.69 431 LEU A N 1
ATOM 3296 C CA . LEU A 1 431 ? -20.693 -9.311 28.413 1.00 89.69 431 LEU A CA 1
ATOM 3297 C C . LEU A 1 431 ? -22.195 -9.021 28.470 1.00 89.69 431 LEU A C 1
ATOM 3299 O O . LEU A 1 431 ? -22.732 -8.750 29.543 1.00 89.69 431 LEU A O 1
ATOM 3303 N N . LEU A 1 432 ? -22.874 -9.114 27.327 1.00 88.62 432 LEU A N 1
ATOM 3304 C CA . LEU A 1 432 ? -24.304 -8.837 27.219 1.00 88.62 432 LEU A CA 1
ATOM 3305 C C . LEU A 1 432 ? -25.166 -9.895 27.920 1.00 88.62 432 LEU A C 1
ATOM 3307 O O . LEU A 1 432 ? -26.209 -9.550 28.470 1.00 88.62 432 LEU A O 1
ATOM 3311 N N . ARG A 1 433 ? -24.732 -11.164 27.941 1.00 88.75 433 ARG A N 1
ATOM 3312 C CA . ARG A 1 433 ? -25.441 -12.250 28.641 1.00 88.75 433 ARG A CA 1
ATOM 3313 C C . ARG A 1 433 ? -25.247 -12.209 30.154 1.00 88.75 433 ARG A C 1
ATOM 3315 O O . ARG A 1 433 ? -26.217 -12.338 30.888 1.00 88.75 433 ARG A O 1
ATOM 3322 N N . TYR A 1 434 ? -24.011 -12.049 30.623 1.00 82.69 434 TYR A N 1
ATOM 3323 C CA . TYR A 1 434 ? -23.689 -12.159 32.051 1.00 82.69 434 TYR A CA 1
ATOM 3324 C C . TYR A 1 434 ? -24.019 -10.904 32.856 1.00 82.69 434 TYR A C 1
ATOM 3326 O O . TYR A 1 434 ? -24.278 -10.997 34.053 1.00 82.69 434 TYR A O 1
ATOM 3334 N N . ARG A 1 435 ? -23.992 -9.724 32.230 1.00 68.94 435 ARG A N 1
ATOM 3335 C CA . ARG A 1 435 ? -24.196 -8.446 32.924 1.00 68.94 435 ARG A CA 1
ATOM 3336 C C . ARG A 1 435 ? -25.437 -7.685 32.472 1.00 68.94 435 ARG A C 1
ATOM 3338 O O . ARG A 1 435 ? -25.534 -6.490 32.732 1.00 68.94 435 ARG A O 1
ATOM 3345 N N . GLY A 1 436 ? -26.409 -8.380 31.876 1.00 60.06 436 GLY A N 1
ATOM 3346 C CA . GLY A 1 436 ? -27.726 -7.812 31.569 1.00 60.06 436 GLY A CA 1
ATOM 3347 C C . GLY A 1 436 ? -28.388 -7.122 32.772 1.00 60.06 436 GLY A C 1
ATOM 3348 O O . GLY A 1 436 ? -29.052 -6.106 32.565 1.00 60.06 436 GLY A O 1
ATOM 3349 N N . ASP A 1 437 ? -28.094 -7.609 33.990 1.00 58.50 437 ASP A N 1
ATOM 3350 C CA . ASP A 1 437 ? -28.654 -7.123 35.260 1.00 58.50 437 ASP A CA 1
ATOM 3351 C C . ASP A 1 437 ? -27.636 -6.460 36.221 1.00 58.50 437 ASP A C 1
ATOM 3353 O O . ASP A 1 437 ? -28.045 -5.851 37.206 1.00 58.50 437 ASP A O 1
ATOM 3357 N N . SER A 1 438 ? -26.315 -6.524 35.973 1.00 53.03 438 SER A N 1
ATOM 3358 C CA . SER A 1 438 ? -25.287 -6.032 36.922 1.00 53.03 438 SER A CA 1
ATOM 3359 C C . SER A 1 438 ? -24.346 -4.955 36.354 1.00 53.03 438 SER A C 1
ATOM 3361 O O . SER A 1 438 ? -23.244 -5.227 35.877 1.00 53.03 438 SER A O 1
ATOM 3363 N N . SER A 1 439 ? -24.804 -3.703 36.441 1.00 59.59 439 SER A N 1
ATOM 3364 C CA . SER A 1 439 ? -24.093 -2.502 36.937 1.00 59.59 439 SER A CA 1
ATOM 3365 C C . SER A 1 439 ? -22.591 -2.265 36.652 1.00 59.59 439 SER A C 1
ATOM 3367 O O . SER A 1 439 ? -21.973 -1.518 37.407 1.00 59.59 439 SER A O 1
ATOM 3369 N N . SER A 1 440 ? -21.953 -2.798 35.599 1.00 73.44 440 SER A N 1
ATOM 3370 C CA . SER A 1 440 ? -20.662 -2.219 35.176 1.00 73.44 440 SER A CA 1
ATOM 3371 C C . SER A 1 440 ? -20.932 -0.917 34.409 1.00 73.44 440 SER A C 1
ATOM 3373 O O . SER A 1 440 ? -21.576 -0.955 33.352 1.00 73.44 440 SER A O 1
ATOM 3375 N N . PRO A 1 441 ? -20.445 0.242 34.896 1.00 75.88 441 PRO A N 1
ATOM 3376 C CA . PRO A 1 441 ? -20.717 1.538 34.274 1.00 75.88 441 PRO A CA 1
ATOM 3377 C C . PRO A 1 441 ? -20.308 1.577 32.798 1.00 75.88 441 PRO A C 1
ATOM 3379 O O . PRO A 1 441 ? -21.023 2.147 31.979 1.00 75.88 441 PRO A O 1
ATOM 3382 N N . GLY A 1 442 ? -19.212 0.901 32.430 1.00 73.25 442 GLY A N 1
ATOM 3383 C CA . GLY A 1 442 ? -18.721 0.854 31.052 1.00 73.25 442 GLY A CA 1
ATOM 3384 C C . GLY A 1 442 ? -19.616 0.093 30.071 1.00 73.25 442 GLY A C 1
ATOM 3385 O O . GLY A 1 442 ? -19.792 0.540 28.938 1.00 73.25 442 GLY A O 1
ATOM 3386 N N . VAL A 1 443 ? -20.226 -1.024 30.485 1.00 78.62 443 VAL A N 1
ATOM 3387 C CA . VAL A 1 443 ? -21.145 -1.774 29.606 1.00 78.62 443 VAL A CA 1
ATOM 3388 C C . VAL A 1 443 ? -22.440 -0.993 29.433 1.00 78.62 443 VAL A C 1
ATOM 3390 O O . VAL A 1 443 ? -22.936 -0.865 28.312 1.00 78.62 443 VAL A O 1
ATOM 3393 N N . MET A 1 444 ? -22.956 -0.407 30.518 1.00 77.94 444 MET A N 1
ATOM 3394 C CA . MET A 1 444 ? -24.119 0.472 30.434 1.00 77.94 444 MET A CA 1
ATOM 3395 C C . MET A 1 444 ? -23.834 1.685 29.554 1.00 77.94 444 MET A C 1
ATOM 3397 O O . MET A 1 444 ? -24.645 1.999 28.696 1.00 77.94 444 MET A O 1
ATOM 3401 N N . TYR A 1 445 ? -22.674 2.326 29.682 1.00 76.19 445 TYR A N 1
ATOM 3402 C CA . TYR A 1 445 ? -22.326 3.508 28.893 1.00 76.19 445 TYR A CA 1
ATOM 3403 C C . TYR A 1 445 ? -22.495 3.311 27.381 1.00 76.19 445 TYR A C 1
ATOM 3405 O O . TYR A 1 445 ? -23.073 4.167 26.709 1.00 76.19 445 TYR A O 1
ATOM 3413 N N . LEU A 1 446 ? -22.025 2.179 26.850 1.00 76.75 446 LEU A N 1
ATOM 3414 C CA . LEU A 1 446 ? -22.122 1.882 25.419 1.00 76.75 446 LEU A CA 1
ATOM 3415 C C . LEU A 1 446 ? -23.496 1.343 25.016 1.00 76.75 446 LEU A C 1
ATOM 3417 O O . LEU A 1 446 ? -23.969 1.640 23.923 1.00 76.75 446 LEU A O 1
ATOM 3421 N N . THR A 1 447 ? -24.155 0.579 25.889 1.00 83.19 447 THR A N 1
ATOM 3422 C CA . THR A 1 447 ? -25.422 -0.087 25.547 1.00 83.19 447 THR A CA 1
ATOM 3423 C C . THR A 1 447 ? -26.667 0.753 25.819 1.00 83.19 447 THR A C 1
ATOM 3425 O O . THR A 1 447 ? -27.708 0.497 25.223 1.00 83.19 447 THR A O 1
ATOM 3428 N N . ASN A 1 448 ? -26.575 1.786 26.660 1.00 82.19 448 ASN A N 1
ATOM 3429 C CA . ASN A 1 448 ? -27.709 2.626 27.065 1.00 82.19 448 ASN A CA 1
ATOM 3430 C C . ASN A 1 448 ? -28.259 3.499 25.922 1.00 82.19 448 ASN A C 1
ATOM 3432 O O . ASN A 1 448 ? -29.350 4.053 26.017 1.00 82.19 448 ASN A O 1
ATOM 3436 N N . ALA A 1 449 ? -27.509 3.629 24.826 1.00 82.81 449 ALA A N 1
ATOM 3437 C CA . ALA A 1 449 ? -27.984 4.265 23.602 1.00 82.81 449 ALA A CA 1
ATOM 3438 C C . ALA A 1 449 ? -28.973 3.393 22.806 1.00 82.81 449 ALA A C 1
ATOM 3440 O O . ALA A 1 449 ? -29.695 3.921 21.954 1.00 82.81 449 ALA A O 1
ATOM 3441 N N . TYR A 1 450 ? -28.983 2.080 23.049 1.00 86.88 450 TYR A N 1
ATOM 3442 C CA . TYR A 1 450 ? -29.744 1.117 22.265 1.00 86.88 450 TYR A CA 1
ATOM 3443 C C . TYR A 1 450 ? -31.059 0.725 22.937 1.00 86.88 450 TYR A C 1
ATOM 3445 O O . TYR A 1 450 ? -31.189 0.758 24.163 1.00 86.88 450 TYR A O 1
ATOM 3453 N N . THR A 1 451 ? -32.033 0.300 22.133 1.00 88.44 451 THR A N 1
ATOM 3454 C CA . THR A 1 451 ? -33.217 -0.394 22.652 1.00 88.44 451 THR A CA 1
ATOM 3455 C C . THR A 1 451 ? -32.799 -1.706 23.328 1.00 88.44 451 THR A C 1
ATOM 3457 O O . THR A 1 451 ? -31.768 -2.300 23.000 1.00 88.44 451 THR A O 1
ATOM 3460 N N . THR A 1 452 ? -33.591 -2.177 24.294 1.00 86.06 452 THR A N 1
ATOM 3461 C CA . THR A 1 452 ? -33.314 -3.422 25.036 1.00 86.06 452 THR A CA 1
ATOM 3462 C C . THR A 1 452 ? -33.158 -4.627 24.107 1.00 86.06 452 THR A C 1
ATOM 3464 O O . THR A 1 452 ? -32.272 -5.453 24.322 1.00 86.06 452 THR A O 1
ATOM 3467 N N . GLU A 1 453 ? -33.952 -4.678 23.039 1.00 88.31 453 GLU A N 1
ATOM 3468 C CA . GLU A 1 453 ? -33.920 -5.724 22.012 1.00 88.31 453 GLU A CA 1
ATOM 3469 C C . GLU A 1 453 ? -32.675 -5.642 21.114 1.00 88.31 453 GLU A C 1
ATOM 3471 O O . GLU A 1 453 ? -32.173 -6.662 20.645 1.00 88.31 453 GLU A O 1
ATOM 3476 N N . CYS A 1 454 ? -32.119 -4.442 20.916 1.00 90.06 454 CYS A N 1
ATOM 3477 C CA . CYS A 1 454 ? -30.973 -4.207 20.037 1.00 90.06 454 CYS A CA 1
ATOM 3478 C C . CYS A 1 454 ? -29.637 -4.054 20.779 1.00 90.06 454 CYS A C 1
ATOM 3480 O O . CYS A 1 454 ? -28.670 -3.581 20.189 1.00 90.06 454 CYS A O 1
ATOM 3482 N N . ARG A 1 455 ? -29.506 -4.492 22.040 1.00 87.44 455 ARG A N 1
ATOM 3483 C CA . ARG A 1 455 ? -28.218 -4.420 22.770 1.00 87.44 455 ARG A CA 1
ATOM 3484 C C . ARG A 1 455 ? -27.069 -5.154 22.063 1.00 87.44 455 ARG A C 1
ATOM 3486 O O . ARG A 1 455 ? -25.919 -4.736 22.157 1.00 87.44 455 ARG A O 1
ATOM 3493 N N . MET A 1 456 ? -27.383 -6.209 21.304 1.00 90.00 456 MET A N 1
ATOM 3494 C CA . MET A 1 456 ? -26.417 -6.957 20.482 1.00 90.00 456 MET A CA 1
ATOM 3495 C C . MET A 1 456 ? -25.836 -6.133 19.322 1.00 90.00 456 MET A C 1
ATOM 3497 O O . MET A 1 456 ? -24.846 -6.543 18.719 1.00 90.00 456 MET A O 1
ATOM 3501 N N . TRP A 1 457 ? -26.408 -4.965 19.019 1.00 91.94 457 TRP A N 1
ATOM 3502 C CA . TRP A 1 457 ? -25.941 -4.080 17.957 1.00 91.94 457 TRP A CA 1
ATOM 3503 C C . TRP A 1 457 ? -24.487 -3.626 18.143 1.00 91.94 457 TRP A C 1
ATOM 3505 O O . TRP A 1 457 ? -23.781 -3.408 17.158 1.00 91.94 457 TRP A O 1
ATOM 3515 N N . GLU A 1 458 ? -23.997 -3.562 19.382 1.00 89.19 458 GLU A N 1
ATOM 3516 C CA . GLU A 1 458 ? -22.602 -3.209 19.663 1.00 89.19 458 GLU A CA 1
ATOM 3517 C C . GLU A 1 458 ? -21.605 -4.212 19.052 1.00 89.19 458 GLU A C 1
ATOM 3519 O O . GLU A 1 458 ? -20.547 -3.816 18.560 1.00 89.19 458 GLU A O 1
ATOM 3524 N N . ILE A 1 459 ? -21.975 -5.499 18.967 1.00 93.00 459 ILE A N 1
ATOM 3525 C CA . ILE A 1 459 ? -21.179 -6.517 18.261 1.00 93.00 459 ILE A CA 1
ATOM 3526 C C . ILE A 1 459 ? -21.058 -6.145 16.783 1.00 93.00 459 ILE A C 1
ATOM 3528 O O . ILE A 1 459 ? -19.959 -6.149 16.233 1.00 93.00 459 ILE A O 1
ATOM 3532 N N . THR A 1 460 ? -22.169 -5.771 16.144 1.00 92.44 460 THR A N 1
ATOM 3533 C CA . THR A 1 460 ? -22.191 -5.335 14.741 1.00 92.44 460 THR A CA 1
ATOM 3534 C C . THR A 1 460 ? -21.314 -4.101 14.530 1.00 92.44 460 THR A C 1
ATOM 3536 O O . THR A 1 460 ? -20.561 -4.038 13.556 1.00 92.44 460 THR A O 1
ATOM 3539 N N . VAL A 1 461 ? -21.357 -3.131 15.451 1.00 90.31 461 VAL A N 1
ATOM 3540 C CA . VAL A 1 461 ? -20.518 -1.923 15.397 1.00 90.31 461 VAL A CA 1
ATOM 3541 C C . VAL A 1 461 ? -19.031 -2.279 15.457 1.00 90.31 461 VAL A C 1
ATOM 3543 O O . VAL A 1 461 ? -18.255 -1.777 14.637 1.00 90.31 461 VAL A O 1
ATOM 3546 N N . LEU A 1 462 ? -18.627 -3.156 16.381 1.00 91.38 462 LEU A N 1
ATOM 3547 C CA . LEU A 1 462 ? -17.239 -3.604 16.499 1.00 91.38 462 LEU A CA 1
ATOM 3548 C C . LEU A 1 462 ? -16.792 -4.394 15.262 1.00 91.38 462 LEU A C 1
ATOM 3550 O O . LEU A 1 462 ? -15.760 -4.069 14.671 1.00 91.38 462 LEU A O 1
ATOM 3554 N N . LEU A 1 463 ? -17.581 -5.383 14.831 1.00 93.69 463 LEU A N 1
ATOM 3555 C CA . LEU A 1 463 ? -17.279 -6.210 13.660 1.00 93.69 463 LEU A CA 1
ATOM 3556 C C . LEU A 1 463 ? -17.127 -5.362 12.397 1.00 93.69 463 LEU A C 1
ATOM 3558 O O . LEU A 1 463 ? -16.204 -5.587 11.617 1.00 93.69 463 LEU A O 1
ATOM 3562 N N . ARG A 1 464 ? -17.967 -4.335 12.224 1.00 93.31 464 ARG A N 1
ATOM 3563 C CA . ARG A 1 464 ? -17.839 -3.370 11.128 1.00 93.31 464 ARG A CA 1
ATOM 3564 C C . ARG A 1 464 ? -16.506 -2.625 11.172 1.00 93.31 464 ARG A C 1
ATOM 3566 O O . ARG A 1 464 ? -15.834 -2.544 10.148 1.00 93.31 464 ARG A O 1
ATOM 3573 N N . LYS A 1 465 ? -16.110 -2.085 12.332 1.00 89.38 465 LYS A N 1
ATOM 3574 C CA . LYS A 1 465 ? -14.821 -1.380 12.492 1.00 89.38 465 LYS A CA 1
ATOM 3575 C C . LYS A 1 465 ? -13.647 -2.301 12.151 1.00 89.38 465 LYS A C 1
ATOM 3577 O O . LYS A 1 465 ? -12.746 -1.904 11.417 1.00 89.38 465 LYS A O 1
ATOM 3582 N N . MET A 1 466 ? -13.682 -3.537 12.646 1.00 93.75 466 MET A N 1
ATOM 3583 C CA . MET A 1 466 ? -12.658 -4.546 12.368 1.00 93.75 466 MET A CA 1
ATOM 3584 C C . MET A 1 466 ? -12.614 -4.923 10.885 1.00 93.75 466 MET A C 1
ATOM 3586 O O . MET A 1 466 ? -11.526 -5.012 10.324 1.00 93.75 466 MET A O 1
ATOM 3590 N N . ALA A 1 467 ? -13.769 -5.092 10.234 1.00 94.56 467 ALA A N 1
ATOM 3591 C CA . ALA A 1 467 ? -13.861 -5.402 8.809 1.00 94.56 467 ALA A CA 1
ATOM 3592 C C . ALA A 1 467 ? -13.302 -4.270 7.939 1.00 94.56 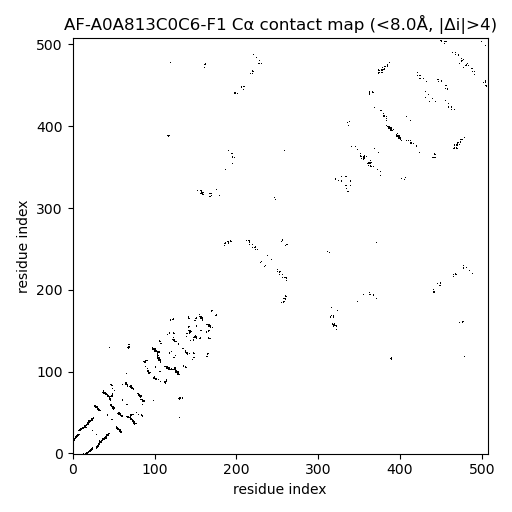467 ALA A C 1
ATOM 3594 O O . ALA A 1 467 ? -12.494 -4.533 7.053 1.00 94.56 467 ALA A O 1
ATOM 3595 N N . LEU A 1 468 ? -13.660 -3.013 8.226 1.00 91.12 468 LEU A N 1
ATOM 3596 C CA . LEU A 1 468 ? -13.112 -1.846 7.524 1.00 91.12 468 LEU A CA 1
ATOM 3597 C C . LEU A 1 468 ? -11.586 -1.778 7.669 1.00 91.12 468 LEU A C 1
ATOM 3599 O O . LEU A 1 468 ? -10.871 -1.639 6.678 1.00 91.12 468 LEU A O 1
ATOM 3603 N N . MET A 1 469 ? -11.077 -1.952 8.890 1.00 89.88 469 MET A N 1
ATOM 3604 C CA . MET A 1 469 ? -9.639 -1.981 9.165 1.00 89.88 469 MET A CA 1
ATOM 3605 C C . MET A 1 469 ? -8.920 -3.145 8.466 1.00 89.88 469 MET A C 1
ATOM 3607 O O . MET A 1 469 ? -7.842 -2.952 7.906 1.00 89.88 469 MET A O 1
ATOM 3611 N N . ALA A 1 470 ? -9.514 -4.339 8.454 1.00 92.94 470 ALA A N 1
ATOM 3612 C CA . ALA A 1 470 ? -8.961 -5.502 7.767 1.00 92.94 470 ALA A CA 1
ATOM 3613 C C . ALA A 1 470 ? -8.918 -5.294 6.245 1.00 92.94 470 ALA A C 1
ATOM 3615 O O . ALA A 1 470 ? -7.879 -5.530 5.634 1.00 92.94 470 ALA A O 1
ATOM 3616 N N . VAL A 1 471 ? -9.996 -4.785 5.639 1.00 93.19 471 VAL A N 1
ATOM 3617 C CA . VAL A 1 471 ? -10.047 -4.458 4.203 1.00 93.19 471 VAL A CA 1
ATOM 3618 C C . VAL A 1 471 ? -8.980 -3.427 3.842 1.00 93.19 471 VAL A C 1
ATOM 3620 O O . VAL A 1 471 ? -8.239 -3.637 2.887 1.00 93.19 471 VAL A O 1
ATOM 3623 N N . ASN A 1 472 ? -8.832 -2.367 4.640 1.00 89.06 472 ASN A N 1
ATOM 3624 C CA . ASN A 1 472 ? -7.799 -1.349 4.427 1.00 89.06 472 ASN A CA 1
ATOM 3625 C C . ASN A 1 472 ? -6.376 -1.901 4.494 1.00 89.06 472 ASN A C 1
ATOM 3627 O O . ASN A 1 472 ? -5.487 -1.413 3.798 1.00 89.06 472 ASN A O 1
ATOM 3631 N N . ALA A 1 473 ? -6.152 -2.898 5.346 1.00 89.62 473 ALA A N 1
ATOM 3632 C CA . ALA A 1 473 ? -4.857 -3.537 5.480 1.00 89.62 473 ALA A CA 1
ATOM 3633 C C . ALA A 1 473 ? -4.568 -4.517 4.337 1.00 89.62 473 ALA A C 1
ATOM 3635 O O . ALA A 1 473 ? -3.462 -4.496 3.807 1.00 89.62 473 ALA A O 1
ATOM 3636 N N . ILE A 1 474 ? -5.539 -5.365 3.976 1.00 92.88 474 ILE A N 1
ATOM 3637 C CA . ILE A 1 474 ? -5.389 -6.453 2.994 1.00 92.88 474 ILE A CA 1
ATOM 3638 C C . ILE A 1 474 ? -5.393 -5.917 1.557 1.00 92.88 474 ILE A C 1
ATOM 3640 O O . ILE A 1 474 ? -4.669 -6.425 0.701 1.00 92.88 474 ILE A O 1
ATOM 3644 N N . LEU A 1 475 ? -6.195 -4.885 1.288 1.00 91.81 475 LEU A N 1
ATOM 3645 C CA . LEU A 1 475 ? -6.340 -4.259 -0.022 1.00 91.81 475 LEU A CA 1
ATOM 3646 C C . LEU A 1 475 ? -5.761 -2.842 0.029 1.00 91.81 475 LEU A C 1
ATOM 3648 O O . LEU A 1 475 ? -6.518 -1.873 0.088 1.00 91.81 475 LEU A O 1
ATOM 3652 N N . PRO A 1 476 ? -4.424 -2.678 0.025 1.00 88.00 476 PRO A N 1
ATOM 3653 C CA . PRO A 1 476 ? -3.846 -1.349 0.034 1.00 88.00 476 PRO A CA 1
ATOM 3654 C C . PRO A 1 476 ? -4.235 -0.616 -1.247 1.00 88.00 476 PRO A C 1
ATOM 3656 O O . PRO A 1 476 ? -4.131 -1.138 -2.364 1.00 88.00 476 PRO A O 1
ATOM 3659 N N . VAL A 1 477 ? -4.618 0.639 -1.068 1.00 84.75 477 VAL A N 1
ATOM 3660 C CA . VAL A 1 477 ? -5.147 1.501 -2.123 1.00 84.75 477 VAL A CA 1
ATOM 3661 C C . VAL A 1 477 ? -4.238 1.613 -3.346 1.00 84.75 477 VAL A C 1
ATOM 3663 O O . VAL A 1 477 ? -4.712 1.715 -4.470 1.00 84.75 477 VAL A O 1
ATOM 3666 N N . THR A 1 478 ? -2.918 1.526 -3.170 1.00 83.44 478 THR A N 1
ATOM 3667 C CA . THR A 1 478 ? -1.979 1.632 -4.295 1.00 83.44 478 THR A CA 1
ATOM 3668 C C . THR A 1 478 ? -1.943 0.406 -5.198 1.00 83.44 478 THR A C 1
ATOM 3670 O O . THR A 1 478 ? -1.432 0.508 -6.309 1.00 83.44 478 THR A O 1
ATOM 3673 N N . LEU A 1 479 ? -2.450 -0.740 -4.736 1.00 85.25 479 LEU A N 1
ATOM 3674 C CA . LEU A 1 479 ? -2.542 -1.961 -5.538 1.00 85.25 479 LEU A CA 1
ATOM 3675 C C . LEU A 1 479 ? -3.961 -2.206 -6.042 1.00 85.25 479 LEU A C 1
ATOM 3677 O O . LEU A 1 479 ? -4.149 -2.548 -7.208 1.00 85.25 479 LEU A O 1
ATOM 3681 N N . HIS A 1 480 ? -4.948 -2.040 -5.160 1.00 87.44 480 HIS A N 1
ATOM 3682 C CA . HIS A 1 480 ? -6.318 -2.493 -5.384 1.00 87.44 480 HIS A CA 1
ATOM 3683 C C . HIS A 1 480 ? -7.349 -1.425 -4.995 1.00 87.44 480 HIS A C 1
ATOM 3685 O O . HIS A 1 480 ? -8.333 -1.741 -4.333 1.00 87.44 480 HIS A O 1
ATOM 3691 N N . ALA A 1 481 ? -7.147 -0.167 -5.412 1.00 86.25 481 ALA A N 1
ATOM 3692 C CA . ALA A 1 481 ? -8.054 0.945 -5.095 1.00 86.25 481 ALA A CA 1
ATOM 3693 C C . ALA A 1 481 ? -9.531 0.625 -5.378 1.00 86.25 481 ALA A C 1
ATOM 3695 O O . ALA A 1 481 ? -10.379 0.850 -4.522 1.00 86.25 481 ALA A O 1
ATOM 3696 N N . SER A 1 482 ? -9.845 0.077 -6.558 1.00 88.38 482 SER A N 1
ATOM 3697 C CA . SER A 1 482 ? -11.228 -0.235 -6.943 1.00 88.38 482 SER A CA 1
ATOM 3698 C C . SER A 1 482 ? -11.858 -1.282 -6.026 1.00 88.38 482 SER A C 1
ATOM 3700 O O . SER A 1 482 ? -12.908 -1.020 -5.449 1.00 88.38 482 SER A O 1
ATOM 3702 N N . MET A 1 483 ? -11.187 -2.422 -5.828 1.00 91.31 483 MET A N 1
ATOM 3703 C CA . MET A 1 483 ? -11.671 -3.496 -4.952 1.00 91.31 483 MET A CA 1
ATOM 3704 C C . MET A 1 483 ? -11.785 -3.032 -3.498 1.00 91.31 483 MET A C 1
ATOM 3706 O O . MET A 1 483 ? -12.760 -3.351 -2.829 1.00 91.31 483 MET A O 1
ATOM 3710 N N . GLN A 1 484 ? -10.822 -2.246 -3.004 1.00 90.12 484 GLN A N 1
ATOM 3711 C CA . GLN A 1 484 ? -10.884 -1.684 -1.656 1.00 90.12 484 GLN A CA 1
ATOM 3712 C C . GLN A 1 484 ? -12.126 -0.797 -1.493 1.00 90.12 484 GLN A C 1
ATOM 3714 O O . GLN A 1 484 ? -12.887 -0.975 -0.544 1.00 90.12 484 GLN A O 1
ATOM 3719 N N . MET A 1 485 ? -12.351 0.134 -2.425 1.00 88.75 485 MET A N 1
ATOM 3720 C CA . MET A 1 485 ? -13.497 1.047 -2.389 1.00 88.75 485 MET A CA 1
ATOM 3721 C C . MET A 1 485 ? -14.827 0.305 -2.536 1.00 88.75 485 MET A C 1
ATOM 3723 O O . MET A 1 485 ? -15.789 0.645 -1.849 1.00 88.75 485 MET A O 1
ATOM 3727 N N . GLU A 1 486 ? -14.880 -0.728 -3.373 1.00 92.88 486 GLU A N 1
ATOM 3728 C CA . GLU A 1 486 ? -16.042 -1.604 -3.519 1.00 92.88 486 GLU A CA 1
ATOM 3729 C C . GLU A 1 486 ? -16.346 -2.351 -2.212 1.00 92.88 486 GLU A C 1
ATOM 3731 O O . GLU A 1 486 ? -17.462 -2.259 -1.702 1.00 92.88 486 GLU A O 1
ATOM 3736 N N . CYS A 1 487 ? -15.350 -3.002 -1.599 1.00 94.31 487 CYS A N 1
ATOM 3737 C CA . CYS A 1 487 ? -15.517 -3.701 -0.324 1.00 94.31 487 CYS A CA 1
ATOM 3738 C C . CYS A 1 487 ? -15.945 -2.757 0.809 1.00 94.31 487 CYS A C 1
ATOM 3740 O O . CYS A 1 487 ? -16.863 -3.082 1.562 1.00 94.31 487 CYS A O 1
ATOM 3742 N N . ILE A 1 488 ? -15.321 -1.577 0.926 1.00 90.56 488 ILE A N 1
ATOM 3743 C CA . ILE A 1 488 ? -15.719 -0.556 1.908 1.00 90.56 488 ILE A CA 1
ATOM 3744 C C . ILE A 1 488 ? -17.172 -0.134 1.666 1.00 90.56 488 ILE A C 1
ATOM 3746 O O . ILE A 1 488 ? -17.966 -0.110 2.606 1.00 90.56 488 ILE A O 1
ATOM 3750 N N . SER A 1 489 ? -17.545 0.142 0.415 1.00 90.88 489 SER A N 1
ATOM 3751 C CA . SER A 1 489 ? -18.907 0.549 0.057 1.00 90.88 489 SER A CA 1
ATOM 3752 C C . SER A 1 489 ? -19.930 -0.535 0.393 1.00 90.88 489 SER A C 1
ATOM 3754 O O . SER A 1 489 ? -20.970 -0.223 0.969 1.00 90.88 489 SER A O 1
ATOM 3756 N N . MET A 1 490 ? -19.624 -1.809 0.124 1.00 95.19 490 MET A N 1
ATOM 3757 C CA . MET A 1 490 ? -20.481 -2.936 0.503 1.00 95.19 490 MET A CA 1
ATOM 3758 C C . MET A 1 490 ? -20.652 -3.040 2.022 1.00 95.19 490 MET A C 1
ATOM 3760 O O . MET A 1 490 ? -21.781 -3.160 2.496 1.00 95.19 490 MET A O 1
ATOM 3764 N N . ILE A 1 491 ? -19.568 -2.934 2.803 1.00 93.62 491 ILE A N 1
ATOM 3765 C CA . ILE A 1 491 ? -19.638 -2.966 4.276 1.00 93.62 491 ILE A CA 1
ATOM 3766 C C . ILE A 1 491 ? -20.538 -1.840 4.797 1.00 93.62 491 ILE A C 1
ATOM 3768 O O . ILE A 1 491 ? -21.371 -2.063 5.682 1.00 93.62 491 ILE A O 1
ATOM 3772 N N . LEU A 1 492 ? -20.399 -0.630 4.251 1.00 90.19 492 LEU A N 1
ATOM 3773 C CA . LEU A 1 492 ? -21.193 0.526 4.664 1.00 90.19 492 LEU A CA 1
ATOM 3774 C C . LEU A 1 492 ? -22.652 0.413 4.240 1.00 90.19 492 LEU A C 1
ATOM 3776 O O . LEU A 1 492 ? -23.528 0.735 5.040 1.00 90.19 492 LEU A O 1
ATOM 3780 N N . LEU A 1 493 ? -22.923 -0.090 3.037 1.00 92.75 493 LEU A N 1
ATOM 3781 C CA . LEU A 1 493 ? -24.279 -0.323 2.554 1.00 92.75 493 LEU A CA 1
ATOM 3782 C C . LEU A 1 493 ? -24.998 -1.366 3.415 1.00 92.75 493 LEU A C 1
ATOM 3784 O O . LEU A 1 493 ? -26.107 -1.108 3.875 1.00 92.75 493 LEU A O 1
ATOM 3788 N N . ILE A 1 494 ? -24.352 -2.499 3.707 1.00 94.38 494 ILE A N 1
ATOM 3789 C CA . ILE A 1 494 ? -24.895 -3.526 4.611 1.00 94.38 494 ILE A CA 1
ATOM 3790 C C . ILE A 1 494 ? -25.168 -2.914 5.987 1.00 94.38 494 ILE A C 1
ATOM 3792 O O . ILE A 1 494 ? -26.251 -3.083 6.542 1.00 94.38 494 ILE A O 1
ATOM 3796 N N . SER A 1 495 ? -24.221 -2.135 6.510 1.00 90.81 495 SER A N 1
ATOM 3797 C CA . SER A 1 495 ? -24.371 -1.465 7.803 1.00 90.81 495 SER A CA 1
ATOM 3798 C C . SER A 1 495 ? -25.531 -0.470 7.824 1.00 90.81 495 SER A C 1
ATOM 3800 O O . SER A 1 495 ? -26.235 -0.377 8.827 1.00 90.81 495 SER A O 1
ATOM 3802 N N . LEU A 1 496 ? -25.740 0.270 6.732 1.00 90.25 496 LEU A N 1
ATOM 3803 C CA . LEU A 1 496 ? -26.841 1.216 6.578 1.00 90.25 496 LEU A CA 1
ATOM 3804 C C . LEU A 1 496 ? -28.185 0.490 6.515 1.00 90.25 496 LEU A C 1
ATOM 3806 O O . LEU A 1 496 ? -29.113 0.873 7.224 1.00 90.25 496 LEU A O 1
ATOM 3810 N N . VAL A 1 497 ? -28.275 -0.577 5.716 1.00 94.00 497 VAL A N 1
ATOM 3811 C CA . VAL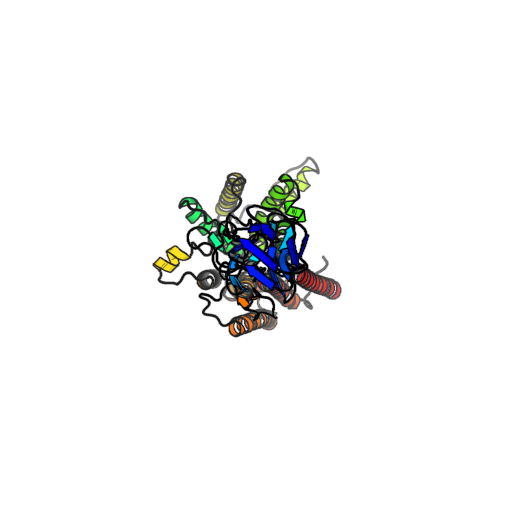 A 1 497 ? -29.478 -1.412 5.604 1.00 94.00 497 VAL A CA 1
ATOM 3812 C C . VAL A 1 497 ? -29.827 -2.019 6.958 1.00 94.00 497 VAL A C 1
ATOM 3814 O O . VAL A 1 497 ? -30.970 -1.910 7.395 1.00 94.00 497 VAL A O 1
ATOM 3817 N N . MET A 1 498 ? -28.850 -2.599 7.658 1.00 92.62 498 MET A N 1
ATOM 3818 C CA . MET A 1 498 ? -29.068 -3.148 8.995 1.00 92.62 498 MET A CA 1
ATOM 3819 C C . MET A 1 498 ? -29.496 -2.056 9.987 1.00 92.62 498 MET A C 1
ATOM 3821 O O . MET A 1 498 ? -30.433 -2.267 10.748 1.00 92.62 498 MET A O 1
ATOM 3825 N N . ASN A 1 499 ? -28.872 -0.872 9.955 1.00 89.88 499 ASN A N 1
ATOM 3826 C CA . ASN A 1 499 ? -29.229 0.231 10.852 1.00 89.88 499 ASN A CA 1
ATOM 3827 C C . ASN A 1 499 ? -30.659 0.728 10.598 1.00 89.88 499 ASN A C 1
ATOM 3829 O O . ASN A 1 499 ? -31.399 0.990 11.540 1.00 89.88 499 ASN A O 1
ATOM 3833 N N . HIS A 1 500 ? -31.060 0.821 9.328 1.00 92.00 500 HIS A N 1
ATOM 3834 C CA . HIS A 1 500 ? -32.413 1.205 8.941 1.00 92.00 500 HIS A CA 1
ATOM 3835 C C . HIS A 1 500 ? -33.453 0.157 9.358 1.00 92.00 500 HIS A C 1
ATOM 3837 O O . HIS A 1 500 ? -34.517 0.517 9.847 1.00 92.00 500 HIS A O 1
ATOM 3843 N N . ARG A 1 501 ? -33.144 -1.137 9.194 1.00 93.94 501 ARG A N 1
ATOM 3844 C CA . ARG A 1 501 ? -34.056 -2.241 9.532 1.00 93.94 501 ARG A CA 1
ATOM 3845 C C . ARG A 1 501 ? -34.211 -2.453 11.034 1.00 93.94 501 ARG A C 1
ATOM 3847 O O . ARG A 1 501 ? -35.317 -2.727 11.480 1.00 93.94 501 ARG A O 1
ATOM 3854 N N . CYS A 1 502 ? -33.120 -2.358 11.790 1.00 92.38 502 CYS A N 1
ATOM 3855 C CA . CYS A 1 502 ? -33.134 -2.605 13.230 1.00 92.38 502 CYS A CA 1
ATOM 3856 C C . CYS A 1 502 ? -33.532 -1.371 14.043 1.00 92.38 502 CYS A C 1
ATOM 3858 O O . CYS A 1 502 ? -33.960 -1.539 15.177 1.00 92.38 502 CYS A O 1
ATOM 3860 N N . ALA A 1 503 ? -33.357 -0.157 13.496 1.00 91.88 503 ALA A N 1
ATOM 3861 C CA . ALA A 1 503 ? -33.565 1.110 14.203 1.00 91.88 503 ALA A CA 1
ATOM 3862 C C . ALA A 1 503 ? -33.048 1.055 15.661 1.00 91.88 503 ALA A C 1
ATOM 3864 O O . ALA A 1 503 ? -33.801 1.287 16.604 1.00 91.88 503 ALA A O 1
ATOM 3865 N N . PRO A 1 504 ? -31.764 0.700 15.871 1.00 89.12 504 PRO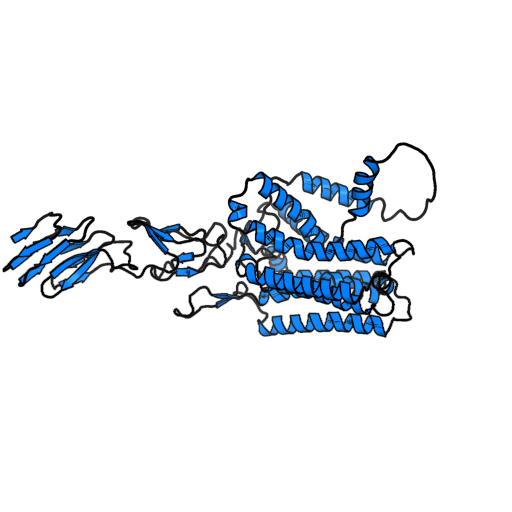 A N 1
ATOM 3866 C CA . PRO A 1 504 ? -31.281 0.211 17.163 1.00 89.12 504 PRO A CA 1
ATOM 3867 C C . PRO A 1 504 ? -31.266 1.283 18.257 1.00 89.12 504 PRO A C 1
ATOM 3869 O O . PRO A 1 504 ? -31.118 0.952 19.429 1.00 89.12 504 PRO A O 1
ATOM 3872 N N . TYR A 1 505 ? -31.382 2.558 17.888 1.00 88.69 505 TYR A N 1
ATOM 3873 C CA . TYR A 1 505 ? -31.312 3.696 18.796 1.00 88.69 505 TYR A CA 1
ATOM 3874 C C . TYR A 1 505 ? -32.696 4.075 19.320 1.00 88.69 505 TYR A C 1
ATOM 3876 O O . TYR A 1 505 ? -33.661 4.134 18.562 1.00 88.69 505 TYR A O 1
ATOM 3884 N N . VAL A 1 506 ? -32.778 4.405 20.609 1.00 84.44 506 VAL A N 1
ATOM 3885 C CA . VAL A 1 506 ? -34.022 4.886 21.223 1.00 84.44 506 VAL A CA 1
ATOM 3886 C C . VAL A 1 506 ? -34.407 6.237 20.607 1.00 84.44 506 VAL A C 1
ATOM 3888 O O . VAL A 1 506 ? -33.664 7.212 20.746 1.00 84.44 506 VAL A O 1
ATOM 3891 N N . SER A 1 507 ? -35.562 6.312 19.938 1.00 73.75 507 SER A N 1
ATOM 3892 C CA . SER A 1 507 ? -36.143 7.586 19.503 1.00 73.75 507 SER A CA 1
ATOM 3893 C C . SER A 1 507 ? -36.594 8.358 20.742 1.00 73.75 507 SER A C 1
ATOM 3895 O O . SER A 1 507 ? -37.517 7.920 21.430 1.00 73.75 507 SER A O 1
ATOM 3897 N N . LYS A 1 508 ? -35.918 9.462 21.058 1.00 58.06 508 LYS A N 1
ATOM 3898 C CA . LYS A 1 508 ? -36.345 10.390 22.110 1.00 58.06 508 LYS A CA 1
ATOM 3899 C C . LYS A 1 508 ? -37.021 11.604 21.513 1.00 58.06 508 LYS A C 1
ATOM 3901 O O . LYS A 1 508 ? -36.470 12.121 20.513 1.00 58.06 508 LYS A O 1
#

Radius of gyration: 32.36 Å; Cα contacts (8 Å, |Δi|>4): 778; chains: 1; bounding box: 71×58×103 Å

Solvent-accessible surface area (backbone atoms only — not comparable to full-atom values): 27613 Å² total; per-residue (Å²): 95,80,51,69,76,51,82,58,61,70,48,82,44,96,56,56,39,42,41,42,63,31,49,42,64,100,58,52,22,42,38,33,28,77,36,70,50,49,58,29,38,37,27,31,68,40,22,24,70,44,81,53,85,48,38,39,36,25,37,61,39,55,94,67,33,41,42,54,59,59,25,14,33,36,31,63,89,81,43,80,42,72,44,63,54,37,52,55,24,68,64,52,46,78,56,90,83,36,42,34,36,38,61,20,23,39,66,38,91,92,40,70,49,41,38,28,38,26,64,24,48,72,28,10,62,22,50,73,46,46,44,90,73,51,88,67,84,43,44,28,94,42,32,30,73,82,46,22,60,41,42,28,89,90,53,19,9,43,24,83,77,30,78,62,44,56,26,56,41,76,82,53,67,68,60,47,55,50,55,51,51,48,54,54,45,48,56,49,48,16,51,48,52,53,48,45,56,40,72,60,71,52,94,81,53,64,69,57,54,58,54,33,57,50,48,35,54,50,23,58,51,48,46,58,53,51,52,43,46,65,70,32,71,67,48,72,74,45,61,67,70,61,52,53,50,52,57,58,54,43,52,63,31,51,55,22,44,62,49,27,62,70,73,53,69,63,58,48,52,53,65,57,49,77,78,58,81,86,85,86,88,80,88,87,87,89,91,90,70,78,72,63,69,62,53,54,59,53,53,49,51,50,54,54,53,52,60,66,74,48,82,84,64,88,65,75,72,13,33,61,55,65,52,52,37,60,55,31,52,74,72,70,46,70,83,38,70,62,51,56,51,48,52,50,51,51,51,51,51,50,53,27,50,51,39,24,72,76,74,35,58,63,44,17,51,56,49,40,47,70,54,43,47,28,55,50,29,21,56,33,20,46,66,63,31,65,46,63,33,32,59,70,92,74,71,35,51,69,49,37,74,60,62,94,72,56,87,68,55,51,72,55,36,52,51,54,37,53,48,48,54,52,50,56,42,47,52,47,54,48,50,57,66,77,38,73,86,55,88,48,59,39,61,47,62,70,39,68,54,31,35,87,89,33,48,68,49,57,42,55,54,50,52,48,50,26,48,52,30,25,44,46,26,46,31,29,52,70,76,32,43,67,61,32,52,48,53,50,50,50,56,50,50,53,50,49,53,49,45,68,72,62,52,37,54,65,89,125

Nearest PDB structures (foldseek):
  7ew3-assembly1_R  TM=2.694E-01  e=2.384E+00  Homo sapiens

Sequence (508 aa):
MTFINATAPQIQCASRLRIIDVSVTGTTASLMAPKRKIQRLTCDNGLEGYLDKMETGCHRCRPGFFQLQGGPEIRNDNQVTGHNCIQAPQGSEQIDQILQIRPGFMVARSNLSTSLRCPNVMACPGGQLIADQGVRDMCEHGYEGRGCVNCQKSSHGRVTNNPFACAACAQRPFRKVFQWTWFILQNSGIFAISASGVLMVEQESYKSTILTNQLMSYVTVSLPVLTAVMYSQTFRNTAEIVQDLLHTLQIPVEIADSGGGLACSHTVKRSIKNSQAHGFLSSGIISSSIITSRLLPGMMLVLAAVARAEVKDYRFNACWVLRLHQICRYIGLKKTLYGTDVVFAATALCLMAILGWLVDFWSAVVVGFNCFLPRICFCLGRHLVCYRMLPQAQGGEMVCGFEEDAHIPKPMACVMMVVCFLVGAGMWAVLLRYRGDSSSPGVMYLTNAYTTECRMWEITVLLRKMALMAVNAILPVTLHASMQMECISMILLISLVMNHRCAPYVSK

Foldseek 3Di:
DEDDEDQAQEAEDEAEEEYDPYEHPDAWYKYFHQYYFYAKYFYDFQWFWDDDNGITTTHGDDPQWGGQEGGWMQHGPRDTDDDGTAGQAPQWDDDDNKIWHAFQWFADLVDRNYIWGALFSQQFVTGIRHSPPGGDDRGHPQFDDDSSQDGDLPFWFAFLLDLRDIFGDDPDVVLLVVLVCVVLCLLLVLLVQLLVLLVPPDPPCQVVLVVLLVLLLVLLLVLLVLVLCCRDPVVVVDDPVVVLVSLLVNVVSVSSPLHHDDPPVVVVCVVVVVVDDDDDDDDDDDDDDDPPPPPVVVVVVVVVVVSVVCSPPSRNRIHPLSSVVVVCVVVVHDSALVSVLVVLVVSLVVSLVVSCVVANNLLSVLSSLLNPLLVNLLSLLLQQAWDFGGDVVVVGDIDRSRPVDDPADNVNSVVVNVVSLCCLLVSQVCCCVPCVPDDSSNLCSNQVQFDPVLSSVVNLSSSLSSQSSSLSNNQPCSNHVPVSSVSNVVSVVVVVVCCVVPVGGDDD

Secondary structure (DSSP, 8-state):
-EESS---SEEE-SSEEEE-SEEE-SS-EEEE-SEEEESEEEEPTTEEEEE-SSEEEEEEPPTTEE--S---EEETTTEEESPPPEEPPTTEEEETTEEEEPTTEEEETTEEEEEEEPSSTTT---EEE-TTT-----SPTTEESGGG-EE-TTTEEE-SS-TT-EEEPP-SHHHHHHHHHHHHHHHHHHHHHHHHHHHT--TTTHHHHHHHHHHHHHHHHHHHHHHHHHHSHHHHTS-HHHHHHHHHHHHHHHHHHTT----HHHHHHHHHHTTS-----------S-SSHHHHHHHHHHHHHHHHHH-TT----SS-SHHHHHHHHHHTT--S-HHHHHHHHHHHHHHHHHHHHHHT-HHHHHHHHHHHHHHHHHHHHHHTT-EEESS-GGGT--EEETTTTT--S-HHHHHHHHHHHHHHHHHHHHHHHHHSSSS--HHHHHHHTTB-GGGTTHHHHHHHHHHHHHHHHHHS-HHHHHHHHHHHHHHHHHHHHHHHHHH--B---

Organism: NCBI:txid1628268